Protein AF-A0A6L7JI28-F1 (afdb_monomer_lite)

Sequence (665 aa):
MNGVAGSVRATDLPKRSWIYSNVERWSRLAYHKYPNAPDALNKNIVIIPWEGYAFDWAALGFDTINVRWFSDHLYFAFNTGFITVPNAEAHHTGNLPLITGYPGEFGTGIATWNDTSQFAADEWIEHHMRVPRGVLANRTWANAPGTDSLDDFKQDLTEIGDPPGVVKPSREVDFRPVHYYNFDEISRHDPRVSSKHDPRMLFGHVMYDAIGGQHGLALEIVYDRKDVSSWASLADGVLGGSFKFEGTNQGVQLWQAELSAPWTLSVWVKRTGNYADATLLGSLKHSLRLQQGNSTNMGFSLHPGAEFAYCFRTCGDPSDYSQDTDYSFGYRLPLNEWVHITIVSDTDSTDLYANGVKQQGSIPGNLPLPLRGIGKHPGYWSADARAPFVGLHAELDEMVVWDEVLSEQDIVAQARFYRVPYAGDRVHDWGFGQVSGGVAVDVGLLKQPAVVRGASLTTVNAGDRGRYLAFDGVNDYLSTDADAVSYAGGWTAALWVRRTQSRDLSVLFGSDQVNKGFIALQQRFTSNEVGVTTYDGSSVVRSSFDYSVPLNTWVHLVFVGDVDGTKLYVNGVLQGSVDVVLDLPLDRIGAYNTPAAGFAAVGLDDISIFSRALVDSEIAFLYGVLTDSSDYTHHWSFDDGAGFIATNTATPTKPGILTGGASWT

pLDDT: mean 71.96, std 18.76, range [26.42, 98.69]

Secondary structure (DSSP, 8-state):
---------GGGPPTT-EEEE--HHIIIIIHHH-TTGGGSS-TTPEEEESSS-HHHHHTTT-EEEE--STTT--EEESSSS------HHHHHHS--S--TT-TTEEEE-PEEE-SS-----STHHHHHHHHHHHHHHHHHHH-S--SS-HHHHHHHHHHH-SPTT--PPPPP--S--SEEE-----EE--TT-B-SS-TTEEEEEEE-BSSS---EEEEEE-SSTT-TT---EEEE-SSSEEEEE-STTEEEE--PPPBPSSEEEEEEEEE-S--TTEEEEE-SSEEEEEEBTTBSS-EEEE-TTTT----SSSTT-GGGGTT-EEEE-S--PPBS-EEEEEEEE-SSEEEEEETTEEEEEEEETTPPBP-SEES--TT---SSTTS------EEEEEEEEESSPPPHHHHHHHHHHHT-TTTTTEEEEE-GGG-BTTEEPB-SSS---EEEES-EEEE--TTS-SEEEEEESSS-EEE--PPPBPGGG-EEEEEEEEE-S--S-EEEEE-SSTT--EEEEE-TTSSS--EEEEEETTEEEEEE-S--PPBT-EEEEEEEE-SS-EE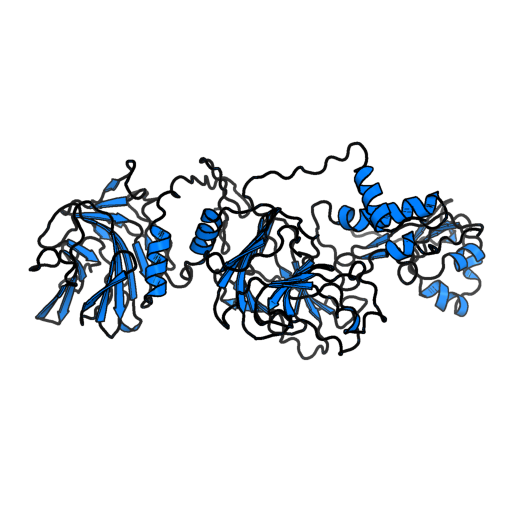EEETTEEEEEES----B--SEES-BTTTTBS--EEEEEEEEEESSPPPHHHHHHHHHHHT-TTGGG--B-----SSSEEPB-SSS---EE--TT----

Radius of gyration: 33.15 Å; chains: 1; bounding box: 82×55×94 Å

Structure (mmCIF, N/CA/C/O backbone):
data_AF-A0A6L7JI28-F1
#
_entry.id   AF-A0A6L7JI28-F1
#
loop_
_atom_site.group_PDB
_atom_site.id
_atom_site.type_symbol
_atom_site.label_atom_id
_atom_site.label_alt_id
_atom_site.label_comp_id
_atom_site.label_asym_id
_atom_site.label_entity_id
_atom_site.label_seq_id
_atom_site.pdbx_PDB_ins_code
_atom_site.Cartn_x
_atom_site.Cartn_y
_atom_site.Cartn_z
_atom_site.occupancy
_atom_site.B_iso_or_equiv
_atom_site.auth_seq_id
_atom_site.auth_comp_id
_atom_site.auth_asym_id
_atom_site.auth_atom_id
_atom_site.pdbx_PDB_model_num
ATOM 1 N N . MET A 1 1 ? 36.424 16.954 -8.479 1.00 27.81 1 MET A N 1
ATOM 2 C CA . MET A 1 1 ? 37.875 17.024 -8.764 1.00 27.81 1 MET A CA 1
ATOM 3 C C . MET A 1 1 ? 38.182 18.369 -9.404 1.00 27.81 1 MET A C 1
ATOM 5 O O . MET A 1 1 ? 37.719 18.622 -10.507 1.00 27.81 1 MET A O 1
ATOM 9 N N . ASN A 1 2 ? 38.917 19.240 -8.710 1.00 31.95 2 ASN A N 1
ATOM 10 C CA . ASN A 1 2 ? 39.490 20.448 -9.308 1.00 31.95 2 ASN A CA 1
ATOM 11 C C . ASN A 1 2 ? 40.683 20.028 -10.176 1.00 31.95 2 ASN A C 1
ATOM 13 O O . ASN A 1 2 ? 41.769 19.785 -9.657 1.00 31.95 2 ASN A O 1
ATOM 17 N N . GLY A 1 3 ? 40.457 19.873 -11.480 1.00 26.42 3 GLY A N 1
ATOM 18 C CA . GLY A 1 3 ? 41.495 19.566 -12.460 1.00 26.42 3 GLY A CA 1
ATOM 19 C C . GLY A 1 3 ? 41.912 20.827 -13.205 1.00 26.42 3 GLY A C 1
ATOM 20 O O . GLY A 1 3 ? 41.109 21.437 -13.905 1.00 26.42 3 GLY A O 1
ATOM 21 N N . VAL A 1 4 ? 43.175 21.211 -13.053 1.00 31.25 4 VAL A N 1
ATOM 22 C CA . VAL A 1 4 ? 43.850 22.226 -13.865 1.00 31.25 4 VAL A CA 1
ATOM 23 C C . VAL A 1 4 ? 43.797 21.779 -15.330 1.00 31.25 4 VAL A C 1
ATOM 25 O O . VAL A 1 4 ? 44.562 20.914 -15.747 1.00 31.25 4 VAL A O 1
ATOM 28 N N . ALA A 1 5 ? 42.880 22.340 -16.120 1.00 31.20 5 ALA A N 1
ATOM 29 C CA . ALA A 1 5 ? 42.850 22.129 -17.562 1.00 31.20 5 ALA A CA 1
ATOM 30 C C . ALA A 1 5 ? 43.933 23.001 -18.211 1.00 31.20 5 ALA A C 1
ATOM 32 O O . ALA A 1 5 ? 43.691 24.139 -18.611 1.00 31.20 5 ALA A O 1
ATOM 33 N N . GLY A 1 6 ? 45.156 22.478 -18.296 1.00 31.31 6 GLY A N 1
ATOM 34 C CA . GLY A 1 6 ? 46.127 22.987 -19.256 1.00 31.31 6 GLY A CA 1
ATOM 35 C C . GLY A 1 6 ? 45.598 22.730 -20.667 1.00 31.31 6 GLY A C 1
ATOM 36 O O . GLY A 1 6 ? 45.315 21.589 -21.025 1.00 31.31 6 GLY A O 1
ATOM 37 N N . SER A 1 7 ? 45.429 23.778 -21.471 1.00 40.59 7 SER A N 1
ATOM 38 C CA . SER A 1 7 ? 45.078 23.633 -22.883 1.00 40.59 7 SER A CA 1
ATOM 39 C C . SER A 1 7 ? 46.271 23.042 -23.638 1.00 40.59 7 SER A C 1
ATOM 41 O O . SER A 1 7 ? 47.254 23.742 -23.885 1.00 40.59 7 SER A O 1
ATOM 43 N N . VAL A 1 8 ? 46.198 21.766 -24.008 1.00 43.88 8 VAL A N 1
ATOM 44 C CA . VAL A 1 8 ? 47.137 21.158 -24.960 1.00 43.88 8 VAL A CA 1
ATOM 45 C C . VAL A 1 8 ? 46.708 21.580 -26.366 1.00 43.88 8 VAL A C 1
ATOM 47 O O . VAL A 1 8 ? 45.532 21.458 -26.714 1.00 43.88 8 VAL A O 1
ATOM 50 N N . ARG A 1 9 ? 47.625 22.107 -27.190 1.00 53.56 9 ARG A N 1
ATOM 51 C CA . ARG A 1 9 ? 47.315 22.333 -28.610 1.00 53.56 9 ARG A CA 1
ATOM 52 C C . ARG A 1 9 ? 47.223 20.970 -29.285 1.00 53.56 9 ARG A C 1
ATOM 54 O O . ARG A 1 9 ? 48.104 20.139 -29.109 1.00 53.56 9 ARG A O 1
ATOM 61 N N . ALA A 1 10 ? 46.188 20.744 -30.088 1.00 54.75 10 ALA A N 1
ATOM 62 C CA . ALA A 1 10 ? 45.995 19.465 -30.776 1.00 54.75 10 ALA A CA 1
ATOM 63 C C . ALA A 1 10 ? 47.164 19.083 -31.721 1.00 54.75 10 ALA A C 1
ATOM 65 O O . ALA A 1 10 ? 47.319 17.916 -32.068 1.00 54.75 10 ALA A O 1
ATOM 66 N N . THR A 1 11 ? 48.024 20.045 -32.082 1.00 57.16 11 THR A N 1
ATOM 67 C CA . THR A 1 11 ? 49.289 19.844 -32.814 1.00 57.16 11 THR A CA 1
ATOM 68 C C . THR A 1 11 ? 50.365 19.111 -32.013 1.00 57.16 11 THR A C 1
ATOM 70 O O . THR A 1 11 ? 51.268 18.527 -32.606 1.00 57.16 11 THR A O 1
ATOM 73 N N . ASP A 1 12 ? 50.261 19.121 -30.684 1.00 57.84 12 ASP A N 1
ATOM 74 C CA . ASP A 1 12 ? 51.294 18.644 -29.759 1.00 57.84 12 ASP A CA 1
ATOM 75 C C . ASP A 1 12 ? 50.938 17.262 -29.175 1.00 57.84 12 ASP A C 1
ATOM 77 O O . ASP A 1 12 ? 51.610 16.757 -28.275 1.00 57.84 12 ASP A O 1
ATOM 81 N N . LEU A 1 13 ? 49.862 16.643 -29.677 1.00 59.31 13 LEU A N 1
ATOM 82 C CA . LEU A 1 1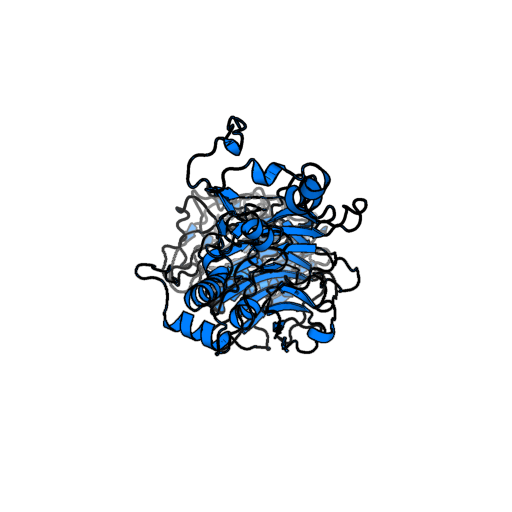3 ? 49.395 15.342 -29.216 1.00 59.31 13 LEU A CA 1
ATOM 83 C C . LEU A 1 13 ? 50.343 14.212 -29.670 1.00 59.31 13 LEU A C 1
ATOM 85 O O . LEU A 1 13 ? 50.720 14.148 -30.848 1.00 59.31 13 LEU A O 1
ATOM 89 N N . PRO A 1 14 ? 50.718 13.288 -28.765 1.00 57.44 14 PRO A N 1
ATOM 90 C CA . PRO A 1 14 ? 51.562 12.146 -29.097 1.00 57.44 14 PRO A CA 1
ATOM 91 C C . PRO A 1 14 ? 50.851 11.173 -30.052 1.00 57.44 14 PRO A C 1
ATOM 93 O O . PRO A 1 14 ? 49.624 11.177 -30.184 1.00 57.44 14 PRO A O 1
ATOM 96 N N . LYS A 1 15 ? 51.631 10.310 -30.720 1.00 53.16 15 LYS A N 1
ATOM 97 C CA . LYS A 1 15 ? 51.120 9.285 -31.653 1.00 53.16 15 LYS A CA 1
ATOM 98 C C . LYS A 1 15 ? 49.997 8.455 -31.005 1.00 53.16 15 LYS A C 1
ATOM 100 O O . LYS A 1 15 ? 50.190 7.962 -29.897 1.00 53.16 15 LYS A O 1
ATOM 105 N N . ARG A 1 16 ? 48.887 8.244 -31.735 1.00 58.03 16 ARG A N 1
ATOM 106 C CA . ARG A 1 16 ? 47.680 7.499 -31.302 1.00 58.03 16 ARG A CA 1
ATOM 107 C C . ARG A 1 16 ? 46.885 8.156 -30.168 1.00 58.03 16 ARG A C 1
ATOM 109 O O . ARG A 1 16 ? 46.326 7.468 -29.317 1.00 58.03 16 ARG A O 1
ATOM 116 N N . SER A 1 17 ? 46.839 9.484 -30.154 1.00 64.00 17 SER A N 1
ATOM 117 C CA . SER A 1 17 ? 45.903 10.223 -29.303 1.00 64.00 17 SER A CA 1
ATOM 118 C C . SER A 1 17 ? 44.475 10.133 -29.858 1.00 64.00 17 SER A C 1
ATOM 120 O O . SER A 1 17 ? 44.280 10.077 -31.073 1.00 64.00 17 SER A O 1
ATOM 122 N N . TRP A 1 18 ? 43.490 10.128 -28.959 1.00 64.38 18 TRP A N 1
ATOM 123 C CA . TRP A 1 18 ? 42.065 9.975 -29.264 1.00 64.38 18 TRP A CA 1
ATOM 124 C C . TRP A 1 18 ? 41.367 11.306 -28.994 1.00 64.38 18 TRP A C 1
ATOM 126 O O . TRP A 1 18 ? 41.528 11.870 -27.909 1.00 64.38 18 TRP A O 1
ATOM 136 N N . ILE A 1 19 ? 40.602 11.821 -29.956 1.00 66.94 19 ILE A N 1
ATOM 137 C CA . ILE A 1 19 ? 39.799 13.033 -29.764 1.00 66.94 19 ILE A CA 1
ATOM 138 C C . ILE A 1 19 ? 38.320 12.655 -29.799 1.00 66.94 19 ILE A C 1
ATOM 140 O O . ILE A 1 19 ? 37.778 12.318 -30.852 1.00 66.94 19 ILE A O 1
ATOM 144 N N . TYR A 1 20 ? 37.668 12.767 -28.638 1.00 56.47 20 TYR A N 1
ATOM 145 C CA . TYR A 1 20 ? 36.213 12.722 -28.531 1.00 56.47 20 TYR A CA 1
ATOM 146 C C . TYR A 1 20 ? 35.644 14.105 -28.858 1.00 56.47 20 TYR A C 1
ATOM 148 O O . TYR A 1 20 ? 35.871 15.077 -28.135 1.00 56.47 20 TYR A O 1
ATOM 156 N N . SER A 1 21 ? 34.970 14.221 -29.996 1.00 54.88 21 SER A N 1
ATOM 157 C CA . SER A 1 21 ? 34.726 15.507 -30.648 1.00 54.88 21 SER A CA 1
ATOM 158 C C . SER A 1 21 ? 33.239 15.879 -30.606 1.00 54.88 21 SER A C 1
ATOM 160 O O . SER A 1 21 ? 32.472 15.406 -31.439 1.00 54.88 21 SER A O 1
ATOM 162 N N . ASN A 1 22 ? 32.832 16.762 -29.676 1.00 48.44 22 ASN A N 1
ATOM 163 C CA . ASN A 1 22 ? 31.529 17.454 -29.730 1.00 48.44 22 ASN A CA 1
ATOM 164 C C . ASN A 1 22 ? 31.586 18.640 -30.667 1.00 48.44 22 ASN A C 1
ATOM 166 O O . ASN A 1 22 ? 31.709 19.781 -30.212 1.00 48.44 22 ASN A O 1
ATOM 170 N N . VAL A 1 23 ? 31.584 18.398 -31.972 1.00 47.28 23 VAL A N 1
ATOM 171 C CA . VAL A 1 23 ? 31.791 19.537 -32.843 1.00 47.28 23 VAL A CA 1
ATOM 172 C C . VAL A 1 23 ? 30.820 19.642 -33.996 1.00 47.28 23 VAL A C 1
ATOM 174 O O . VAL A 1 23 ? 31.208 19.798 -35.152 1.00 47.28 23 VAL A O 1
ATOM 177 N N . GLU A 1 24 ? 29.561 19.840 -33.604 1.00 37.00 24 GLU A N 1
ATOM 178 C CA . GLU A 1 24 ? 28.617 20.743 -34.272 1.00 37.00 24 GLU A CA 1
ATOM 179 C C . GLU A 1 24 ? 29.307 22.020 -34.824 1.00 37.00 24 GLU A C 1
ATOM 181 O O . GLU A 1 24 ? 28.992 22.516 -35.905 1.00 37.00 24 GLU A O 1
ATOM 186 N N . ARG A 1 25 ? 30.327 22.542 -34.121 1.00 37.97 25 ARG A N 1
ATOM 187 C CA . ARG A 1 25 ? 31.149 23.700 -34.536 1.00 37.97 25 ARG A CA 1
ATOM 188 C C . ARG A 1 25 ? 32.325 23.440 -35.507 1.00 37.97 25 ARG A C 1
ATOM 190 O O . ARG A 1 25 ? 32.799 24.422 -36.072 1.00 37.97 25 ARG A O 1
ATOM 197 N N . TRP A 1 26 ? 32.816 22.220 -35.753 1.00 42.88 26 TRP A N 1
ATOM 198 C CA . TRP A 1 26 ? 33.909 21.993 -36.727 1.00 42.88 26 TRP A CA 1
ATOM 199 C C . TRP A 1 26 ? 33.322 21.611 -38.088 1.00 42.88 26 TRP A C 1
ATOM 201 O O . TRP A 1 26 ? 33.782 22.131 -39.101 1.00 42.88 26 TRP A O 1
ATOM 211 N N . SER A 1 27 ? 32.236 20.833 -38.120 1.00 40.91 27 SER A N 1
ATOM 212 C CA . SER A 1 27 ? 31.559 20.469 -39.371 1.00 40.91 27 SER A CA 1
ATOM 213 C C . SER A 1 27 ? 30.762 21.628 -39.992 1.00 40.91 27 SER A C 1
ATOM 215 O O . SER A 1 27 ? 30.838 21.827 -41.201 1.00 40.91 27 SER A O 1
ATOM 217 N N . ARG A 1 28 ? 30.053 22.456 -39.199 1.00 38.94 28 ARG A N 1
ATOM 218 C CA . ARG A 1 28 ? 29.266 23.599 -39.726 1.00 38.94 28 ARG A CA 1
ATOM 219 C C . ARG A 1 28 ? 29.921 24.979 -39.601 1.00 38.94 28 ARG A C 1
ATOM 221 O O . ARG A 1 28 ? 29.693 25.828 -40.457 1.00 38.94 28 ARG A O 1
ATOM 228 N N . LEU A 1 29 ? 30.718 25.242 -38.559 1.00 36.38 29 LEU A N 1
ATOM 229 C CA . LEU A 1 29 ? 31.308 26.574 -38.306 1.00 36.38 29 LEU A CA 1
ATOM 230 C C . LEU A 1 29 ? 32.784 26.691 -38.724 1.00 36.38 29 LEU A C 1
ATOM 232 O O . LEU A 1 29 ? 33.187 27.775 -39.142 1.00 36.38 29 LEU A O 1
ATOM 236 N N . ALA A 1 30 ? 33.599 25.631 -38.671 1.00 42.28 30 ALA A N 1
ATOM 237 C CA . ALA A 1 30 ? 35.009 25.725 -39.072 1.00 42.28 30 ALA A CA 1
ATOM 238 C C . ALA A 1 30 ? 35.211 25.736 -40.594 1.00 42.28 30 ALA A C 1
ATOM 240 O O . ALA A 1 30 ? 36.093 26.457 -41.053 1.00 42.28 30 ALA A O 1
ATOM 241 N N . TYR A 1 31 ? 34.344 25.094 -41.387 1.00 43.91 31 TYR A N 1
ATOM 242 C CA . TYR A 1 31 ? 34.376 25.249 -42.852 1.00 43.91 31 TYR A CA 1
ATOM 243 C C . TYR A 1 31 ? 34.151 26.708 -43.295 1.00 43.91 31 TYR A C 1
ATOM 245 O O . TYR A 1 31 ? 34.685 27.145 -44.311 1.00 43.91 31 TYR A O 1
ATOM 253 N N . HIS A 1 32 ? 33.414 27.490 -42.497 1.00 42.69 32 HIS A N 1
ATOM 254 C CA . HIS A 1 32 ? 33.180 28.914 -42.748 1.00 42.69 32 HIS A CA 1
ATOM 255 C C . HIS A 1 32 ? 34.138 29.863 -42.009 1.00 42.69 32 HIS A C 1
ATOM 257 O O . HIS A 1 32 ? 34.331 30.986 -42.471 1.00 42.69 32 HIS A O 1
ATOM 263 N N . LYS A 1 33 ? 34.747 29.455 -40.884 1.00 40.22 33 LYS A N 1
ATOM 264 C CA . LYS A 1 33 ? 35.564 30.340 -40.028 1.00 40.22 33 LYS A CA 1
ATOM 265 C C . LYS A 1 33 ? 37.068 30.022 -40.022 1.00 40.22 33 LYS A C 1
ATOM 267 O O . LYS A 1 33 ? 37.855 30.939 -39.811 1.00 40.22 33 LYS A O 1
ATOM 272 N N . TYR A 1 34 ? 37.474 28.771 -40.271 1.00 51.12 34 TYR A N 1
ATOM 273 C CA . TYR A 1 34 ? 38.872 28.300 -40.272 1.00 51.12 34 TYR A CA 1
ATOM 274 C C . TYR A 1 34 ? 39.098 27.136 -41.267 1.00 51.12 34 TYR A C 1
ATOM 276 O O . TYR A 1 34 ? 39.390 26.015 -40.846 1.00 51.12 34 TYR A O 1
ATOM 284 N N . PRO A 1 35 ? 39.007 27.381 -42.587 1.00 53.66 35 PRO A N 1
ATOM 285 C CA . PRO A 1 35 ? 39.018 26.328 -43.611 1.00 53.66 35 PRO A CA 1
ATOM 286 C C . PRO A 1 35 ? 40.306 25.482 -43.670 1.00 53.66 35 PRO A C 1
ATOM 288 O O . PRO A 1 35 ? 40.262 24.359 -44.152 1.00 53.66 35 PRO A O 1
ATOM 291 N N . ASN A 1 36 ? 41.434 25.974 -43.137 1.00 56.44 36 ASN A N 1
ATOM 292 C CA . ASN A 1 36 ? 42.750 25.314 -43.245 1.00 56.44 36 ASN A CA 1
ATOM 293 C C . ASN A 1 36 ? 43.200 24.589 -41.964 1.00 56.44 36 ASN A C 1
ATOM 295 O O . ASN A 1 36 ? 44.301 24.047 -41.898 1.00 56.44 36 ASN A O 1
ATOM 299 N N . ALA A 1 37 ? 42.411 24.638 -40.892 1.00 56.91 37 ALA A N 1
ATOM 300 C CA . ALA A 1 37 ? 42.841 24.101 -39.605 1.00 56.91 37 ALA A CA 1
ATOM 301 C C . ALA A 1 37 ? 42.892 22.553 -39.507 1.00 56.91 37 ALA A C 1
ATOM 303 O O . ALA A 1 37 ? 43.745 22.069 -38.762 1.00 56.91 37 ALA A O 1
ATOM 304 N N . PRO A 1 38 ? 42.103 21.757 -40.265 1.00 58.09 38 PRO A N 1
ATOM 305 C CA . PRO A 1 38 ? 42.260 20.297 -40.297 1.00 58.09 38 PRO A CA 1
ATOM 306 C C . PRO A 1 38 ? 43.602 19.809 -40.868 1.00 58.09 38 PRO A C 1
ATOM 308 O O . PRO A 1 38 ? 44.051 18.715 -40.523 1.00 58.09 38 PRO A O 1
ATOM 311 N N . ASP A 1 39 ? 44.262 20.608 -41.711 1.00 63.56 39 ASP A N 1
ATOM 312 C CA . ASP A 1 39 ? 45.569 20.278 -42.302 1.00 63.56 39 ASP A CA 1
ATOM 313 C C . ASP A 1 39 ? 46.736 20.531 -41.343 1.00 63.56 39 ASP A C 1
ATOM 315 O O . ASP A 1 39 ? 47.796 19.926 -41.476 1.00 63.56 39 ASP A O 1
ATOM 319 N N . ALA A 1 40 ? 46.533 21.395 -40.344 1.00 60.31 40 ALA A N 1
ATOM 320 C CA . ALA A 1 40 ? 47.521 21.685 -39.308 1.00 60.31 40 ALA A CA 1
ATOM 321 C C . ALA A 1 40 ? 47.562 20.619 -38.196 1.00 60.31 40 ALA A C 1
ATOM 323 O O . ALA A 1 40 ? 48.478 20.622 -37.376 1.00 60.31 40 ALA A O 1
ATOM 324 N N . LEU A 1 41 ? 46.569 19.727 -38.141 1.00 65.31 41 LEU A N 1
ATOM 325 C CA . LEU A 1 41 ? 46.464 18.667 -37.142 1.00 65.31 41 LEU A CA 1
ATOM 326 C C . LEU A 1 41 ? 47.279 17.432 -37.543 1.00 65.31 41 LEU A C 1
ATOM 328 O O . LEU A 1 41 ? 47.365 17.063 -38.714 1.00 65.31 41 LEU A O 1
ATOM 332 N N . ASN A 1 42 ? 47.842 16.752 -36.544 1.00 67.81 42 ASN A N 1
ATOM 333 C CA . ASN A 1 42 ? 48.556 15.496 -36.750 1.00 67.81 42 ASN A CA 1
ATOM 334 C C . ASN A 1 42 ? 47.585 14.414 -37.254 1.00 67.81 42 ASN A C 1
ATOM 336 O O . ASN A 1 42 ? 46.618 14.086 -36.573 1.00 67.81 42 ASN A O 1
ATOM 340 N N . LYS A 1 43 ? 47.859 13.831 -38.427 1.00 73.19 43 LYS A N 1
ATOM 341 C CA . LYS A 1 43 ? 47.007 12.795 -39.038 1.00 73.19 43 LYS A CA 1
ATOM 342 C C . LYS A 1 43 ? 47.070 11.434 -38.329 1.00 73.19 43 LYS A C 1
ATOM 344 O O . LYS A 1 43 ? 46.248 10.577 -38.595 1.00 73.19 43 LYS A O 1
ATOM 349 N N . ASN A 1 44 ? 47.985 11.246 -37.373 1.00 72.19 44 ASN A N 1
ATOM 350 C CA . ASN A 1 44 ? 48.042 10.047 -36.519 1.00 72.19 44 ASN A CA 1
ATOM 351 C C . ASN A 1 44 ? 47.083 10.112 -35.307 1.00 72.19 44 ASN A C 1
ATOM 353 O O . ASN A 1 44 ? 47.377 9.529 -34.254 1.00 72.19 44 ASN A O 1
ATOM 357 N N . ILE A 1 45 ? 46.005 10.892 -35.417 1.00 74.62 45 ILE A N 1
ATOM 358 C CA . ILE A 1 45 ? 44.961 11.063 -34.403 1.00 74.62 45 ILE A CA 1
ATOM 359 C C . ILE A 1 45 ? 43.737 10.258 -34.835 1.00 74.62 45 ILE A C 1
ATOM 361 O O . ILE A 1 45 ? 43.342 10.327 -35.998 1.00 74.62 45 ILE A O 1
ATOM 365 N N . VAL A 1 46 ? 43.118 9.565 -33.876 1.00 78.25 46 VAL A N 1
ATOM 366 C CA . VAL A 1 46 ? 41.818 8.913 -34.070 1.00 78.25 46 VAL A CA 1
ATOM 367 C C . VAL A 1 46 ? 40.705 9.874 -33.650 1.00 78.25 46 VAL A C 1
ATOM 369 O O . VAL A 1 46 ? 40.693 10.363 -32.514 1.00 78.25 46 VAL A O 1
ATOM 372 N N . ILE A 1 47 ? 39.772 10.148 -34.558 1.00 77.44 47 ILE A N 1
ATOM 373 C CA . ILE A 1 47 ? 38.599 10.994 -34.330 1.00 77.44 47 ILE A CA 1
ATOM 374 C C . ILE A 1 47 ? 37.391 10.115 -34.015 1.00 77.44 47 ILE A C 1
ATOM 376 O O . ILE A 1 47 ? 37.040 9.215 -34.774 1.00 77.44 47 ILE A O 1
ATOM 380 N N . ILE A 1 48 ? 36.719 10.412 -32.907 1.00 79.94 48 ILE A N 1
ATOM 381 C CA . ILE A 1 48 ? 35.460 9.770 -32.529 1.00 79.94 48 ILE A CA 1
ATOM 382 C C . ILE A 1 48 ? 34.339 10.803 -32.713 1.00 79.94 48 ILE A C 1
ATOM 384 O O . ILE A 1 48 ? 34.097 11.610 -31.802 1.00 79.94 48 ILE A O 1
ATOM 388 N N . PRO A 1 49 ? 33.706 10.876 -33.902 1.00 73.31 49 PRO A N 1
ATOM 389 C CA . PRO A 1 49 ? 32.582 11.770 -34.126 1.00 73.31 49 PRO A CA 1
ATOM 390 C C . PRO A 1 49 ? 31.328 11.197 -33.464 1.00 73.31 49 PRO A C 1
ATOM 392 O O . PRO A 1 49 ? 30.852 10.124 -33.829 1.00 73.31 49 PRO A O 1
ATOM 395 N N . TRP A 1 50 ? 30.771 11.941 -32.510 1.00 67.81 50 TRP A N 1
ATOM 396 C CA . TRP A 1 50 ? 29.436 11.651 -31.985 1.00 67.81 50 TRP A CA 1
ATOM 397 C C . TRP A 1 50 ? 28.350 12.522 -32.640 1.00 67.81 50 TRP A C 1
ATOM 399 O O . TRP A 1 50 ? 27.190 12.122 -32.675 1.00 67.81 50 TRP A O 1
ATOM 409 N N . GLU A 1 51 ? 28.735 13.638 -33.276 1.00 64.31 51 GLU A N 1
ATOM 410 C CA . GLU A 1 51 ? 27.914 14.448 -34.191 1.00 64.31 51 GLU A CA 1
ATOM 411 C C . GLU A 1 51 ? 28.641 14.681 -35.531 1.00 64.31 51 GLU A C 1
ATOM 413 O O . GLU A 1 51 ? 29.853 14.907 -35.549 1.00 64.31 51 GLU A O 1
ATOM 418 N N . GLY A 1 52 ? 27.904 14.681 -36.654 1.00 65.19 52 GLY A N 1
ATOM 419 C CA . GLY A 1 52 ? 28.472 14.765 -38.014 1.00 65.19 52 GLY A CA 1
ATOM 420 C C . GLY A 1 52 ? 28.915 13.408 -38.583 1.00 65.19 52 GLY A C 1
ATOM 421 O O . GLY A 1 52 ? 28.877 12.404 -37.880 1.00 65.19 52 GLY A O 1
ATOM 422 N N . TYR A 1 53 ? 29.295 13.349 -39.864 1.00 70.00 53 TYR A N 1
ATOM 423 C CA . TYR A 1 53 ? 29.625 12.080 -40.524 1.00 70.00 53 TYR A CA 1
ATOM 424 C C . TYR A 1 53 ? 31.097 11.702 -40.306 1.00 70.00 53 TYR A C 1
ATOM 426 O O . TYR A 1 53 ? 31.990 12.519 -40.524 1.00 70.00 53 TYR A O 1
ATOM 434 N N . ALA A 1 54 ? 31.368 10.441 -39.945 1.00 71.56 54 ALA A N 1
ATOM 435 C CA . ALA A 1 54 ? 32.736 9.903 -39.902 1.00 71.56 54 ALA A CA 1
ATOM 436 C C . ALA A 1 54 ? 33.442 10.013 -41.264 1.00 71.56 54 ALA A C 1
ATOM 438 O O . ALA A 1 54 ? 34.634 10.316 -41.325 1.00 71.56 54 ALA A O 1
ATOM 439 N N . PHE A 1 55 ? 32.665 9.896 -42.344 1.00 70.50 55 PHE A N 1
ATOM 440 C CA . PHE A 1 55 ? 33.095 10.142 -43.717 1.00 70.50 55 PHE A CA 1
ATOM 441 C C . PHE A 1 55 ? 33.861 11.463 -43.894 1.00 70.50 55 PHE A C 1
ATOM 443 O O . PHE A 1 55 ? 34.924 11.479 -44.514 1.00 70.50 55 PHE A O 1
ATOM 450 N N . ASP A 1 56 ? 33.352 12.560 -43.325 1.00 74.62 56 ASP A N 1
ATOM 451 C CA . ASP A 1 56 ? 33.923 13.896 -43.521 1.00 74.62 56 ASP A CA 1
ATOM 452 C C . ASP A 1 56 ? 35.342 13.988 -42.937 1.00 74.62 56 ASP A C 1
ATOM 454 O O . ASP A 1 56 ? 36.209 14.674 -43.477 1.00 74.62 56 ASP A O 1
ATOM 458 N N . TRP A 1 57 ? 35.605 13.257 -41.852 1.00 75.12 57 TRP A N 1
ATOM 459 C CA . TRP A 1 57 ? 36.914 13.198 -41.201 1.00 75.12 57 TRP A CA 1
ATOM 460 C C . TRP A 1 57 ? 37.864 12.216 -41.886 1.00 75.12 57 TRP A C 1
ATOM 462 O O . TRP A 1 57 ? 39.042 12.535 -42.065 1.00 75.12 57 TRP A O 1
ATOM 472 N N . ALA A 1 58 ? 37.356 11.065 -42.332 1.00 74.88 58 ALA A N 1
ATOM 473 C CA . ALA A 1 58 ? 38.133 10.105 -43.113 1.00 74.88 58 ALA A CA 1
ATOM 474 C C . ALA A 1 58 ? 38.614 10.726 -44.439 1.00 74.88 58 ALA A C 1
ATOM 476 O O . ALA A 1 58 ? 39.779 10.584 -44.810 1.00 74.88 58 ALA A O 1
ATOM 477 N N . ALA A 1 59 ? 37.768 11.522 -45.105 1.00 76.00 59 ALA A N 1
ATOM 478 C CA . ALA A 1 59 ? 38.129 12.268 -46.314 1.00 76.00 59 ALA A CA 1
ATOM 479 C C . ALA A 1 59 ? 39.269 13.288 -46.094 1.00 76.00 59 ALA A C 1
ATOM 481 O O . ALA A 1 59 ? 39.970 13.643 -47.041 1.00 76.00 59 ALA A O 1
ATOM 482 N N . LEU A 1 60 ? 39.489 13.728 -44.850 1.00 75.38 60 LEU A N 1
ATOM 483 C CA . LEU A 1 60 ? 40.586 14.615 -44.446 1.00 75.38 60 LEU A CA 1
ATOM 484 C C . LEU A 1 60 ? 41.846 13.851 -43.989 1.00 75.38 60 LEU A C 1
ATOM 486 O O . LEU A 1 60 ? 42.805 14.477 -43.520 1.00 75.38 60 LEU A O 1
ATOM 490 N N . GLY A 1 61 ? 41.864 12.522 -44.124 1.00 77.69 61 GLY A N 1
ATOM 491 C CA . GLY A 1 61 ? 43.007 11.658 -43.824 1.00 77.69 61 GLY A CA 1
ATOM 492 C C . GLY A 1 61 ? 43.190 11.324 -42.344 1.00 77.69 61 GLY A C 1
ATOM 493 O O . GLY A 1 61 ? 44.323 11.082 -41.932 1.00 77.69 61 GLY A O 1
ATOM 494 N N . PHE A 1 62 ? 42.121 11.365 -41.545 1.00 78.06 62 PHE A N 1
ATOM 495 C CA . PHE A 1 62 ? 42.137 10.909 -40.152 1.00 78.06 62 PHE A CA 1
ATOM 496 C C . PHE A 1 62 ? 41.619 9.480 -40.023 1.00 78.06 62 PHE A C 1
ATOM 498 O O . PHE A 1 62 ? 40.731 9.071 -40.771 1.00 78.06 62 PHE A O 1
ATOM 505 N N . ASP A 1 63 ? 42.115 8.774 -39.009 1.00 81.56 63 ASP A N 1
ATOM 506 C CA . ASP A 1 63 ? 41.500 7.535 -38.545 1.00 81.56 63 ASP A CA 1
ATOM 507 C C . ASP A 1 63 ? 40.230 7.870 -37.742 1.00 81.56 63 ASP A C 1
ATOM 509 O O . ASP A 1 63 ? 40.210 8.837 -36.977 1.00 81.56 63 ASP A O 1
ATOM 513 N N . THR A 1 64 ? 39.157 7.097 -37.897 1.00 78.44 64 THR A N 1
ATOM 514 C CA . THR A 1 64 ? 37.834 7.407 -37.334 1.00 78.44 64 THR A CA 1
ATOM 515 C C . THR A 1 64 ? 37.159 6.194 -36.697 1.00 78.44 64 THR A C 1
ATOM 517 O O . THR A 1 64 ? 37.341 5.064 -37.148 1.00 78.44 64 THR A O 1
ATOM 520 N N . ILE A 1 65 ? 36.370 6.428 -35.642 1.00 81.75 65 ILE A N 1
ATOM 521 C CA . ILE A 1 65 ? 35.492 5.424 -35.016 1.00 81.75 65 ILE A CA 1
ATOM 522 C C . ILE A 1 65 ? 34.087 6.017 -34.891 1.00 81.75 65 ILE A C 1
ATOM 524 O O . ILE A 1 65 ? 33.889 6.959 -34.125 1.00 81.75 65 ILE A O 1
ATOM 528 N N . ASN A 1 66 ? 33.111 5.482 -35.628 1.00 78.19 66 ASN A N 1
ATOM 529 C CA . ASN A 1 66 ? 31.754 6.034 -35.666 1.00 78.19 66 ASN A CA 1
ATOM 530 C C . ASN A 1 66 ? 30.956 5.702 -34.390 1.00 78.19 66 ASN A C 1
ATOM 532 O O . ASN A 1 66 ? 30.756 4.526 -34.080 1.00 78.19 66 ASN A O 1
ATOM 536 N N . VAL A 1 67 ? 30.458 6.729 -33.690 1.00 77.69 67 VAL A N 1
ATOM 537 C CA . VAL A 1 67 ? 29.564 6.610 -32.515 1.00 77.69 67 VAL A CA 1
ATOM 538 C C . VAL A 1 67 ? 28.386 7.598 -32.588 1.00 77.69 67 VAL A C 1
ATOM 540 O O . VAL A 1 67 ? 27.883 8.093 -31.578 1.00 77.69 67 VAL A O 1
ATOM 543 N N . ARG A 1 68 ? 27.973 7.970 -33.803 1.00 75.12 68 ARG A N 1
ATOM 544 C CA . ARG A 1 68 ? 27.035 9.072 -34.032 1.00 75.12 68 ARG A CA 1
ATOM 545 C C . ARG A 1 68 ? 25.639 8.830 -33.445 1.00 75.12 68 ARG A C 1
ATOM 547 O O . ARG A 1 68 ? 25.011 7.796 -33.669 1.00 75.12 68 ARG A O 1
ATOM 554 N N . TRP A 1 69 ? 25.091 9.855 -32.786 1.00 61.94 69 TRP A N 1
ATOM 555 C CA . TRP A 1 69 ? 23.794 9.755 -32.106 1.00 61.94 69 TRP A CA 1
ATOM 556 C C . TRP A 1 69 ? 22.569 9.932 -33.017 1.00 61.94 69 TRP A C 1
ATOM 558 O O . TRP A 1 69 ? 21.647 9.123 -32.965 1.00 61.94 69 TRP A O 1
ATOM 568 N N . PHE A 1 70 ? 22.541 10.971 -33.866 1.00 57.84 70 PHE A N 1
ATOM 569 C CA . PHE A 1 70 ? 21.277 11.457 -34.450 1.00 57.84 70 PHE A CA 1
ATOM 570 C C . PHE A 1 70 ? 20.698 10.609 -35.589 1.00 57.84 70 PHE A C 1
ATOM 572 O O . PHE A 1 70 ? 19.485 10.574 -35.751 1.00 57.84 70 PHE A O 1
ATOM 579 N N . SER A 1 71 ? 21.533 9.982 -36.421 1.00 60.22 71 SER A N 1
ATOM 580 C CA . SER A 1 71 ? 21.044 9.205 -37.582 1.00 60.22 71 SER A CA 1
ATOM 581 C C . SER A 1 71 ? 21.549 7.773 -37.624 1.00 60.22 71 SER A C 1
ATOM 583 O O . SER A 1 71 ? 21.028 6.983 -38.400 1.00 60.22 71 SER A O 1
ATOM 585 N N . ASP A 1 72 ? 22.537 7.454 -36.791 1.00 60.66 72 ASP A N 1
ATOM 586 C CA . ASP A 1 72 ? 23.165 6.136 -36.772 1.00 60.66 72 ASP A CA 1
ATOM 587 C C . ASP A 1 72 ? 22.737 5.359 -35.513 1.00 60.66 72 ASP A C 1
ATOM 589 O O . ASP A 1 72 ? 22.951 4.156 -35.429 1.00 60.66 72 ASP A O 1
ATOM 593 N N . HIS A 1 73 ? 22.062 6.022 -34.561 1.00 66.81 73 HIS A N 1
ATOM 594 C CA . HIS A 1 73 ? 21.525 5.442 -33.326 1.00 66.81 73 HIS A CA 1
ATOM 595 C C . HIS A 1 73 ? 22.587 4.735 -32.467 1.00 66.81 73 HIS A C 1
ATOM 597 O O . HIS A 1 73 ? 22.319 3.709 -31.860 1.00 66.81 73 HIS A O 1
ATOM 603 N N . LEU A 1 74 ? 23.807 5.266 -32.394 1.00 72.19 74 LEU A N 1
ATOM 604 C CA . LEU A 1 74 ? 24.916 4.665 -31.637 1.00 72.19 74 LEU A CA 1
ATOM 605 C C . LEU A 1 74 ? 25.141 5.335 -30.273 1.00 72.19 74 LEU A C 1
ATOM 607 O O . LEU A 1 74 ? 26.242 5.326 -29.728 1.00 72.19 74 LEU A O 1
ATOM 611 N N . TYR A 1 75 ? 24.093 5.935 -29.716 1.00 71.38 75 TYR A N 1
ATOM 612 C CA . TYR A 1 75 ? 24.148 6.712 -28.483 1.00 71.38 75 TYR A CA 1
ATOM 613 C C . TYR A 1 75 ? 23.068 6.235 -27.532 1.00 71.38 75 TYR A C 1
ATOM 615 O O . TYR A 1 75 ? 21.905 6.143 -27.923 1.00 71.38 75 TYR A O 1
ATOM 623 N N . PHE A 1 76 ? 23.454 5.972 -26.293 1.00 69.56 76 PHE A N 1
ATOM 624 C CA . PHE A 1 76 ? 22.573 5.524 -25.232 1.00 69.56 76 PHE A CA 1
ATOM 625 C C . PHE A 1 76 ? 22.630 6.507 -24.070 1.00 69.56 76 PHE A C 1
ATOM 627 O O . PHE A 1 76 ? 23.665 6.607 -23.425 1.00 69.56 76 PHE A O 1
ATOM 634 N N . ALA A 1 77 ? 21.553 7.253 -23.817 1.00 63.94 77 ALA A N 1
ATOM 635 C CA . ALA A 1 77 ? 21.496 8.215 -22.717 1.00 63.94 77 ALA A CA 1
ATOM 636 C C . ALA A 1 77 ? 20.595 7.709 -21.584 1.00 63.94 77 ALA A C 1
ATOM 638 O O . ALA A 1 77 ? 19.437 7.362 -21.818 1.00 63.94 77 ALA A O 1
ATOM 639 N N . PHE A 1 78 ? 21.108 7.700 -20.352 1.00 59.78 78 PHE A N 1
ATOM 640 C CA . PHE A 1 78 ? 20.316 7.360 -19.168 1.00 59.78 78 PHE A CA 1
ATOM 641 C C . PHE A 1 78 ? 19.408 8.513 -18.770 1.00 59.78 78 PHE A C 1
ATOM 643 O O . PHE A 1 78 ? 19.868 9.652 -18.745 1.00 59.78 78 PHE A O 1
ATOM 650 N N . ASN A 1 79 ? 18.167 8.187 -18.392 1.00 52.72 79 ASN A N 1
ATOM 651 C CA . ASN A 1 79 ? 17.290 8.990 -17.529 1.00 52.72 79 ASN A CA 1
ATOM 652 C C . ASN A 1 79 ? 17.087 10.467 -17.943 1.00 52.72 79 ASN A C 1
ATOM 654 O O . ASN A 1 79 ? 16.625 11.320 -17.189 1.00 52.72 79 ASN A O 1
ATOM 658 N N . THR A 1 80 ? 17.351 10.769 -19.209 1.00 49.28 80 THR A N 1
ATOM 659 C CA . THR A 1 80 ? 16.927 12.015 -19.821 1.00 49.28 80 THR A CA 1
ATOM 660 C C . THR A 1 80 ? 15.644 11.746 -20.590 1.00 49.28 80 THR A C 1
ATOM 662 O O . THR A 1 80 ? 15.431 10.659 -21.128 1.00 49.28 80 THR A O 1
ATOM 665 N N . GLY A 1 81 ? 14.771 12.745 -20.716 1.00 46.34 81 GLY A N 1
ATOM 666 C CA . GLY A 1 81 ? 13.633 12.680 -21.642 1.00 46.34 81 GLY A CA 1
ATOM 667 C C . GLY A 1 81 ? 14.025 12.422 -23.111 1.00 46.34 81 GLY A C 1
ATOM 668 O O . GLY A 1 81 ? 13.145 12.354 -23.964 1.00 46.34 81 GLY A O 1
ATOM 669 N N . PHE A 1 82 ? 15.322 12.271 -23.407 1.00 41.97 82 PHE A N 1
ATOM 670 C CA . PHE A 1 82 ? 15.894 11.841 -24.673 1.00 41.97 82 PHE A CA 1
ATOM 671 C C . PHE A 1 82 ? 16.166 10.337 -24.619 1.00 41.97 82 PHE A C 1
ATOM 673 O O . PHE A 1 82 ? 17.216 9.885 -24.175 1.00 41.97 82 PHE A O 1
ATOM 680 N N . ILE A 1 83 ? 15.218 9.539 -25.102 1.00 50.56 83 ILE A N 1
ATOM 681 C CA . ILE A 1 83 ? 15.502 8.129 -25.350 1.00 50.56 83 ILE A CA 1
ATOM 682 C C . ILE A 1 83 ? 16.194 8.039 -26.701 1.00 50.56 83 ILE A C 1
ATOM 684 O O . ILE A 1 83 ? 15.553 8.112 -27.746 1.00 50.56 83 ILE A O 1
ATOM 688 N N . THR A 1 84 ? 17.506 7.859 -26.686 1.00 51.34 84 THR A N 1
ATOM 689 C CA . THR A 1 84 ? 18.167 7.144 -27.772 1.00 51.34 84 THR A CA 1
ATOM 690 C C . THR A 1 84 ? 18.568 5.792 -27.213 1.00 51.34 84 THR A C 1
ATOM 692 O O . THR A 1 84 ? 19.484 5.696 -26.411 1.00 51.34 84 THR A O 1
ATOM 695 N N . VAL A 1 85 ? 17.824 4.745 -27.567 1.00 54.97 85 VAL A N 1
ATOM 696 C CA . VAL A 1 85 ? 18.332 3.370 -27.490 1.00 54.97 85 VAL A CA 1
ATOM 697 C C . VAL A 1 85 ? 18.836 3.032 -28.885 1.00 54.97 85 VAL A C 1
ATOM 699 O O . VAL A 1 85 ? 18.186 3.438 -29.857 1.00 54.97 85 VAL A O 1
ATOM 702 N N . PRO A 1 86 ? 19.969 2.328 -29.029 1.00 61.34 86 PRO A N 1
ATOM 703 C CA . PRO A 1 86 ? 20.363 1.857 -30.339 1.00 61.34 86 PRO A CA 1
ATOM 704 C C . PRO A 1 86 ? 19.257 1.014 -30.966 1.00 61.34 86 PRO A C 1
ATOM 706 O O . PRO A 1 86 ? 18.720 0.101 -30.336 1.00 61.34 86 PRO A O 1
ATOM 709 N N . ASN A 1 87 ? 18.890 1.361 -32.198 1.00 66.56 87 ASN A N 1
ATOM 710 C CA . ASN A 1 87 ? 17.821 0.688 -32.918 1.00 66.56 87 ASN A CA 1
ATOM 711 C C . ASN A 1 87 ? 18.344 -0.652 -33.447 1.00 66.56 87 ASN A C 1
ATOM 713 O O . ASN A 1 87 ? 18.834 -0.736 -34.572 1.00 66.56 87 ASN A O 1
ATOM 717 N N . ALA A 1 88 ? 18.260 -1.686 -32.609 1.00 69.00 88 ALA A N 1
ATOM 718 C CA . ALA A 1 88 ? 18.779 -3.009 -32.924 1.00 69.00 88 ALA A CA 1
ATOM 719 C C . ALA A 1 88 ? 18.121 -3.611 -34.174 1.00 69.00 88 ALA A C 1
ATOM 721 O O . ALA A 1 88 ? 18.802 -4.287 -34.934 1.00 69.00 88 ALA A O 1
ATOM 722 N N . GLU A 1 89 ? 16.845 -3.324 -34.439 1.00 70.00 89 GLU A N 1
ATOM 723 C CA . GLU A 1 89 ? 16.153 -3.790 -35.644 1.00 70.00 89 GLU A CA 1
ATOM 724 C C . GLU A 1 89 ? 16.717 -3.147 -36.914 1.00 70.00 89 GLU A C 1
ATOM 726 O O . GLU A 1 89 ? 17.102 -3.849 -37.856 1.00 70.00 89 GLU A O 1
ATOM 731 N N . ALA A 1 90 ? 16.842 -1.817 -36.922 1.00 68.56 90 ALA A N 1
ATOM 732 C CA . ALA A 1 90 ? 17.445 -1.086 -38.034 1.00 68.56 90 ALA A CA 1
ATOM 733 C C . ALA A 1 90 ? 18.919 -1.467 -38.228 1.00 68.56 90 ALA A C 1
ATOM 735 O O . ALA A 1 90 ? 19.411 -1.512 -39.354 1.00 68.56 90 ALA A O 1
ATOM 736 N N . HIS A 1 91 ? 19.633 -1.761 -37.142 1.00 73.19 91 HIS A N 1
ATOM 737 C CA . HIS A 1 91 ? 21.022 -2.212 -37.181 1.00 73.19 91 HIS A CA 1
ATOM 738 C C . HIS A 1 91 ? 21.157 -3.659 -37.660 1.00 73.19 91 HIS A C 1
ATOM 740 O O . HIS A 1 91 ? 22.126 -3.979 -38.343 1.00 73.19 91 HIS A O 1
ATOM 746 N N . HIS A 1 92 ? 20.205 -4.533 -37.336 1.00 74.62 92 HIS A N 1
ATOM 747 C CA . HIS A 1 92 ? 20.217 -5.941 -37.736 1.00 74.62 92 HIS A CA 1
ATOM 748 C C . HIS A 1 92 ? 19.887 -6.092 -39.219 1.00 74.62 92 HIS A C 1
ATOM 750 O O . HIS A 1 92 ? 20.675 -6.667 -39.971 1.00 74.62 92 HIS A O 1
ATOM 756 N N . THR A 1 93 ? 18.784 -5.479 -39.654 1.00 71.12 93 THR A N 1
ATOM 757 C CA . THR A 1 93 ? 18.214 -5.641 -41.003 1.00 71.12 93 THR A CA 1
ATOM 758 C C . THR A 1 93 ? 18.699 -4.597 -42.016 1.00 71.12 93 THR A C 1
ATOM 760 O O . THR A 1 93 ? 18.726 -4.858 -43.218 1.00 71.12 93 THR A O 1
ATOM 763 N N . GLY A 1 94 ? 19.096 -3.406 -41.558 1.00 69.62 94 GLY A N 1
ATOM 764 C CA . GLY A 1 94 ? 19.502 -2.290 -42.414 1.00 69.62 94 GLY A CA 1
ATOM 765 C C . GLY A 1 94 ? 20.999 -2.260 -42.714 1.00 69.62 94 GLY A C 1
ATOM 766 O O . GLY A 1 94 ? 21.776 -3.085 -42.248 1.00 69.62 94 GLY A O 1
ATOM 767 N N . ASN A 1 95 ? 21.463 -1.277 -43.480 1.00 61.34 95 ASN A N 1
ATOM 768 C CA . ASN A 1 95 ? 22.896 -0.995 -43.526 1.00 61.34 95 ASN A CA 1
ATOM 769 C C . ASN A 1 95 ? 23.252 -0.183 -42.284 1.00 61.34 95 ASN A C 1
ATOM 771 O O . ASN A 1 95 ? 22.856 0.979 -42.186 1.00 61.34 95 ASN A O 1
ATOM 775 N N . LEU A 1 96 ? 24.015 -0.769 -41.354 1.00 61.31 96 LEU A N 1
ATOM 776 C CA . LEU A 1 96 ? 24.762 0.070 -40.426 1.00 61.31 96 LEU A CA 1
ATOM 777 C C . LEU A 1 96 ? 25.598 1.041 -41.265 1.00 61.31 96 LEU A C 1
ATOM 779 O O . LEU A 1 96 ? 26.214 0.604 -42.240 1.00 61.31 96 LEU A O 1
ATOM 783 N N . PRO A 1 97 ? 25.675 2.324 -40.896 1.00 55.44 97 PRO A N 1
ATOM 784 C CA . PRO A 1 97 ? 26.606 3.265 -41.499 1.00 55.44 97 PRO A CA 1
ATOM 785 C C . PRO A 1 97 ? 28.038 2.985 -41.006 1.00 55.44 97 PRO A C 1
ATOM 787 O O . PRO A 1 97 ? 28.744 3.882 -40.559 1.00 55.44 97 PRO A O 1
ATOM 790 N N . LEU A 1 98 ? 28.458 1.720 -41.067 1.00 55.69 98 LEU A N 1
ATOM 791 C CA . LEU A 1 98 ? 29.841 1.377 -41.332 1.00 55.69 98 LEU A CA 1
ATOM 792 C C . LEU A 1 98 ? 30.035 1.708 -42.803 1.00 55.69 98 LEU A C 1
ATOM 794 O O . LEU A 1 98 ? 29.367 1.129 -43.666 1.00 55.69 98 LEU A O 1
ATOM 798 N N . ILE A 1 99 ? 30.886 2.679 -43.110 1.00 54.28 99 ILE A N 1
ATOM 799 C CA . ILE A 1 99 ? 31.144 3.056 -44.494 1.00 54.28 99 ILE A CA 1
ATOM 800 C C . ILE A 1 99 ? 32.123 2.020 -45.035 1.00 54.28 99 ILE A C 1
ATOM 802 O O . ILE A 1 99 ? 33.330 2.229 -45.151 1.00 54.28 99 ILE A O 1
ATOM 806 N N . THR A 1 100 ? 31.587 0.844 -45.343 1.00 51.91 100 THR A N 1
ATOM 807 C CA . THR A 1 100 ? 32.343 -0.276 -45.884 1.00 51.91 100 THR A CA 1
ATOM 808 C C . THR A 1 100 ? 33.109 0.189 -47.121 1.00 51.91 100 THR A C 1
ATOM 810 O O . THR A 1 100 ? 32.505 0.465 -48.158 1.00 51.91 100 THR A O 1
ATOM 813 N N . GLY A 1 101 ? 34.436 0.303 -47.002 1.00 56.06 101 GLY A N 1
ATOM 814 C CA . GLY A 1 101 ? 35.330 0.662 -48.106 1.00 56.06 101 GLY A CA 1
ATOM 815 C C . GLY A 1 101 ? 36.063 2.006 -48.005 1.00 56.06 101 GLY A C 1
ATOM 816 O O . GLY A 1 101 ? 36.800 2.318 -48.940 1.00 56.06 101 GLY A O 1
ATOM 817 N N . TYR A 1 102 ? 35.928 2.785 -46.923 1.00 60.69 102 TYR A N 1
ATOM 818 C CA . TYR A 1 102 ? 36.702 4.026 -46.760 1.00 60.69 102 TYR A CA 1
ATOM 819 C C . TYR A 1 102 ? 38.058 3.824 -46.052 1.00 60.69 102 TYR A C 1
ATOM 821 O O . TYR A 1 102 ? 38.098 3.312 -44.932 1.00 60.69 102 TYR A O 1
ATOM 829 N N . PRO A 1 103 ? 39.192 4.251 -46.652 1.00 63.62 103 PRO A N 1
ATOM 830 C CA . PRO A 1 103 ? 40.477 4.294 -45.956 1.00 63.62 103 PRO A CA 1
ATOM 831 C C . PRO A 1 103 ? 40.405 5.264 -44.767 1.00 63.62 103 PRO A C 1
ATOM 833 O O . PRO A 1 103 ? 40.109 6.440 -44.965 1.00 63.62 103 PRO A O 1
ATOM 836 N N . GLY A 1 104 ? 40.675 4.779 -43.552 1.00 68.38 104 GLY A N 1
ATOM 837 C CA . GLY A 1 104 ? 40.650 5.588 -42.324 1.00 68.38 104 GLY A CA 1
ATOM 838 C C . GLY A 1 104 ? 39.434 5.368 -41.416 1.00 68.38 104 GLY A C 1
ATOM 839 O O . GLY A 1 104 ? 39.328 6.027 -40.390 1.00 68.38 104 GLY A O 1
ATOM 840 N N . GLU A 1 105 ? 38.514 4.447 -41.714 1.00 73.69 105 GLU A N 1
ATOM 841 C CA . GLU A 1 105 ? 37.506 4.009 -40.732 1.00 73.69 105 GLU A CA 1
ATOM 842 C C . GLU A 1 105 ? 37.988 2.746 -40.008 1.00 73.69 105 GLU A C 1
ATOM 844 O O . GLU A 1 105 ? 38.260 1.721 -40.631 1.00 73.69 105 GLU A O 1
ATOM 849 N N . PHE A 1 106 ? 38.146 2.827 -38.686 1.00 75.44 106 PHE A N 1
ATOM 850 C CA . PHE A 1 106 ? 38.665 1.737 -37.849 1.00 75.44 106 PHE A CA 1
ATOM 851 C C . PHE A 1 106 ? 37.563 0.920 -37.174 1.00 75.44 106 PHE A C 1
ATOM 853 O O . PHE A 1 106 ? 37.839 -0.175 -36.684 1.00 75.44 106 PHE A O 1
ATOM 860 N N . GLY A 1 107 ? 36.329 1.428 -37.145 1.00 76.56 107 GLY A N 1
ATOM 861 C CA . GLY A 1 107 ? 35.178 0.693 -36.638 1.00 76.56 107 GLY A CA 1
ATOM 862 C C . GLY A 1 107 ? 34.077 1.592 -36.094 1.00 76.56 107 GLY A C 1
ATOM 863 O O . GLY A 1 107 ? 34.000 2.785 -36.385 1.00 76.56 107 GLY A O 1
ATOM 864 N N . THR A 1 108 ? 33.229 0.996 -35.264 1.00 78.94 108 THR A N 1
ATOM 865 C CA . THR A 1 108 ? 32.071 1.643 -34.652 1.00 78.94 108 THR A CA 1
ATOM 866 C C . THR A 1 108 ? 31.931 1.231 -33.186 1.00 78.94 108 THR A C 1
ATOM 868 O O . THR A 1 108 ? 32.556 0.266 -32.742 1.00 78.94 108 THR A O 1
ATOM 871 N N . GLY A 1 109 ? 31.131 1.966 -32.420 1.00 78.25 109 GLY A N 1
ATOM 872 C CA . GLY A 1 109 ? 30.808 1.651 -31.033 1.00 78.25 109 GLY A CA 1
ATOM 873 C C . GLY A 1 109 ? 29.495 2.299 -30.609 1.00 78.25 109 GLY A C 1
ATOM 874 O O . GLY A 1 109 ? 29.052 3.258 -31.233 1.00 78.25 109 GLY A O 1
ATOM 875 N N . ILE A 1 110 ? 28.894 1.800 -29.528 1.00 78.25 110 ILE A N 1
ATOM 876 C CA . ILE A 1 110 ? 27.809 2.510 -28.842 1.00 78.25 110 ILE A CA 1
ATOM 877 C C . ILE A 1 110 ? 28.413 3.321 -27.698 1.00 78.25 110 ILE A C 1
ATOM 879 O O . ILE A 1 110 ? 29.167 2.786 -26.883 1.00 78.25 110 ILE A O 1
ATOM 883 N N . ALA A 1 111 ? 28.082 4.607 -27.640 1.00 76.94 111 ALA A N 1
ATOM 884 C CA . ALA A 1 111 ? 28.472 5.488 -26.551 1.00 76.94 111 ALA A CA 1
ATOM 885 C C . ALA A 1 111 ? 27.345 5.589 -25.520 1.00 76.94 111 ALA A C 1
ATOM 887 O O . ALA A 1 111 ? 26.224 5.967 -25.850 1.00 76.94 111 ALA A O 1
ATOM 888 N N . THR A 1 112 ? 27.669 5.293 -24.266 1.00 74.88 112 THR A N 1
ATOM 889 C CA . THR A 1 112 ? 26.735 5.359 -23.141 1.00 74.88 112 THR A CA 1
ATOM 890 C C . THR A 1 112 ? 26.970 6.642 -22.334 1.00 74.88 112 THR A C 1
ATOM 892 O O . THR A 1 112 ? 28.084 6.891 -21.875 1.00 74.88 112 THR A O 1
ATOM 895 N N . TRP A 1 113 ? 25.927 7.455 -22.165 1.00 70.19 113 TRP A N 1
ATOM 896 C CA . TRP A 1 113 ? 25.956 8.810 -21.616 1.00 70.19 113 TRP A CA 1
ATOM 897 C C . TRP A 1 113 ? 25.064 8.947 -20.394 1.00 70.19 113 TRP A C 1
ATOM 899 O O . TRP A 1 113 ? 23.848 8.780 -20.462 1.00 70.19 113 TRP A O 1
ATOM 909 N N . ASN A 1 114 ? 25.681 9.273 -19.260 1.00 65.56 114 ASN A N 1
ATOM 910 C CA . ASN A 1 114 ? 24.988 9.444 -17.987 1.00 65.56 114 ASN A CA 1
ATOM 911 C C . ASN A 1 114 ? 24.724 10.922 -17.702 1.00 65.56 114 ASN A C 1
ATOM 913 O O . ASN A 1 114 ? 25.316 11.525 -16.810 1.00 65.56 114 ASN A O 1
ATOM 917 N N . ASP A 1 115 ? 23.869 11.512 -18.536 1.00 59.88 115 ASP A N 1
ATOM 918 C CA . ASP A 1 115 ? 23.531 12.938 -18.499 1.00 59.88 115 ASP A CA 1
ATOM 919 C C . ASP A 1 115 ? 22.751 13.312 -17.228 1.00 59.88 115 ASP A C 1
ATOM 921 O O . ASP A 1 115 ? 22.894 14.414 -16.696 1.00 59.88 115 ASP A O 1
ATOM 925 N N . THR A 1 116 ? 21.979 12.365 -16.702 1.00 55.88 116 THR A N 1
ATOM 926 C CA . THR A 1 116 ? 21.342 12.415 -15.385 1.00 55.88 116 THR A CA 1
ATOM 927 C C . THR A 1 116 ? 21.879 11.250 -14.562 1.00 55.88 116 THR A C 1
ATOM 929 O O . THR A 1 116 ? 21.274 10.182 -14.523 1.00 55.88 116 THR A O 1
ATOM 932 N N . SER A 1 117 ? 23.046 11.451 -13.941 1.00 48.88 117 SER A N 1
ATOM 933 C CA . SER A 1 117 ? 23.706 10.464 -13.080 1.00 48.88 117 SER A CA 1
ATOM 934 C C . SER A 1 117 ? 22.798 10.006 -11.943 1.00 48.88 117 SER A C 1
ATOM 936 O O . SER A 1 117 ? 22.745 10.657 -10.900 1.00 48.88 117 SER A O 1
ATOM 938 N N . GLN A 1 118 ? 22.106 8.885 -12.126 1.00 54.66 118 GLN A N 1
ATOM 939 C CA . GLN A 1 118 ? 21.376 8.195 -11.065 1.00 54.66 118 GLN A CA 1
ATOM 940 C C . GLN A 1 118 ? 21.582 6.683 -11.178 1.00 54.66 118 GLN A C 1
ATOM 942 O O . GLN A 1 118 ? 21.858 6.150 -12.254 1.00 54.66 118 GLN A O 1
ATOM 947 N N . PHE A 1 119 ? 21.576 6.036 -10.017 1.00 52.78 119 PHE A N 1
ATOM 948 C CA . PHE A 1 119 ? 22.081 4.691 -9.789 1.00 52.78 119 PHE A CA 1
ATOM 949 C C . PHE A 1 119 ? 21.040 3.650 -10.212 1.00 52.78 119 PHE A C 1
ATOM 951 O O . PHE A 1 119 ? 19.976 3.573 -9.611 1.00 52.78 119 PHE A O 1
ATOM 958 N N . ALA A 1 120 ? 21.362 2.835 -11.215 1.00 47.59 120 ALA A N 1
ATOM 959 C CA . ALA A 1 120 ? 20.781 1.505 -11.345 1.00 47.59 120 ALA A CA 1
ATOM 960 C C . ALA A 1 120 ? 21.825 0.531 -10.781 1.00 47.59 120 ALA A C 1
ATOM 962 O O . ALA A 1 120 ? 22.898 0.365 -11.370 1.00 47.59 120 ALA A O 1
ATOM 963 N N . ALA A 1 121 ? 21.581 -0.011 -9.586 1.00 47.12 121 ALA A N 1
ATOM 964 C CA . ALA A 1 121 ? 22.195 -1.283 -9.211 1.00 47.12 121 ALA A CA 1
ATOM 965 C C . ALA A 1 121 ? 21.559 -2.377 -10.074 1.00 47.12 121 ALA A C 1
ATOM 967 O O . ALA A 1 121 ? 20.456 -2.145 -10.539 1.00 47.12 121 ALA A O 1
ATOM 968 N N . ASP A 1 122 ? 22.245 -3.512 -10.243 1.00 51.97 122 ASP A N 1
ATOM 969 C CA . ASP A 1 122 ? 21.866 -4.648 -11.099 1.00 51.97 122 ASP A CA 1
ATOM 970 C C . ASP A 1 122 ? 21.951 -4.406 -12.619 1.00 51.97 122 ASP A C 1
ATOM 972 O O . ASP A 1 122 ? 22.240 -3.314 -13.099 1.00 51.97 122 ASP A O 1
ATOM 976 N N . GLU A 1 123 ? 21.850 -5.494 -13.382 1.00 55.88 123 GLU A N 1
ATOM 977 C CA . GLU A 1 123 ? 22.175 -5.672 -14.802 1.00 55.88 123 GLU A CA 1
ATOM 978 C C . GLU A 1 123 ? 21.404 -4.762 -15.780 1.00 55.88 123 GLU A C 1
ATOM 980 O O . GLU A 1 123 ? 21.360 -5.048 -16.968 1.00 55.88 123 GLU A O 1
ATOM 985 N N . TRP A 1 124 ? 20.817 -3.648 -15.352 1.00 62.62 124 TRP A N 1
ATOM 986 C CA . TRP A 1 124 ? 20.010 -2.741 -16.163 1.00 62.62 124 TRP A CA 1
ATOM 987 C C . TRP A 1 124 ? 20.667 -2.303 -17.476 1.00 62.62 124 TRP A C 1
ATOM 989 O O . TRP A 1 124 ? 20.053 -2.377 -18.548 1.00 62.62 124 TRP A O 1
ATOM 999 N N . ILE A 1 125 ? 21.930 -1.859 -17.402 1.00 68.75 125 ILE A N 1
ATOM 1000 C CA . ILE A 1 125 ? 22.721 -1.513 -18.592 1.00 68.75 125 ILE A CA 1
ATOM 1001 C C . ILE A 1 125 ? 22.847 -2.743 -19.472 1.00 68.75 125 ILE A C 1
ATOM 1003 O O . ILE A 1 125 ? 22.610 -2.665 -20.672 1.00 68.75 125 ILE A O 1
ATOM 1007 N N . GLU A 1 126 ? 23.209 -3.875 -18.875 1.00 70.50 126 GLU A N 1
ATOM 1008 C CA . GLU A 1 126 ? 23.400 -5.129 -19.588 1.00 70.50 126 GLU A CA 1
ATOM 1009 C C . GLU A 1 126 ? 22.101 -5.585 -20.265 1.00 70.50 126 GLU A C 1
ATOM 1011 O O . GLU A 1 126 ? 22.146 -5.918 -21.444 1.00 70.50 126 GLU A O 1
ATOM 1016 N N . HIS A 1 127 ? 20.947 -5.483 -19.606 1.00 69.38 127 HIS A N 1
ATOM 1017 C CA . HIS A 1 127 ? 19.624 -5.816 -20.130 1.00 69.38 127 HIS A CA 1
ATOM 1018 C C . HIS A 1 127 ? 19.294 -5.002 -21.386 1.00 69.38 127 HIS A C 1
ATOM 1020 O O . HIS A 1 127 ? 18.978 -5.566 -22.434 1.00 69.38 127 HIS A O 1
ATOM 1026 N N . HIS A 1 128 ? 19.447 -3.678 -21.317 1.00 69.44 128 HIS A N 1
ATOM 1027 C CA . HIS A 1 128 ? 19.142 -2.788 -22.439 1.00 69.44 128 HIS A CA 1
ATOM 1028 C C . HIS A 1 128 ? 20.199 -2.841 -23.547 1.00 69.44 128 HIS A C 1
ATOM 1030 O O . HIS A 1 128 ? 19.885 -2.617 -24.715 1.00 69.44 128 HIS A O 1
ATOM 1036 N N . MET A 1 129 ? 21.450 -3.154 -23.206 1.00 74.75 129 MET A N 1
ATOM 1037 C CA . MET A 1 129 ? 22.570 -3.167 -24.144 1.00 74.75 129 MET A CA 1
ATOM 1038 C C . MET A 1 129 ? 22.870 -4.545 -24.725 1.00 74.75 129 MET A C 1
ATOM 1040 O O . MET A 1 129 ? 23.646 -4.616 -25.675 1.00 74.75 129 MET A O 1
ATOM 1044 N N . ARG A 1 130 ? 22.320 -5.646 -24.196 1.00 79.06 130 ARG A N 1
ATOM 1045 C CA . ARG A 1 130 ? 22.614 -7.020 -24.651 1.00 79.06 130 ARG A CA 1
ATOM 1046 C C . ARG A 1 130 ? 22.335 -7.186 -26.138 1.00 79.06 130 ARG A C 1
ATOM 1048 O O . ARG A 1 130 ? 23.244 -7.527 -26.890 1.00 79.06 130 ARG A O 1
ATOM 1055 N N . VAL A 1 131 ? 21.110 -6.877 -26.561 1.00 79.25 131 VAL A N 1
ATOM 1056 C CA . VAL A 1 131 ? 20.693 -7.011 -27.964 1.00 79.25 131 VAL A CA 1
ATOM 1057 C C . VAL A 1 131 ? 21.412 -5.989 -28.858 1.00 79.25 131 VAL A C 1
ATOM 1059 O O . VAL A 1 131 ? 22.078 -6.429 -29.795 1.00 79.25 131 VAL A O 1
ATOM 1062 N N . PRO A 1 132 ? 21.414 -4.669 -28.562 1.00 78.31 132 PRO A N 1
ATOM 1063 C CA . PRO A 1 132 ? 22.205 -3.692 -29.316 1.00 78.31 132 PRO A CA 1
ATOM 1064 C C . PRO A 1 132 ? 23.676 -4.054 -29.517 1.00 78.31 132 PRO A C 1
ATOM 1066 O O . PRO A 1 132 ? 24.212 -3.919 -30.614 1.00 78.31 132 PRO A O 1
ATOM 1069 N N . ARG A 1 133 ? 24.345 -4.531 -28.464 1.00 82.00 133 ARG A N 1
ATOM 1070 C CA . ARG A 1 133 ? 25.760 -4.915 -28.504 1.00 82.00 133 ARG A CA 1
ATOM 1071 C C . ARG A 1 133 ? 25.976 -6.193 -29.296 1.00 82.00 133 ARG A C 1
ATOM 1073 O O . ARG A 1 133 ? 26.946 -6.256 -30.042 1.00 82.00 133 ARG A O 1
ATOM 1080 N N . GLY A 1 134 ? 25.090 -7.180 -29.157 1.00 84.81 134 GLY A N 1
ATOM 1081 C CA . GLY A 1 134 ? 25.124 -8.402 -29.957 1.00 84.81 134 GLY A CA 1
ATOM 1082 C C . GLY A 1 134 ? 24.976 -8.095 -31.445 1.00 84.81 134 GLY A C 1
ATOM 1083 O O . GLY A 1 134 ? 25.816 -8.516 -32.240 1.00 84.81 134 GLY A O 1
ATOM 1084 N N . VAL A 1 135 ? 23.976 -7.285 -31.808 1.00 81.62 135 VAL A N 1
ATOM 1085 C CA . VAL A 1 135 ? 23.777 -6.828 -33.190 1.00 81.62 135 VAL A CA 1
ATOM 1086 C C . VAL A 1 135 ? 25.014 -6.075 -33.673 1.00 81.62 135 VAL A C 1
ATOM 1088 O O . VAL A 1 135 ? 25.578 -6.435 -34.701 1.00 81.62 135 VAL A O 1
ATOM 1091 N N . LEU A 1 136 ? 25.509 -5.086 -32.923 1.00 81.62 136 LEU A N 1
ATOM 1092 C CA . LEU A 1 136 ? 26.689 -4.319 -33.324 1.00 81.62 136 LEU A CA 1
ATOM 1093 C C . LEU A 1 136 ? 27.928 -5.205 -33.512 1.00 81.62 136 LEU A C 1
ATOM 1095 O O . LEU A 1 136 ? 28.668 -5.016 -34.477 1.00 81.62 136 LEU A O 1
ATOM 1099 N N . ALA A 1 137 ? 28.150 -6.177 -32.625 1.00 83.56 137 ALA A N 1
ATOM 1100 C CA . ALA A 1 137 ? 29.265 -7.115 -32.715 1.00 83.56 137 ALA A CA 1
ATOM 1101 C C . ALA A 1 137 ? 29.160 -7.991 -33.968 1.00 83.56 137 ALA A C 1
ATOM 1103 O O . ALA A 1 137 ? 30.118 -8.061 -34.741 1.00 83.56 137 ALA A O 1
ATOM 1104 N N . ASN A 1 138 ? 27.986 -8.586 -34.212 1.00 82.19 138 ASN A N 1
ATOM 1105 C CA . ASN A 1 138 ? 27.725 -9.380 -35.411 1.00 82.19 138 ASN A CA 1
ATOM 1106 C C . ASN A 1 138 ? 27.960 -8.543 -36.674 1.00 82.19 138 ASN A C 1
ATOM 1108 O O . ASN A 1 138 ? 28.699 -8.937 -37.573 1.00 82.19 138 ASN A O 1
ATOM 1112 N N . ARG A 1 139 ? 27.409 -7.330 -36.709 1.00 79.12 139 ARG A N 1
ATOM 1113 C CA . ARG A 1 139 ? 27.500 -6.436 -37.863 1.00 79.12 139 ARG A CA 1
ATOM 1114 C C . ARG A 1 139 ? 28.907 -5.923 -38.133 1.00 79.12 139 ARG A C 1
ATOM 1116 O O . ARG A 1 139 ? 29.297 -5.845 -39.295 1.00 79.12 139 ARG A O 1
ATOM 1123 N N . THR A 1 140 ? 29.664 -5.604 -37.088 1.00 76.00 140 THR A N 1
ATOM 1124 C CA . THR A 1 140 ? 31.057 -5.152 -37.211 1.00 76.00 140 THR A CA 1
ATOM 1125 C C . THR A 1 140 ? 31.959 -6.281 -37.703 1.00 76.00 140 THR A C 1
ATOM 1127 O O . THR A 1 140 ? 32.878 -6.036 -38.479 1.00 76.00 140 THR A O 1
ATOM 1130 N N . TRP A 1 141 ? 31.691 -7.523 -37.287 1.00 79.38 141 TRP A N 1
ATOM 1131 C CA . TRP A 1 141 ? 32.489 -8.682 -37.684 1.00 79.38 141 TRP A CA 1
ATOM 1132 C C . TRP A 1 141 ? 32.124 -9.218 -39.074 1.00 79.38 141 TRP A C 1
ATOM 1134 O O . TRP A 1 141 ? 33.002 -9.422 -39.910 1.00 79.38 141 TRP A O 1
ATOM 1144 N N . ALA A 1 142 ? 30.834 -9.447 -39.330 1.00 76.94 142 ALA A N 1
ATOM 1145 C CA . ALA A 1 142 ? 30.337 -10.022 -40.580 1.00 76.94 142 ALA A CA 1
ATOM 1146 C C . ALA A 1 142 ? 30.328 -9.014 -41.737 1.00 76.94 142 ALA A C 1
ATOM 1148 O O . ALA A 1 142 ? 30.375 -9.411 -42.901 1.00 76.94 142 ALA A O 1
ATOM 1149 N N . ASN A 1 143 ? 30.273 -7.715 -41.423 1.00 73.31 143 ASN A N 1
ATOM 1150 C CA . ASN A 1 143 ? 30.246 -6.623 -42.393 1.00 73.31 143 ASN A CA 1
ATOM 1151 C C . ASN A 1 143 ? 29.086 -6.712 -43.413 1.00 73.31 143 ASN A C 1
ATOM 1153 O O . ASN A 1 143 ? 29.206 -6.269 -44.555 1.00 73.31 143 ASN A O 1
ATOM 1157 N N . ALA A 1 144 ? 27.961 -7.306 -43.009 1.00 73.38 144 ALA A N 1
ATOM 1158 C CA . ALA A 1 144 ? 26.762 -7.489 -43.824 1.00 73.38 144 ALA A CA 1
ATOM 1159 C C . ALA A 1 144 ? 25.504 -7.537 -42.937 1.00 73.38 144 ALA A C 1
ATOM 1161 O O . ALA A 1 144 ? 25.636 -7.817 -41.742 1.00 73.38 144 ALA A O 1
ATOM 1162 N N . PRO A 1 145 ? 24.304 -7.250 -43.481 1.00 76.50 145 PRO A N 1
ATOM 1163 C CA . PRO A 1 145 ? 23.050 -7.436 -42.759 1.00 76.50 145 PRO A CA 1
ATOM 1164 C C . PRO A 1 145 ? 22.746 -8.861 -42.335 1.00 76.50 145 PRO A C 1
ATOM 1166 O O . PRO A 1 145 ? 23.142 -9.809 -43.012 1.00 76.50 145 PRO A O 1
ATOM 1169 N N . GLY A 1 146 ? 22.036 -8.976 -41.208 1.00 75.44 146 GLY A N 1
ATOM 1170 C CA . GLY A 1 146 ? 21.438 -10.230 -40.774 1.00 75.44 146 GLY A CA 1
ATOM 1171 C C . GLY A 1 146 ? 20.451 -10.722 -41.828 1.00 75.44 146 GLY A C 1
ATOM 1172 O O . GLY A 1 146 ? 19.754 -9.930 -42.467 1.00 75.44 146 GLY A O 1
ATOM 1173 N N . THR A 1 147 ? 20.445 -12.030 -42.061 1.00 80.94 147 THR A N 1
ATOM 1174 C CA . THR A 1 147 ? 19.535 -12.684 -43.016 1.00 80.94 147 THR A CA 1
ATOM 1175 C C . THR A 1 147 ? 18.311 -13.298 -42.334 1.00 80.94 147 THR A C 1
ATOM 1177 O O . THR A 1 147 ? 17.377 -13.721 -43.008 1.00 80.94 147 THR A O 1
ATOM 1180 N N . ASP A 1 148 ? 18.357 -13.370 -41.011 1.00 84.50 148 ASP A N 1
ATOM 1181 C CA . ASP A 1 148 ? 17.369 -13.851 -40.053 1.00 84.50 148 ASP A CA 1
ATOM 1182 C C . ASP A 1 148 ? 16.551 -12.691 -39.460 1.00 84.50 148 ASP A C 1
ATOM 1184 O O . ASP A 1 148 ? 16.903 -11.515 -39.611 1.00 84.50 148 ASP A O 1
ATOM 1188 N N . SER A 1 149 ? 15.440 -13.003 -38.789 1.00 82.75 149 SER A N 1
ATOM 1189 C CA . SER A 1 149 ? 14.671 -11.977 -38.079 1.00 82.75 149 SER A CA 1
ATOM 1190 C C . SER A 1 149 ? 15.401 -11.517 -36.811 1.00 82.75 149 SER A C 1
ATOM 1192 O O . SER A 1 149 ? 16.270 -12.212 -36.287 1.00 82.75 149 SER A O 1
ATOM 1194 N N . LEU A 1 150 ? 15.055 -10.335 -36.287 1.00 77.19 150 LEU A N 1
ATOM 1195 C CA . LEU A 1 150 ? 15.623 -9.876 -35.015 1.00 77.19 150 LEU A CA 1
ATOM 1196 C C . LEU A 1 150 ? 15.230 -10.806 -33.851 1.00 77.19 150 LEU A C 1
ATOM 1198 O O . LEU A 1 150 ? 15.996 -10.946 -32.902 1.00 77.19 150 LEU A O 1
ATOM 1202 N N . ASP A 1 151 ? 14.056 -11.434 -33.912 1.00 78.06 151 ASP A N 1
ATOM 1203 C CA . ASP A 1 151 ? 13.596 -12.351 -32.868 1.00 78.06 151 ASP A CA 1
ATOM 1204 C C . ASP A 1 151 ? 14.364 -13.674 -32.889 1.00 78.06 151 ASP A C 1
ATOM 1206 O O . ASP A 1 151 ? 14.782 -14.132 -31.825 1.00 78.06 151 ASP A O 1
ATOM 1210 N N . ASP A 1 152 ? 14.661 -14.211 -34.077 1.00 85.44 152 ASP A N 1
ATOM 1211 C CA . ASP A 1 152 ? 15.563 -15.363 -34.223 1.00 85.44 152 ASP A CA 1
ATOM 1212 C C . ASP A 1 152 ? 16.951 -15.023 -33.652 1.00 85.44 152 ASP A C 1
ATOM 1214 O O . ASP A 1 152 ? 17.494 -15.761 -32.833 1.00 85.44 152 ASP A O 1
ATOM 1218 N N . PHE A 1 153 ? 17.481 -13.836 -33.965 1.00 86.50 153 PHE A N 1
ATOM 1219 C CA . PHE A 1 153 ? 18.758 -13.377 -33.416 1.00 86.50 153 PHE A CA 1
ATOM 1220 C C . PHE A 1 153 ? 18.739 -13.230 -31.881 1.00 86.50 153 PHE A C 1
ATOM 1222 O O . PHE A 1 153 ? 19.709 -13.571 -31.197 1.00 86.50 153 PHE A O 1
ATOM 1229 N N . LYS A 1 154 ? 17.642 -12.720 -31.299 1.00 83.50 154 LYS A N 1
ATOM 1230 C CA . LYS A 1 154 ? 17.455 -12.642 -29.834 1.00 83.50 154 LYS A CA 1
ATOM 1231 C C . LYS A 1 154 ? 17.417 -14.042 -29.210 1.00 83.50 154 LYS A C 1
ATOM 1233 O O . LYS A 1 154 ? 17.944 -14.224 -28.104 1.00 83.50 154 LYS A O 1
ATOM 1238 N N . GLN A 1 155 ? 16.804 -15.010 -29.891 1.00 86.75 155 GLN A N 1
ATOM 1239 C CA . GLN A 1 155 ? 16.780 -16.403 -29.462 1.00 86.75 155 GLN A CA 1
ATOM 1240 C C . GLN A 1 155 ? 18.191 -16.999 -29.485 1.00 86.75 155 GLN A C 1
ATOM 1242 O O . GLN A 1 155 ? 18.644 -17.484 -28.449 1.00 86.75 155 GLN A O 1
ATOM 1247 N N . ASP A 1 156 ? 18.929 -16.845 -30.584 1.00 89.44 156 ASP A N 1
ATOM 1248 C CA . ASP A 1 156 ? 20.318 -17.304 -30.708 1.00 89.44 156 ASP A CA 1
ATOM 1249 C C . ASP A 1 156 ? 21.215 -16.705 -29.616 1.00 89.44 156 ASP A C 1
ATOM 1251 O O . ASP A 1 156 ? 21.963 -17.418 -28.944 1.00 89.44 156 ASP A O 1
ATOM 1255 N N . LEU A 1 157 ? 21.105 -15.395 -29.357 1.00 87.50 157 LEU A N 1
ATOM 1256 C CA . LEU A 1 157 ? 21.819 -14.749 -28.250 1.00 87.50 157 LEU A CA 1
ATOM 1257 C C . LEU A 1 157 ? 21.476 -15.378 -26.897 1.00 87.50 157 LEU A C 1
ATOM 1259 O O . LEU A 1 157 ? 22.329 -15.461 -26.014 1.00 87.50 157 LEU A O 1
ATOM 1263 N N . THR A 1 158 ? 20.227 -15.779 -26.689 1.00 85.19 158 THR A N 1
ATOM 1264 C CA . THR A 1 158 ? 19.782 -16.427 -25.449 1.00 85.19 158 THR A CA 1
ATOM 1265 C C . THR A 1 158 ? 20.347 -17.838 -25.325 1.00 85.19 158 THR A C 1
ATOM 1267 O O . THR A 1 158 ? 20.829 -18.186 -24.250 1.00 85.19 158 THR A O 1
ATOM 1270 N N . GLU A 1 159 ? 20.391 -18.599 -26.417 1.00 90.25 159 GLU A N 1
ATOM 1271 C CA . GLU A 1 159 ? 20.980 -19.943 -26.469 1.00 90.25 159 GLU A CA 1
ATOM 1272 C C . GLU A 1 159 ? 22.505 -19.935 -26.268 1.00 90.25 159 GLU A C 1
ATOM 1274 O O . GLU A 1 159 ? 23.041 -20.815 -25.595 1.00 90.25 159 GLU A O 1
ATOM 1279 N N . ILE A 1 160 ? 23.207 -18.917 -26.783 1.00 90.25 160 ILE A N 1
ATOM 1280 C CA . ILE A 1 160 ? 24.648 -18.703 -26.544 1.00 90.25 160 ILE A CA 1
ATOM 1281 C C . ILE A 1 160 ? 24.940 -18.451 -25.055 1.00 90.25 160 ILE A C 1
ATOM 1283 O O . ILE A 1 160 ? 25.986 -18.864 -24.550 1.00 90.25 160 ILE A O 1
ATOM 1287 N N . GLY A 1 161 ? 24.017 -17.789 -24.352 1.00 84.50 161 GLY A N 1
ATOM 1288 C CA . GLY A 1 161 ? 24.132 -17.479 -22.929 1.00 84.50 161 GLY A CA 1
ATOM 1289 C C . GLY A 1 161 ? 25.003 -16.256 -22.616 1.00 84.50 161 GLY A C 1
ATOM 1290 O O . GLY A 1 161 ? 25.256 -15.397 -23.464 1.00 84.50 161 GLY A O 1
ATOM 1291 N N . ASP A 1 162 ? 25.402 -16.136 -21.350 1.00 81.38 162 ASP A N 1
ATOM 1292 C CA . ASP A 1 162 ? 26.264 -15.055 -20.862 1.00 81.38 162 ASP A CA 1
ATOM 1293 C C . ASP A 1 162 ? 27.756 -15.384 -21.057 1.00 81.38 162 ASP A C 1
ATOM 1295 O O . ASP A 1 162 ? 28.123 -16.553 -21.216 1.00 81.38 162 ASP A O 1
ATOM 1299 N N . PRO A 1 163 ? 28.655 -14.379 -21.034 1.00 83.56 163 PRO A N 1
ATOM 1300 C CA . PRO A 1 163 ? 30.089 -14.622 -21.141 1.00 83.56 163 PRO A CA 1
ATOM 1301 C C . PRO A 1 163 ? 30.599 -15.613 -20.076 1.00 83.56 163 PRO A C 1
ATOM 1303 O O . PRO A 1 163 ? 30.164 -15.551 -18.922 1.00 83.56 163 PRO A O 1
ATOM 1306 N N . PRO A 1 164 ? 31.567 -16.490 -20.406 1.00 85.75 164 PRO A N 1
ATOM 1307 C CA . PRO A 1 164 ? 32.116 -17.439 -19.443 1.00 85.75 164 PRO A CA 1
ATOM 1308 C C . PRO A 1 164 ? 32.614 -16.754 -18.164 1.00 85.75 164 PRO A C 1
ATOM 1310 O O . PRO A 1 164 ? 33.402 -15.811 -18.221 1.00 85.75 164 PRO A O 1
ATOM 1313 N N . GLY A 1 165 ? 32.180 -17.259 -17.007 1.00 80.94 165 GLY A N 1
ATOM 1314 C CA . GLY A 1 165 ? 32.552 -16.721 -15.695 1.00 80.94 165 GLY A CA 1
ATOM 1315 C C . GLY A 1 165 ? 31.664 -15.581 -15.185 1.00 80.94 165 GLY A C 1
ATOM 1316 O O . GLY A 1 165 ? 31.859 -15.151 -14.050 1.00 80.94 165 GLY A O 1
ATOM 1317 N N . VAL A 1 166 ? 30.680 -15.121 -15.967 1.00 73.81 166 VAL A N 1
ATOM 1318 C CA . VAL A 1 166 ? 29.600 -14.269 -15.455 1.00 73.81 166 VAL A CA 1
ATOM 1319 C C . VAL A 1 166 ? 28.637 -15.147 -14.664 1.00 73.81 166 VAL A C 1
ATOM 1321 O O . VAL A 1 166 ? 28.056 -16.090 -15.195 1.00 73.81 166 VAL A O 1
ATOM 1324 N N . VAL A 1 167 ? 28.496 -14.845 -13.376 1.00 67.31 167 VAL A N 1
ATOM 1325 C CA . VAL A 1 167 ? 27.484 -15.445 -12.509 1.00 67.31 167 VAL A CA 1
ATOM 1326 C C . VAL A 1 167 ? 26.431 -14.377 -12.283 1.00 67.31 167 VAL A C 1
ATOM 1328 O O . VAL A 1 167 ? 26.703 -13.387 -11.605 1.00 67.31 167 VAL A O 1
ATOM 1331 N N . LYS A 1 168 ? 25.252 -14.567 -12.876 1.00 63.25 168 LYS A N 1
ATOM 1332 C CA . LYS A 1 168 ? 24.095 -13.743 -12.536 1.00 63.25 168 LYS A CA 1
ATOM 1333 C C . LYS A 1 168 ? 23.696 -14.042 -11.093 1.00 63.25 168 LYS A C 1
ATOM 1335 O O . LYS A 1 168 ? 23.731 -15.219 -10.713 1.00 63.25 168 LYS A O 1
ATOM 1340 N N . PRO A 1 169 ? 23.327 -13.034 -10.288 1.00 59.88 169 PRO A N 1
ATOM 1341 C CA . PRO A 1 169 ? 22.703 -13.288 -9.000 1.00 59.88 169 PRO A CA 1
ATOM 1342 C C . PRO A 1 169 ? 21.519 -14.233 -9.217 1.00 59.88 169 PRO A C 1
ATOM 1344 O O . PRO A 1 169 ? 20.641 -13.961 -10.037 1.00 59.88 169 PRO A O 1
ATOM 1347 N N . SER A 1 170 ? 21.525 -15.384 -8.549 1.00 58.47 170 SER A N 1
ATOM 1348 C CA . SER A 1 170 ? 20.350 -16.243 -8.544 1.00 58.47 170 SER A CA 1
ATOM 1349 C C . SER A 1 170 ? 19.287 -15.576 -7.694 1.00 58.47 170 SER A C 1
ATOM 1351 O O . SER A 1 170 ? 19.576 -15.151 -6.578 1.00 58.47 170 SER A O 1
ATOM 1353 N N . ARG A 1 171 ? 18.064 -15.532 -8.209 1.00 62.38 171 ARG A N 1
ATOM 1354 C CA . ARG A 1 171 ? 16.902 -15.136 -7.429 1.00 62.38 171 ARG A CA 1
ATOM 1355 C C . ARG A 1 171 ? 16.753 -16.051 -6.210 1.00 62.38 171 ARG A C 1
ATOM 1357 O O . ARG A 1 171 ? 16.672 -17.271 -6.368 1.00 62.38 171 ARG A O 1
ATOM 1364 N N . GLU A 1 172 ? 16.726 -15.464 -5.020 1.00 62.31 172 GLU A N 1
ATOM 1365 C CA . GLU A 1 172 ? 16.428 -16.161 -3.769 1.00 62.31 172 GLU A CA 1
ATOM 1366 C C . GLU A 1 172 ? 14.959 -15.913 -3.413 1.00 62.31 172 GLU A C 1
ATOM 1368 O O . GLU A 1 172 ? 14.479 -14.794 -3.516 1.00 62.31 172 GLU A O 1
ATOM 1373 N N . VAL A 1 173 ? 14.222 -16.967 -3.049 1.00 65.12 173 VAL A N 1
ATOM 1374 C CA . VAL A 1 173 ? 12.847 -16.829 -2.543 1.00 65.12 173 VAL A CA 1
ATOM 1375 C C . VAL A 1 173 ? 12.950 -16.575 -1.045 1.00 65.12 173 VAL A C 1
ATOM 1377 O O . VAL A 1 173 ? 13.135 -17.519 -0.271 1.00 65.12 173 VAL A O 1
ATOM 1380 N N . ASP A 1 174 ? 12.911 -15.308 -0.651 1.00 63.16 174 ASP A N 1
ATOM 1381 C CA . ASP A 1 174 ? 13.147 -14.865 0.725 1.00 63.16 174 ASP A CA 1
ATOM 1382 C C . ASP A 1 174 ? 12.020 -13.986 1.297 1.00 63.16 174 ASP A C 1
ATOM 1384 O O . ASP A 1 174 ? 12.122 -13.534 2.445 1.00 63.16 174 ASP A O 1
ATOM 1388 N N . PHE A 1 175 ? 10.919 -13.805 0.554 1.00 65.12 175 PHE A N 1
ATOM 1389 C CA . PHE A 1 175 ? 9.765 -12.997 0.956 1.00 65.12 175 PHE A CA 1
ATOM 1390 C C . PHE A 1 175 ? 10.095 -11.509 1.170 1.00 65.12 175 PHE A C 1
ATOM 1392 O O . PHE A 1 175 ? 9.316 -10.788 1.808 1.00 65.12 175 PHE A O 1
ATOM 1399 N N . ARG A 1 176 ? 11.247 -11.028 0.675 1.00 68.12 176 ARG A N 1
ATOM 1400 C CA . ARG A 1 176 ? 11.668 -9.628 0.799 1.00 68.12 176 ARG A CA 1
ATOM 1401 C C . ARG A 1 176 ? 11.219 -8.818 -0.416 1.00 68.12 176 ARG A C 1
ATOM 1403 O O . ARG A 1 176 ? 11.370 -9.259 -1.551 1.00 68.12 176 ARG A O 1
ATOM 1410 N N . PRO A 1 177 ? 10.711 -7.591 -0.208 1.00 75.00 177 PRO A N 1
ATOM 1411 C CA . PRO A 1 177 ? 10.511 -6.680 -1.320 1.00 75.00 177 PRO A CA 1
ATOM 1412 C C . PRO A 1 177 ? 11.827 -6.391 -2.037 1.00 75.00 177 PRO A C 1
ATOM 1414 O O . PRO A 1 177 ? 12.876 -6.275 -1.404 1.00 75.00 177 PRO A O 1
ATOM 1417 N N . VAL A 1 178 ? 11.737 -6.172 -3.342 1.00 77.31 178 VAL A N 1
ATOM 1418 C CA . VAL A 1 178 ? 12.835 -5.662 -4.169 1.00 77.31 178 VAL A CA 1
ATOM 1419 C C . VAL A 1 178 ? 12.766 -4.143 -4.335 1.00 77.31 178 VAL A C 1
ATOM 1421 O O . VAL A 1 178 ? 13.805 -3.508 -4.487 1.00 77.31 178 VAL A O 1
ATOM 1424 N N . HIS A 1 179 ? 11.574 -3.542 -4.220 1.00 81.75 179 HIS A N 1
ATOM 1425 C CA . HIS A 1 179 ? 11.391 -2.086 -4.207 1.00 81.75 179 HIS A CA 1
ATOM 1426 C C . HIS A 1 179 ? 10.341 -1.659 -3.185 1.00 81.75 179 HIS A C 1
ATOM 1428 O O . HIS A 1 179 ? 9.327 -2.339 -3.009 1.00 81.75 179 HIS A O 1
ATOM 1434 N N . TYR A 1 180 ? 10.553 -0.499 -2.562 1.00 80.62 180 TYR A N 1
ATOM 1435 C CA . TYR A 1 180 ? 9.559 0.141 -1.701 1.00 80.62 180 TYR A CA 1
ATOM 1436 C C . TYR A 1 180 ? 9.607 1.661 -1.843 1.00 80.62 180 TYR A C 1
ATOM 1438 O O . TYR A 1 180 ? 10.631 2.288 -1.595 1.00 80.62 180 TYR A O 1
ATOM 1446 N N . TYR A 1 181 ? 8.476 2.248 -2.215 1.00 81.25 181 TYR A N 1
ATOM 1447 C CA . TYR A 1 181 ? 8.269 3.680 -2.348 1.00 81.25 181 TYR A CA 1
ATOM 1448 C C . TYR A 1 181 ? 7.163 4.115 -1.389 1.00 81.25 181 TYR A C 1
ATOM 1450 O O . TYR A 1 181 ? 5.993 3.804 -1.603 1.00 81.25 181 TYR A O 1
ATOM 1458 N N . ASN A 1 182 ? 7.540 4.833 -0.335 1.00 73.19 182 ASN A N 1
ATOM 1459 C CA . ASN A 1 182 ? 6.615 5.307 0.698 1.00 73.19 182 ASN A CA 1
ATOM 1460 C C . ASN A 1 182 ? 5.910 6.621 0.343 1.00 73.19 182 ASN A C 1
ATOM 1462 O O . ASN A 1 182 ? 4.933 6.962 0.970 1.00 73.19 182 ASN A O 1
ATOM 1466 N N . PHE A 1 183 ? 6.413 7.379 -0.636 1.00 76.00 183 PHE A N 1
ATOM 1467 C CA . PHE A 1 183 ? 5.852 8.671 -1.057 1.00 76.00 183 PHE A CA 1
ATOM 1468 C C . PHE A 1 183 ? 5.831 9.797 0.005 1.00 76.00 183 PHE A C 1
ATOM 1470 O O . PHE A 1 183 ? 5.324 10.880 -0.282 1.00 76.00 183 PHE A O 1
ATOM 1477 N N . ASP A 1 184 ? 6.481 9.608 1.158 1.00 66.06 184 ASP A N 1
ATOM 1478 C CA . ASP A 1 184 ? 6.530 10.584 2.259 1.00 66.06 184 ASP A CA 1
ATOM 1479 C C . ASP A 1 184 ? 7.438 11.793 1.992 1.00 66.06 184 ASP A C 1
ATOM 1481 O O . ASP A 1 184 ? 7.153 12.921 2.406 1.00 66.06 184 ASP A O 1
ATOM 1485 N N . GLU A 1 185 ? 8.578 11.566 1.334 1.00 62.28 185 GLU A N 1
ATOM 1486 C CA . GLU A 1 185 ? 9.621 12.576 1.185 1.00 62.28 185 GLU A CA 1
ATOM 1487 C C . GLU A 1 185 ? 9.843 12.973 -0.268 1.00 62.28 185 GLU A C 1
ATOM 1489 O O . GLU A 1 185 ? 10.200 12.176 -1.136 1.00 62.28 185 GLU A O 1
ATOM 1494 N N . ILE A 1 186 ? 9.728 14.278 -0.499 1.00 55.12 186 ILE A N 1
ATOM 1495 C CA . ILE A 1 186 ? 10.117 14.929 -1.736 1.00 55.12 186 ILE A CA 1
ATOM 1496 C C . ILE A 1 186 ? 11.346 15.797 -1.449 1.00 55.12 186 ILE A C 1
ATOM 1498 O O . ILE A 1 186 ? 11.244 16.878 -0.858 1.00 55.12 186 ILE A O 1
ATOM 1502 N N . SER A 1 187 ? 12.525 15.380 -1.920 1.00 52.56 187 SER A N 1
ATOM 1503 C CA . SER A 1 187 ? 13.644 16.320 -1.994 1.00 52.56 187 SER A CA 1
ATOM 1504 C C . SER A 1 187 ? 13.364 17.316 -3.122 1.00 52.56 187 SER A C 1
ATOM 1506 O O . SER A 1 187 ? 13.228 16.963 -4.295 1.00 52.56 187 SER A O 1
ATOM 1508 N N . ARG A 1 188 ? 13.210 18.600 -2.772 1.00 48.00 188 ARG A N 1
ATOM 1509 C CA . ARG A 1 188 ? 13.122 19.674 -3.769 1.00 48.00 188 ARG A CA 1
ATOM 1510 C C . ARG A 1 188 ? 14.478 19.792 -4.454 1.00 48.00 188 ARG A C 1
ATOM 1512 O O . ARG A 1 188 ? 15.412 20.344 -3.871 1.00 48.00 188 ARG A O 1
ATOM 1519 N N . HIS A 1 189 ? 14.596 19.292 -5.680 1.00 45.91 189 HIS A N 1
ATOM 1520 C CA . HIS A 1 189 ? 15.728 19.652 -6.516 1.00 45.91 189 HIS A CA 1
ATOM 1521 C C . HIS A 1 189 ? 15.576 21.121 -6.938 1.00 45.91 189 HIS A C 1
ATOM 1523 O O . HIS A 1 189 ? 14.463 21.616 -7.125 1.00 45.91 189 HIS A O 1
ATOM 1529 N N . ASP A 1 190 ? 16.688 21.858 -7.015 1.00 43.25 190 ASP A N 1
ATOM 1530 C CA . ASP A 1 190 ? 16.669 23.274 -7.394 1.00 43.25 190 ASP A CA 1
ATOM 1531 C C . ASP A 1 190 ? 16.027 23.411 -8.794 1.00 43.25 190 ASP A C 1
ATOM 1533 O O . ASP A 1 190 ? 16.563 22.842 -9.752 1.00 43.25 190 ASP A O 1
ATOM 1537 N N . PRO A 1 191 ? 14.928 24.179 -8.958 1.00 43.06 191 PRO A N 1
ATOM 1538 C CA . PRO A 1 191 ? 14.187 24.312 -10.222 1.00 43.06 191 PRO A CA 1
ATOM 1539 C C . PRO A 1 191 ? 15.005 24.926 -11.375 1.00 43.06 191 PRO A C 1
ATOM 1541 O O . PRO A 1 191 ? 14.490 25.161 -12.468 1.00 43.06 191 PRO A O 1
ATOM 1544 N N . ARG A 1 192 ? 16.291 25.220 -11.154 1.00 42.22 192 ARG A N 1
ATOM 1545 C CA . ARG A 1 192 ? 17.234 25.740 -12.149 1.00 42.22 192 ARG A CA 1
ATOM 1546 C C . ARG A 1 192 ? 17.946 24.667 -12.971 1.00 42.22 192 ARG A C 1
ATOM 1548 O O . ARG A 1 192 ? 18.666 25.032 -13.902 1.00 42.22 192 ARG A O 1
ATOM 1555 N N . VAL A 1 193 ? 17.755 23.377 -12.692 1.00 43.50 193 VAL A N 1
ATOM 1556 C CA . VAL A 1 193 ? 18.266 22.311 -13.567 1.00 43.50 193 VAL A CA 1
ATOM 1557 C C . VAL A 1 193 ? 17.268 22.092 -14.707 1.00 43.50 193 VAL A C 1
ATOM 1559 O O . VAL A 1 193 ? 16.489 21.152 -14.707 1.00 43.50 193 VAL A O 1
ATOM 1562 N N . SER A 1 194 ? 17.254 22.990 -15.694 1.00 47.88 194 SER A N 1
ATOM 1563 C CA . SER A 1 194 ? 16.663 22.666 -16.997 1.00 47.88 194 SER A CA 1
ATOM 1564 C C . SER A 1 194 ? 17.619 21.735 -17.732 1.00 47.88 194 SER A C 1
ATOM 1566 O O . SER A 1 194 ? 18.832 21.987 -17.716 1.00 47.88 194 SER A O 1
ATOM 1568 N N . SER A 1 195 ? 17.112 20.728 -18.445 1.00 47.88 195 SER A N 1
ATOM 1569 C CA . SER A 1 195 ? 17.967 20.020 -19.402 1.00 47.88 195 SER A CA 1
ATOM 1570 C C . SER A 1 195 ? 18.610 21.057 -20.342 1.00 47.88 195 SER A C 1
ATOM 1572 O O . SER A 1 195 ? 17.934 21.970 -20.822 1.00 47.88 195 SER A O 1
ATOM 1574 N N . LYS A 1 196 ? 19.924 20.970 -20.601 1.00 42.75 196 LYS A N 1
ATOM 1575 C CA . LYS A 1 196 ? 20.598 21.893 -21.542 1.00 42.75 196 LYS A CA 1
ATOM 1576 C C . LYS A 1 196 ? 20.015 21.819 -22.962 1.00 42.75 196 LYS A C 1
ATOM 1578 O O . LYS A 1 196 ? 20.287 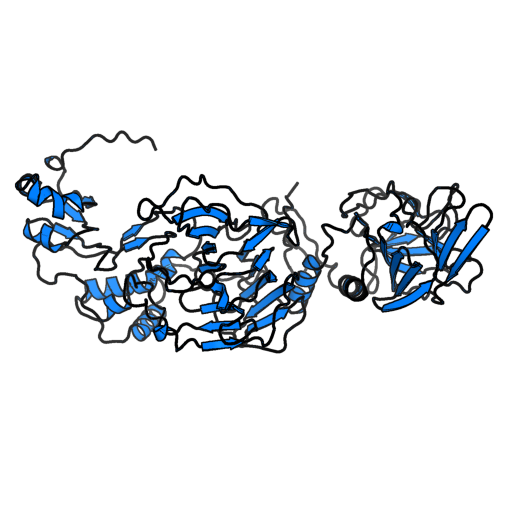22.702 -23.771 1.00 42.75 196 LYS A O 1
ATOM 1583 N N . HIS A 1 197 ? 19.234 20.776 -23.240 1.00 44.12 197 HIS A N 1
ATOM 1584 C CA . HIS A 1 197 ? 18.690 20.431 -24.544 1.00 44.12 197 HIS A CA 1
ATOM 1585 C C . HIS A 1 197 ? 17.206 20.819 -24.718 1.00 44.12 197 HIS A C 1
ATOM 1587 O O . HIS A 1 197 ? 16.799 21.081 -25.847 1.00 44.12 197 HIS A O 1
ATOM 1593 N N . ASP A 1 198 ? 16.412 20.936 -23.642 1.00 48.12 198 ASP A N 1
ATOM 1594 C CA . ASP A 1 198 ? 15.045 21.484 -23.675 1.00 48.12 198 ASP A CA 1
ATOM 1595 C C . ASP A 1 198 ? 14.717 22.334 -22.421 1.00 48.12 198 ASP A C 1
ATOM 1597 O O . ASP A 1 198 ? 14.662 21.801 -21.306 1.00 48.12 198 ASP A O 1
ATOM 1601 N N . PRO A 1 199 ? 14.435 23.642 -22.589 1.00 46.72 199 PRO A N 1
ATOM 1602 C CA . PRO A 1 199 ? 14.056 24.555 -21.510 1.00 46.72 199 PRO A CA 1
ATOM 1603 C C . PRO A 1 199 ? 12.647 24.347 -20.914 1.00 46.72 199 PRO A C 1
ATOM 1605 O O . PRO A 1 199 ? 12.291 25.123 -20.020 1.00 46.72 199 PRO A O 1
ATOM 1608 N N . ARG A 1 200 ? 11.857 23.382 -21.413 1.00 49.25 200 ARG A N 1
ATOM 1609 C CA . ARG A 1 200 ? 10.507 22.995 -20.937 1.00 49.25 200 ARG A CA 1
ATOM 1610 C C . ARG A 1 200 ? 10.503 21.792 -19.986 1.00 49.25 200 ARG A C 1
ATOM 1612 O O . ARG A 1 200 ? 9.509 21.550 -19.313 1.00 49.25 200 ARG A O 1
ATOM 1619 N N . MET A 1 201 ? 11.594 21.024 -19.932 1.00 51.50 201 MET A N 1
ATOM 1620 C CA . MET A 1 201 ? 11.733 19.925 -18.972 1.00 51.50 201 MET A CA 1
ATOM 1621 C C . MET A 1 201 ? 12.263 20.469 -17.649 1.00 51.50 201 MET A C 1
ATOM 1623 O O . MET A 1 201 ? 13.401 20.950 -17.593 1.00 51.50 201 MET A O 1
ATOM 1627 N N . LEU A 1 202 ? 11.438 20.388 -16.605 1.00 52.84 202 LEU A N 1
ATOM 1628 C CA . LEU A 1 202 ? 11.846 20.681 -15.240 1.00 52.84 202 LEU A CA 1
ATOM 1629 C C . LEU A 1 202 ? 11.986 19.363 -14.476 1.00 52.84 202 LEU A C 1
ATOM 1631 O O . LEU A 1 202 ? 11.057 18.560 -14.400 1.00 52.84 202 LEU A O 1
ATOM 1635 N N . PHE A 1 203 ? 13.173 19.142 -13.920 1.00 57.16 203 PHE A N 1
ATOM 1636 C CA . PHE A 1 203 ? 13.403 18.064 -12.967 1.00 57.16 203 PHE A CA 1
ATOM 1637 C C . PHE A 1 203 ? 13.009 18.578 -11.582 1.00 57.16 203 PHE A C 1
ATOM 1639 O O . PHE A 1 203 ? 13.546 19.591 -11.131 1.00 57.16 203 PHE A O 1
ATOM 1646 N N . GLY A 1 204 ? 12.035 17.925 -10.948 1.00 53.78 204 GLY A N 1
ATOM 1647 C CA . GLY A 1 204 ? 11.446 18.407 -9.698 1.00 53.78 204 GLY A CA 1
ATOM 1648 C C . GLY A 1 204 ? 11.939 17.662 -8.472 1.00 53.78 204 GLY A C 1
ATOM 1649 O O . GLY A 1 204 ? 12.632 18.222 -7.620 1.00 53.78 204 GLY A O 1
ATOM 1650 N N . HIS A 1 205 ? 11.526 16.400 -8.366 1.00 62.28 205 HIS A N 1
ATOM 1651 C CA . HIS A 1 205 ? 11.530 15.653 -7.111 1.00 62.28 205 HIS A CA 1
ATOM 1652 C C . HIS A 1 205 ? 12.153 14.273 -7.283 1.00 62.28 205 HIS A C 1
ATOM 1654 O O . HIS A 1 205 ? 12.012 13.652 -8.332 1.00 62.28 205 HIS A O 1
ATOM 1660 N N . VAL A 1 206 ? 12.857 13.795 -6.261 1.00 65.62 206 VAL A N 1
ATOM 1661 C CA . VAL A 1 206 ? 13.334 12.409 -6.208 1.00 65.62 206 VAL A CA 1
ATOM 1662 C C . VAL A 1 206 ? 12.379 11.625 -5.322 1.00 65.62 206 VAL A C 1
ATOM 1664 O O . VAL A 1 206 ? 12.110 12.044 -4.201 1.00 65.62 206 VAL A O 1
ATOM 1667 N N . MET A 1 207 ? 11.868 10.517 -5.847 1.00 73.62 207 MET A N 1
ATOM 1668 C CA . MET A 1 207 ? 11.083 9.525 -5.126 1.00 73.62 207 MET A CA 1
ATOM 1669 C C . MET A 1 207 ? 12.034 8.442 -4.631 1.00 73.62 207 MET A C 1
ATOM 1671 O O . MET A 1 207 ? 12.669 7.756 -5.434 1.00 73.62 207 MET A O 1
ATOM 1675 N N . TYR A 1 208 ? 12.168 8.298 -3.320 1.00 71.31 208 TYR A N 1
ATOM 1676 C CA . TYR A 1 208 ? 13.142 7.375 -2.755 1.00 71.31 208 TYR A CA 1
ATOM 1677 C C . TYR A 1 208 ? 12.613 5.939 -2.749 1.00 71.31 208 TYR A C 1
ATOM 1679 O O . TYR A 1 208 ? 11.609 5.643 -2.117 1.00 71.31 208 TYR A O 1
ATOM 1687 N N . ASP A 1 209 ? 13.316 5.048 -3.450 1.00 75.44 209 ASP A N 1
ATOM 1688 C CA . ASP A 1 209 ? 13.280 3.610 -3.167 1.00 75.44 209 ASP A CA 1
ATOM 1689 C C . ASP A 1 209 ? 14.031 3.299 -1.865 1.00 75.44 209 ASP A C 1
ATOM 1691 O O . ASP A 1 209 ? 15.250 3.480 -1.775 1.00 75.44 209 ASP A O 1
ATOM 1695 N N . ALA A 1 210 ? 13.280 2.857 -0.868 1.00 66.88 210 ALA A N 1
ATOM 1696 C CA . ALA A 1 210 ? 13.713 2.535 0.480 1.00 66.88 210 ALA A CA 1
ATOM 1697 C C . ALA A 1 210 ? 14.470 1.196 0.580 1.00 66.88 210 ALA A C 1
ATOM 1699 O O . ALA A 1 210 ? 15.221 0.998 1.537 1.00 66.88 210 ALA A O 1
ATOM 1700 N N . ILE A 1 211 ? 14.296 0.284 -0.385 1.00 66.38 211 ILE A N 1
ATOM 1701 C CA . ILE A 1 211 ? 14.836 -1.085 -0.319 1.00 66.38 211 ILE A CA 1
ATOM 1702 C C . ILE A 1 211 ? 15.789 -1.384 -1.480 1.00 66.38 211 ILE A C 1
ATOM 1704 O O . ILE A 1 211 ? 16.922 -1.800 -1.242 1.00 66.38 211 ILE A O 1
ATOM 1708 N N . GLY A 1 212 ? 15.378 -1.137 -2.724 1.00 59.91 212 GLY A N 1
ATOM 1709 C CA . GLY A 1 212 ? 16.157 -1.498 -3.915 1.00 59.91 212 GLY A CA 1
ATOM 1710 C C . GLY A 1 212 ? 17.228 -0.477 -4.299 1.00 59.91 212 GLY A C 1
ATOM 1711 O O . GLY A 1 212 ? 18.028 -0.716 -5.204 1.00 59.91 212 GLY A O 1
ATOM 1712 N N . GLY A 1 213 ? 17.257 0.686 -3.636 1.00 61.09 213 GLY A N 1
ATOM 1713 C CA . GLY A 1 213 ? 18.166 1.789 -3.962 1.00 61.09 213 GLY A CA 1
ATOM 1714 C C . GLY A 1 213 ? 17.935 2.409 -5.350 1.00 61.09 213 GLY A C 1
ATOM 1715 O O . GLY A 1 213 ? 18.716 3.267 -5.769 1.00 61.09 213 GLY A O 1
ATOM 1716 N N . GLN A 1 214 ? 16.872 2.009 -6.063 1.00 65.69 214 GLN A N 1
ATOM 1717 C CA . GLN A 1 214 ? 16.513 2.481 -7.402 1.00 65.69 214 GLN A CA 1
ATOM 1718 C C . GLN A 1 214 ? 15.456 3.592 -7.316 1.00 65.69 214 GLN A C 1
ATOM 1720 O O . GLN A 1 214 ? 14.263 3.403 -7.571 1.00 65.69 214 GLN A O 1
ATOM 1725 N N . HIS A 1 215 ? 15.910 4.779 -6.912 1.00 68.12 215 HIS A N 1
ATOM 1726 C CA . HIS A 1 215 ? 15.057 5.953 -6.731 1.00 68.12 215 HIS A CA 1
ATOM 1727 C C . HIS A 1 215 ? 14.430 6.434 -8.056 1.00 68.12 215 HIS A C 1
ATOM 1729 O O . HIS A 1 215 ? 15.090 6.479 -9.094 1.00 68.12 215 HIS A O 1
ATOM 1735 N N . GLY A 1 216 ? 13.164 6.847 -8.008 1.00 66.88 216 GLY A N 1
ATOM 1736 C CA . GLY A 1 216 ? 12.458 7.451 -9.133 1.00 66.88 216 GLY A CA 1
ATOM 1737 C C . GLY A 1 216 ? 12.737 8.950 -9.264 1.00 66.88 216 GLY A C 1
ATOM 1738 O O . GLY A 1 216 ? 12.924 9.658 -8.276 1.00 66.88 216 GLY A O 1
ATOM 1739 N N . LEU A 1 217 ? 12.714 9.464 -10.490 1.00 64.62 217 LEU A N 1
ATOM 1740 C CA . LEU A 1 217 ? 12.810 10.890 -10.790 1.00 64.62 217 LEU A CA 1
ATOM 1741 C C . LEU A 1 217 ? 11.440 11.421 -11.211 1.00 64.62 217 LEU A C 1
ATOM 1743 O O . LEU A 1 217 ? 10.945 11.118 -12.298 1.00 64.62 217 LEU A O 1
ATOM 1747 N N . ALA A 1 218 ? 10.817 12.222 -10.353 1.00 61.41 218 ALA A N 1
ATOM 1748 C CA . ALA A 1 218 ? 9.592 12.926 -10.691 1.00 61.41 218 ALA A CA 1
ATOM 1749 C C . ALA A 1 218 ? 9.883 13.991 -11.749 1.00 61.41 218 ALA A C 1
ATOM 1751 O O . ALA A 1 218 ? 10.783 14.832 -11.613 1.00 61.41 218 ALA A O 1
ATOM 1752 N N . LEU A 1 219 ? 9.086 13.950 -12.806 1.00 58.84 219 LEU A N 1
ATOM 1753 C CA . LEU A 1 219 ? 9.208 14.817 -13.959 1.00 58.84 219 LEU A CA 1
ATOM 1754 C C . LEU A 1 219 ? 7.903 15.545 -14.188 1.00 58.84 219 LEU A C 1
ATOM 1756 O O . LEU A 1 219 ? 6.832 14.941 -14.242 1.00 58.84 219 LEU A O 1
ATOM 1760 N N . GLU A 1 220 ? 8.037 16.842 -14.417 1.00 53.78 220 GLU A N 1
ATOM 1761 C CA . GLU A 1 220 ? 6.956 17.671 -14.912 1.00 53.78 220 GLU A CA 1
ATOM 1762 C C . GLU A 1 220 ? 7.408 18.306 -16.229 1.00 53.78 220 GLU A C 1
ATOM 1764 O O . GLU A 1 220 ? 8.444 18.980 -16.309 1.00 53.78 220 GLU A O 1
ATOM 1769 N N . ILE A 1 221 ? 6.651 18.062 -17.301 1.00 50.44 221 ILE A N 1
ATOM 1770 C CA . ILE A 1 221 ? 6.858 18.776 -18.563 1.00 50.44 221 ILE A CA 1
ATOM 1771 C C . ILE A 1 221 ? 6.062 20.078 -18.475 1.00 50.44 221 ILE A C 1
ATOM 1773 O O . ILE A 1 221 ? 4.844 20.092 -18.652 1.00 50.44 221 ILE A O 1
ATOM 1777 N N . VAL A 1 222 ? 6.761 21.182 -18.205 1.00 48.06 222 VAL A N 1
ATOM 1778 C CA . VAL A 1 222 ? 6.157 22.509 -18.052 1.00 48.06 222 VAL A CA 1
ATOM 1779 C C . VAL A 1 222 ? 6.213 23.249 -19.388 1.00 48.06 222 VAL A C 1
ATOM 1781 O O . VAL A 1 222 ? 7.265 23.705 -19.842 1.00 48.06 222 VAL A O 1
ATOM 1784 N N . TYR A 1 223 ? 5.054 23.371 -20.036 1.00 45.56 223 TYR A N 1
ATOM 1785 C CA . TYR A 1 223 ? 4.916 24.029 -21.340 1.00 45.56 223 TYR A CA 1
ATOM 1786 C C . TYR A 1 223 ? 4.970 25.565 -21.261 1.00 45.56 223 TYR A C 1
ATOM 1788 O O . TYR A 1 223 ? 5.434 26.197 -22.212 1.00 45.56 223 TYR A O 1
ATOM 1796 N N . ASP A 1 224 ? 4.573 26.159 -20.129 1.00 42.66 224 ASP A N 1
ATOM 1797 C CA . ASP A 1 224 ? 4.729 27.586 -19.819 1.00 42.66 224 ASP A CA 1
ATOM 1798 C C . ASP A 1 224 ? 5.327 27.749 -18.414 1.00 42.66 224 ASP A C 1
ATOM 1800 O O . ASP A 1 224 ? 4.737 27.333 -17.420 1.00 42.66 224 ASP A O 1
ATOM 1804 N N . ARG A 1 225 ? 6.496 28.398 -18.309 1.00 42.75 225 ARG A N 1
ATOM 1805 C CA . ARG A 1 225 ? 7.195 28.648 -17.031 1.00 42.75 225 ARG A CA 1
ATOM 1806 C C . ARG A 1 225 ? 6.390 29.494 -16.031 1.00 42.75 225 ARG A C 1
ATOM 1808 O O . ARG A 1 225 ? 6.887 29.746 -14.936 1.00 42.75 225 ARG A O 1
ATOM 1815 N N . LYS A 1 226 ? 5.213 30.001 -16.407 1.00 39.03 226 LYS A N 1
ATOM 1816 C CA . LYS A 1 226 ? 4.321 30.772 -15.533 1.00 39.03 226 LYS A CA 1
ATOM 1817 C C . LYS A 1 226 ? 3.316 29.920 -14.746 1.00 39.03 226 LYS A C 1
ATOM 1819 O O . LYS A 1 226 ? 2.830 30.425 -13.740 1.00 39.03 226 LYS A O 1
ATOM 1824 N N . ASP A 1 227 ? 3.092 28.659 -15.122 1.00 44.03 227 ASP A N 1
ATOM 1825 C CA . ASP A 1 227 ? 2.144 27.735 -14.467 1.00 44.03 227 ASP A CA 1
ATOM 1826 C C . ASP A 1 227 ? 2.859 26.664 -13.624 1.00 44.03 227 ASP A C 1
ATOM 1828 O O . ASP A 1 227 ? 2.550 25.481 -13.666 1.00 44.03 227 ASP A O 1
ATOM 1832 N N . VAL A 1 228 ? 3.833 27.073 -12.808 1.00 45.44 228 VAL A N 1
ATOM 1833 C CA . VAL A 1 228 ? 4.595 26.172 -11.914 1.00 45.44 228 VAL A CA 1
ATOM 1834 C C . VAL A 1 228 ? 3.778 25.695 -10.689 1.00 45.44 228 VAL A C 1
ATOM 1836 O O . VAL A 1 228 ? 4.344 25.379 -9.642 1.00 45.44 228 VAL A O 1
ATOM 1839 N N . SER A 1 229 ? 2.445 25.711 -10.778 1.00 43.44 229 SER A N 1
ATOM 1840 C CA . SER A 1 229 ? 1.500 25.364 -9.707 1.00 43.44 229 SER A CA 1
ATOM 1841 C C . SER A 1 229 ? 1.014 23.910 -9.752 1.00 43.44 229 SER A C 1
ATOM 1843 O O . SER A 1 229 ? 0.289 23.506 -8.847 1.00 43.44 229 SER A O 1
ATOM 1845 N N . SER A 1 230 ? 1.413 23.126 -10.759 1.00 49.00 230 SER A N 1
ATOM 1846 C CA . SER A 1 230 ? 0.954 21.752 -11.000 1.00 49.00 230 SER A CA 1
ATOM 1847 C C . SER A 1 230 ? 2.026 20.692 -10.761 1.00 49.00 230 SER A C 1
ATOM 1849 O O . SER A 1 230 ? 2.083 19.709 -11.494 1.00 49.00 230 SER A O 1
ATOM 1851 N N . TRP A 1 231 ? 2.860 20.834 -9.734 1.00 51.12 231 TRP A N 1
ATOM 1852 C CA . TRP A 1 231 ? 3.699 19.706 -9.328 1.00 51.12 231 TRP A CA 1
ATOM 1853 C C . TRP A 1 231 ? 2.807 18.566 -8.852 1.00 51.12 231 TRP A C 1
ATOM 1855 O O . TRP A 1 231 ? 1.768 18.807 -8.228 1.00 51.12 231 TRP A O 1
ATOM 1865 N N . ALA A 1 232 ? 3.237 17.327 -9.091 1.00 51.28 232 ALA A N 1
ATOM 1866 C CA . ALA A 1 232 ? 2.767 16.262 -8.229 1.00 51.28 232 ALA A CA 1
ATOM 1867 C C . ALA A 1 232 ? 3.129 16.675 -6.789 1.00 51.28 232 ALA A C 1
ATOM 1869 O O . ALA A 1 232 ? 4.261 17.089 -6.517 1.00 51.28 232 ALA A O 1
ATOM 1870 N N . SER A 1 233 ? 2.142 16.718 -5.903 1.00 54.59 233 SER A N 1
ATOM 1871 C CA . SER A 1 233 ? 2.281 17.334 -4.581 1.00 54.59 233 SER A CA 1
ATOM 1872 C C . SER A 1 233 ? 2.136 16.288 -3.493 1.00 54.59 233 SER A C 1
ATOM 1874 O O . SER A 1 233 ? 1.378 15.336 -3.667 1.00 54.59 233 SER A O 1
ATOM 1876 N N . LEU A 1 234 ? 2.800 16.506 -2.358 1.00 58.31 234 LEU A N 1
ATOM 1877 C CA . LEU A 1 234 ? 2.477 15.764 -1.145 1.00 58.31 234 LEU A CA 1
ATOM 1878 C C . LEU A 1 234 ? 1.042 16.108 -0.719 1.00 58.31 234 LEU A C 1
ATOM 1880 O O . LEU A 1 234 ? 0.684 17.289 -0.651 1.00 58.31 234 LEU A O 1
ATOM 1884 N N . ALA A 1 235 ? 0.234 15.086 -0.471 1.00 57.41 235 ALA A N 1
ATOM 1885 C CA . ALA A 1 235 ? -1.072 15.172 0.177 1.00 57.41 235 ALA A CA 1
ATOM 1886 C C . ALA A 1 235 ? -1.099 14.224 1.384 1.00 57.41 235 ALA A C 1
ATOM 1888 O O . ALA A 1 235 ? -0.207 13.390 1.516 1.00 57.41 235 ALA A O 1
ATOM 1889 N N . ASP A 1 236 ? -2.108 14.325 2.248 1.00 62.28 236 ASP A N 1
ATOM 1890 C CA . ASP A 1 236 ? -2.265 13.374 3.353 1.00 62.28 236 ASP A CA 1
ATOM 1891 C C . ASP A 1 236 ? -2.505 11.964 2.778 1.00 62.28 236 ASP A C 1
ATOM 1893 O O . ASP A 1 236 ? -3.476 11.735 2.044 1.00 62.28 236 ASP A O 1
ATOM 1897 N N . GLY A 1 237 ? -1.565 11.054 3.036 1.00 59.53 237 GLY A N 1
ATOM 1898 C CA . GLY A 1 237 ? -1.593 9.664 2.587 1.00 59.53 237 GLY A CA 1
ATOM 1899 C C . GLY A 1 237 ? -2.366 8.748 3.532 1.00 59.53 237 GLY A C 1
ATOM 1900 O O . GLY A 1 237 ? -2.984 9.186 4.503 1.00 59.53 237 GLY A O 1
ATOM 1901 N N . VAL A 1 238 ? -2.343 7.453 3.233 1.00 63.09 238 VAL A N 1
ATOM 1902 C CA . VAL A 1 238 ? -2.807 6.403 4.148 1.00 63.09 238 VAL A CA 1
ATOM 1903 C C . VAL A 1 238 ? -1.810 6.238 5.297 1.00 63.09 238 VAL A C 1
ATOM 1905 O O . VAL A 1 238 ? -2.230 6.075 6.445 1.00 63.09 238 VAL A O 1
ATOM 1908 N N . LEU A 1 239 ? -0.509 6.341 5.009 1.00 60.72 239 LEU A N 1
ATOM 1909 C CA . LEU A 1 239 ? 0.569 6.411 5.990 1.00 60.72 239 LEU A CA 1
ATOM 1910 C C . LEU A 1 239 ? 1.474 7.598 5.646 1.00 60.72 239 LEU A C 1
ATOM 1912 O O . LEU A 1 239 ? 2.223 7.549 4.690 1.00 60.72 239 LEU A O 1
ATOM 1916 N N . GLY A 1 240 ? 1.405 8.673 6.435 1.00 65.81 240 GLY A N 1
ATOM 1917 C CA . GLY A 1 240 ? 2.232 9.854 6.186 1.00 65.81 240 GLY A CA 1
ATOM 1918 C C . GLY A 1 240 ? 1.778 10.648 4.956 1.00 65.81 240 GLY A C 1
ATOM 1919 O O . GLY A 1 240 ? 0.659 11.170 4.931 1.00 65.81 240 GLY A O 1
ATOM 1920 N N . GLY A 1 241 ? 2.669 10.823 3.983 1.00 68.50 241 GLY A N 1
ATOM 1921 C CA . GLY A 1 241 ? 2.445 11.595 2.764 1.00 68.50 241 GLY A CA 1
ATOM 1922 C C . GLY A 1 241 ? 2.133 10.714 1.555 1.00 68.50 241 GLY A C 1
ATOM 1923 O O . GLY A 1 241 ? 2.649 9.623 1.413 1.00 68.50 241 GLY A O 1
ATOM 1924 N N . SER A 1 242 ? 1.322 11.220 0.632 1.00 74.94 242 SER A N 1
ATOM 1925 C CA . SER A 1 242 ? 1.042 10.573 -0.655 1.00 74.94 242 SER A CA 1
ATOM 1926 C C . SER A 1 242 ? 1.495 11.430 -1.826 1.00 74.94 242 SER A C 1
ATOM 1928 O O . SER A 1 242 ? 1.563 12.659 -1.728 1.00 74.94 242 SER A O 1
ATOM 1930 N N . PHE A 1 243 ? 1.740 10.800 -2.976 1.00 79.25 243 PHE A N 1
ATOM 1931 C CA . PHE A 1 243 ? 2.052 11.512 -4.210 1.00 79.25 243 PHE A CA 1
ATOM 1932 C C . PHE A 1 243 ? 0.790 11.714 -5.041 1.00 79.25 243 PHE A C 1
ATOM 1934 O O . PHE A 1 243 ? 0.179 10.765 -5.534 1.00 79.25 243 PHE A O 1
ATOM 1941 N N . LYS A 1 244 ? 0.399 12.975 -5.209 1.00 81.00 244 LYS A N 1
ATOM 1942 C CA . LYS A 1 244 ? -0.801 13.364 -5.941 1.00 81.00 244 LYS A CA 1
ATOM 1943 C C . LYS A 1 244 ? -0.516 13.641 -7.415 1.00 81.00 244 LYS A C 1
ATOM 1945 O O . LYS A 1 244 ? 0.266 14.536 -7.717 1.00 81.00 244 LYS A O 1
ATOM 1950 N N . PHE A 1 245 ? -1.213 12.951 -8.314 1.00 79.50 245 PHE A N 1
ATOM 1951 C CA . PHE A 1 245 ? -1.196 13.173 -9.760 1.00 79.50 245 PHE A CA 1
ATOM 1952 C C . PHE A 1 245 ? -2.556 13.740 -10.211 1.00 79.50 245 PHE A C 1
ATOM 1954 O O . PHE A 1 245 ? -3.590 13.099 -10.047 1.00 79.50 245 PHE A O 1
ATOM 1961 N N . GLU A 1 246 ? -2.569 14.962 -10.745 1.00 70.56 246 GLU A N 1
ATOM 1962 C CA . GLU A 1 246 ? -3.764 15.726 -11.159 1.00 70.56 246 GLU A CA 1
ATOM 1963 C C . GLU A 1 246 ? -3.642 16.355 -12.555 1.00 70.56 246 GLU A C 1
ATOM 1965 O O . GLU A 1 246 ? -4.584 16.973 -13.055 1.00 70.56 246 GLU A O 1
ATOM 1970 N N . GLY A 1 247 ? -2.472 16.243 -13.184 1.00 62.75 247 GLY A N 1
ATOM 1971 C CA . GLY A 1 247 ? -2.166 16.852 -14.470 1.00 62.75 247 GLY A CA 1
ATOM 1972 C C . GLY A 1 247 ? -1.851 15.811 -15.533 1.00 62.75 247 GLY A C 1
ATOM 1973 O O . GLY A 1 247 ? -1.225 14.789 -15.269 1.00 62.75 247 GLY A O 1
ATOM 1974 N N . THR A 1 248 ? -2.198 16.117 -16.782 1.00 61.84 248 THR A N 1
ATOM 1975 C CA . THR A 1 248 ? -1.898 15.235 -17.915 1.00 61.84 248 THR A CA 1
ATOM 1976 C C . THR A 1 248 ? -0.402 15.101 -18.192 1.00 61.84 248 THR A C 1
ATOM 1978 O O . THR A 1 248 ? 0.005 14.131 -18.807 1.00 61.84 248 THR A O 1
ATOM 1981 N N . ASN A 1 249 ? 0.436 16.011 -17.686 1.00 61.50 249 ASN A N 1
ATOM 1982 C CA . ASN A 1 249 ? 1.878 16.062 -17.961 1.00 61.50 249 ASN A CA 1
ATOM 1983 C C . ASN A 1 249 ? 2.763 15.651 -16.768 1.00 61.50 249 ASN A C 1
ATOM 1985 O O . ASN A 1 249 ? 3.953 15.982 -16.748 1.00 61.50 249 ASN A O 1
ATOM 1989 N N . GLN A 1 250 ? 2.185 14.984 -15.768 1.00 68.06 250 GLN A N 1
ATOM 1990 C CA . GLN A 1 250 ? 2.879 14.566 -14.551 1.00 68.06 250 GLN A CA 1
ATOM 1991 C C . GLN A 1 250 ? 3.230 13.080 -14.610 1.00 68.06 250 GLN A C 1
ATOM 1993 O O . GLN A 1 250 ? 2.420 12.260 -15.031 1.00 68.06 250 GLN A O 1
ATOM 1998 N N . GLY A 1 251 ? 4.422 12.721 -14.140 1.00 72.88 251 GLY A N 1
ATOM 1999 C CA . GLY A 1 251 ? 4.799 11.322 -13.977 1.00 72.88 251 GLY A CA 1
ATOM 2000 C C . GLY A 1 251 ? 6.106 11.156 -13.215 1.00 72.88 251 GLY A C 1
ATOM 2001 O O . GLY A 1 251 ? 6.866 12.107 -13.025 1.00 72.88 251 GLY A O 1
ATOM 2002 N N . VAL A 1 252 ? 6.390 9.925 -12.805 1.00 74.00 252 VAL A N 1
ATOM 2003 C CA . VAL A 1 252 ? 7.677 9.550 -12.209 1.00 74.00 252 VAL A CA 1
ATOM 2004 C C . VAL A 1 252 ? 8.385 8.607 -13.159 1.00 74.00 252 VAL A C 1
ATOM 2006 O O . VAL A 1 252 ? 7.814 7.630 -13.630 1.00 74.00 252 VAL A O 1
ATOM 2009 N N . GLN A 1 253 ? 9.641 8.893 -13.462 1.00 72.75 253 GLN A N 1
ATOM 2010 C CA . GLN A 1 253 ? 10.490 7.974 -14.193 1.00 72.75 253 GLN A CA 1
ATOM 2011 C C . GLN A 1 253 ? 11.249 7.083 -13.219 1.00 72.75 253 GLN A C 1
ATOM 2013 O O . GLN A 1 253 ? 12.067 7.565 -12.446 1.00 72.75 253 GLN A O 1
ATOM 2018 N N . LEU A 1 254 ? 10.976 5.784 -13.287 1.00 72.50 254 LEU A N 1
ATOM 2019 C CA . LEU A 1 254 ? 11.688 4.757 -12.524 1.00 72.50 254 LEU A CA 1
ATOM 2020 C C . LEU A 1 254 ? 12.808 4.128 -13.361 1.00 72.50 254 LEU A C 1
ATOM 2022 O O . LEU A 1 254 ? 13.825 3.698 -12.836 1.00 72.50 254 LEU A O 1
ATOM 2026 N N . TRP A 1 255 ? 12.622 4.118 -14.683 1.00 69.50 255 TRP A N 1
ATOM 2027 C CA . TRP A 1 255 ? 13.517 3.555 -15.690 1.00 69.50 255 TRP A CA 1
ATOM 2028 C C . TRP A 1 255 ? 13.835 2.078 -15.572 1.00 69.50 255 TRP A C 1
ATOM 2030 O O . TRP A 1 255 ? 14.571 1.603 -16.420 1.00 69.50 255 TRP A O 1
ATOM 2040 N N . GLN A 1 256 ? 13.260 1.335 -14.640 1.00 71.75 256 GLN A N 1
ATOM 2041 C CA . GLN A 1 256 ? 13.618 -0.058 -14.416 1.00 71.75 256 GLN A CA 1
ATOM 2042 C C . GLN A 1 256 ? 13.202 -0.956 -15.588 1.00 71.75 256 GLN A C 1
ATOM 2044 O O . GLN A 1 256 ? 12.330 -0.613 -16.401 1.00 71.75 256 GLN A O 1
ATOM 2049 N N . ALA A 1 257 ? 13.876 -2.102 -15.691 1.00 73.00 257 ALA A N 1
ATOM 2050 C CA . ALA A 1 257 ? 13.479 -3.151 -16.617 1.00 73.00 257 ALA A CA 1
ATOM 2051 C C . ALA A 1 257 ? 12.125 -3.736 -16.193 1.00 73.00 257 ALA A C 1
ATOM 2053 O O . ALA A 1 257 ? 11.734 -3.671 -15.031 1.00 73.00 257 ALA A O 1
ATOM 2054 N N . GLU A 1 258 ? 11.402 -4.301 -17.153 1.00 79.50 258 GLU A N 1
ATOM 2055 C CA . GLU A 1 258 ? 10.192 -5.053 -16.844 1.00 79.50 258 GLU A CA 1
ATOM 2056 C C . GLU A 1 258 ? 10.530 -6.282 -15.993 1.00 79.50 258 GLU A C 1
ATOM 2058 O O . GLU A 1 258 ? 11.437 -7.048 -16.333 1.00 79.50 258 GLU A O 1
ATOM 2063 N N . LEU A 1 259 ? 9.784 -6.491 -14.910 1.00 84.06 259 LEU A N 1
ATOM 2064 C CA . LEU A 1 259 ? 9.970 -7.649 -14.044 1.00 84.06 259 LEU A CA 1
ATOM 2065 C C . LEU A 1 259 ? 9.121 -8.807 -14.573 1.00 84.06 259 LEU A C 1
ATOM 2067 O O . LEU A 1 259 ? 7.893 -8.733 -14.611 1.00 84.06 259 LEU A O 1
ATOM 2071 N N . SER A 1 260 ? 9.780 -9.865 -15.043 1.00 86.75 260 SER A N 1
ATOM 2072 C CA . SER A 1 260 ? 9.091 -11.067 -15.528 1.00 86.75 260 SER A CA 1
ATOM 2073 C C . SER A 1 260 ? 8.438 -11.815 -14.372 1.00 86.75 260 SER A C 1
ATOM 2075 O O . SER A 1 260 ? 8.969 -11.816 -13.265 1.00 86.75 260 SER A O 1
ATOM 2077 N N . ALA A 1 261 ? 7.301 -12.463 -14.631 1.00 87.75 261 ALA A N 1
ATOM 2078 C CA . ALA A 1 261 ? 6.651 -13.299 -13.630 1.00 87.75 261 ALA A CA 1
ATOM 2079 C C . ALA A 1 261 ? 7.597 -14.413 -13.125 1.00 87.75 261 ALA A C 1
ATOM 2081 O O . ALA A 1 261 ? 8.402 -14.940 -13.904 1.00 87.75 261 ALA A O 1
ATOM 2082 N N . PRO A 1 262 ? 7.492 -14.814 -11.847 1.00 91.12 262 PRO A N 1
ATOM 2083 C CA . PRO A 1 262 ? 6.506 -14.347 -10.873 1.00 91.12 262 PRO A CA 1
ATOM 2084 C C . PRO A 1 262 ? 6.854 -12.992 -10.237 1.00 91.12 262 PRO A C 1
ATOM 2086 O O . PRO A 1 262 ? 8.024 -12.669 -10.075 1.00 91.12 262 PRO A O 1
ATOM 2089 N N . TRP A 1 263 ? 5.838 -12.223 -9.851 1.00 92.44 263 TRP A N 1
ATOM 2090 C CA . TRP A 1 263 ? 5.989 -10.952 -9.134 1.00 92.44 263 TRP A CA 1
ATOM 2091 C C . TRP A 1 263 ? 4.716 -10.595 -8.359 1.00 92.44 263 TRP A C 1
ATOM 2093 O O . TRP A 1 263 ? 3.620 -11.061 -8.686 1.00 92.44 263 TRP A O 1
ATOM 2103 N N . THR A 1 264 ? 4.856 -9.721 -7.363 1.00 93.31 264 THR A N 1
ATOM 2104 C CA . THR A 1 264 ? 3.739 -9.085 -6.657 1.00 93.31 264 THR A CA 1
ATOM 2105 C C . THR A 1 264 ? 3.957 -7.578 -6.616 1.00 93.31 264 THR A C 1
ATOM 2107 O O . THR A 1 264 ? 5.023 -7.110 -6.232 1.00 93.31 264 THR A O 1
ATOM 2110 N N . LEU A 1 265 ? 2.938 -6.810 -6.992 1.00 95.31 265 LEU A N 1
ATOM 2111 C CA . LEU A 1 265 ? 2.855 -5.367 -6.778 1.00 95.31 265 LEU A CA 1
ATOM 2112 C C . LEU A 1 265 ? 1.801 -5.109 -5.708 1.00 95.31 265 LEU A C 1
ATOM 2114 O O . LEU A 1 265 ? 0.684 -5.603 -5.838 1.00 95.31 265 LEU A O 1
ATOM 2118 N N . SER A 1 266 ? 2.103 -4.269 -4.727 1.00 92.44 266 SER A N 1
ATOM 2119 C CA . SER A 1 266 ? 1.093 -3.703 -3.838 1.00 92.44 266 SER A CA 1
ATOM 2120 C C . SER A 1 266 ? 1.212 -2.192 -3.751 1.00 92.44 266 SER A C 1
ATOM 2122 O O . SER A 1 266 ? 2.322 -1.675 -3.772 1.00 92.44 266 SER A O 1
ATOM 2124 N N . VAL A 1 267 ? 0.089 -1.477 -3.707 1.00 92.56 267 VAL A N 1
ATOM 2125 C CA . VAL A 1 267 ? 0.069 -0.007 -3.641 1.00 92.56 267 VAL A CA 1
ATOM 2126 C C . VAL A 1 267 ? -1.290 0.512 -3.177 1.00 92.56 267 VAL A C 1
ATOM 2128 O O . VAL A 1 267 ? -2.339 -0.050 -3.511 1.00 92.56 267 VAL A O 1
ATOM 2131 N N . TRP A 1 268 ? -1.297 1.619 -2.440 1.00 89.56 268 TRP A N 1
ATOM 2132 C CA . TRP A 1 268 ? -2.506 2.395 -2.197 1.00 89.56 268 TRP A CA 1
ATOM 2133 C C . TRP A 1 268 ? -2.780 3.352 -3.335 1.00 89.56 268 TRP A C 1
ATOM 2135 O O . TRP A 1 268 ? -1.917 4.111 -3.769 1.00 89.56 268 TRP A O 1
ATOM 2145 N N . VAL A 1 269 ? -4.025 3.339 -3.797 1.00 92.88 269 VAL A N 1
ATOM 2146 C CA . VAL A 1 269 ? -4.481 4.190 -4.887 1.00 92.88 269 VAL A CA 1
ATOM 2147 C C . VAL A 1 269 ? -5.780 4.861 -4.490 1.00 92.88 269 VAL A C 1
ATOM 2149 O O . VAL A 1 269 ? -6.757 4.194 -4.144 1.00 92.88 269 VAL A O 1
ATOM 2152 N N . LYS A 1 270 ? -5.827 6.182 -4.621 1.00 90.12 270 LYS A N 1
ATOM 2153 C CA . LYS A 1 270 ? -7.058 6.964 -4.560 1.00 90.12 270 LYS A CA 1
ATOM 2154 C C . LYS A 1 270 ? -7.258 7.676 -5.877 1.00 90.12 270 LYS A C 1
ATOM 2156 O O . LYS A 1 270 ? -6.633 8.688 -6.169 1.00 90.12 270 LYS A O 1
ATOM 2161 N N . ARG A 1 271 ? -8.149 7.134 -6.699 1.00 90.62 271 ARG A N 1
ATOM 2162 C CA . ARG A 1 271 ? -8.465 7.686 -8.019 1.00 90.62 271 ARG A CA 1
ATOM 2163 C C . ARG A 1 271 ? -9.234 9.000 -7.863 1.00 90.62 271 ARG A C 1
ATOM 2165 O O . ARG A 1 271 ? -10.335 8.980 -7.324 1.00 90.62 271 ARG A O 1
ATOM 2172 N N . THR A 1 272 ? -8.704 10.121 -8.344 1.00 87.25 272 THR A N 1
ATOM 2173 C CA . THR A 1 272 ? -9.301 11.462 -8.163 1.00 87.25 272 THR A CA 1
ATOM 2174 C C . THR A 1 272 ? -10.089 11.949 -9.380 1.00 87.25 272 THR A C 1
ATOM 2176 O O . THR A 1 272 ? -10.948 12.825 -9.265 1.00 87.25 272 THR A O 1
ATOM 2179 N N . GLY A 1 273 ? -9.890 11.326 -10.547 1.00 84.56 273 GLY A N 1
ATOM 2180 C CA . GLY A 1 273 ? -10.607 11.645 -11.783 1.00 84.56 273 GLY A CA 1
ATOM 2181 C C . GLY A 1 273 ? -10.935 10.417 -12.633 1.00 84.56 273 GLY A C 1
ATOM 2182 O O . GLY A 1 273 ? -10.350 9.347 -12.477 1.00 84.56 273 GLY A O 1
ATOM 2183 N N . ASN A 1 274 ? -11.886 10.566 -13.562 1.00 81.56 274 ASN A N 1
ATOM 2184 C CA . ASN A 1 274 ? -12.073 9.588 -14.638 1.00 81.56 274 ASN A CA 1
ATOM 2185 C C . ASN A 1 274 ? -11.269 10.064 -15.846 1.00 81.56 274 ASN A C 1
ATOM 2187 O O . ASN A 1 274 ? -11.606 11.089 -16.438 1.00 81.56 274 ASN A O 1
ATOM 2191 N N . TYR A 1 275 ? -10.244 9.308 -16.216 1.00 76.88 275 TYR A N 1
ATOM 2192 C CA . TYR A 1 275 ? -9.409 9.610 -17.367 1.00 76.88 275 TYR A CA 1
ATOM 2193 C C . TYR A 1 275 ? -9.202 8.332 -18.171 1.00 76.88 275 TYR A C 1
ATOM 2195 O O . TYR A 1 275 ? -8.948 7.272 -17.598 1.00 76.88 275 TYR A O 1
ATOM 2203 N N . ALA A 1 276 ? -9.392 8.417 -19.487 1.00 75.12 276 ALA A N 1
ATOM 2204 C CA . ALA A 1 276 ? -9.124 7.290 -20.369 1.00 75.12 276 ALA A CA 1
ATOM 2205 C C . ALA A 1 276 ? -7.630 6.961 -20.306 1.00 75.12 276 ALA A C 1
ATOM 2207 O O . ALA A 1 276 ? -6.805 7.873 -20.301 1.00 75.12 276 ALA A O 1
ATOM 2208 N N . ASP A 1 277 ? -7.307 5.671 -20.233 1.00 75.88 277 ASP A N 1
ATOM 2209 C CA . ASP A 1 277 ? -5.932 5.169 -20.249 1.00 75.88 277 ASP A CA 1
ATOM 2210 C C . ASP A 1 277 ? -5.030 5.704 -19.117 1.00 75.88 277 ASP A C 1
ATOM 2212 O O . ASP A 1 277 ? -3.816 5.848 -19.275 1.00 75.88 277 ASP A O 1
ATOM 2216 N N . ALA A 1 278 ? -5.621 5.962 -17.942 1.00 81.44 278 ALA A N 1
ATOM 2217 C CA . ALA A 1 278 ? -4.917 6.401 -16.737 1.00 81.44 278 ALA A CA 1
ATOM 2218 C C . ALA A 1 278 ? -3.860 5.364 -16.311 1.00 81.44 278 ALA A C 1
ATOM 2220 O O . ALA A 1 278 ? -4.163 4.386 -15.624 1.00 81.44 278 ALA A O 1
ATOM 2221 N N . THR A 1 279 ? -2.618 5.562 -16.748 1.00 83.06 279 THR A N 1
ATOM 2222 C CA . THR A 1 279 ? -1.529 4.593 -16.596 1.00 83.06 279 THR A CA 1
ATOM 2223 C C . THR A 1 279 ? -0.936 4.690 -15.196 1.00 83.06 279 THR A C 1
ATOM 2225 O O . THR A 1 279 ? -0.347 5.707 -14.844 1.00 83.06 279 THR A O 1
ATOM 2228 N N . LEU A 1 280 ? -1.071 3.627 -14.399 1.00 89.00 280 LEU A N 1
ATOM 2229 C CA . LEU A 1 280 ? -0.409 3.524 -13.100 1.00 89.00 280 LEU A CA 1
ATOM 2230 C C . LEU A 1 280 ? 1.077 3.245 -13.296 1.00 89.00 280 LEU A C 1
ATOM 2232 O O . LEU A 1 280 ? 1.898 4.010 -12.811 1.00 89.00 280 LEU A O 1
ATOM 2236 N N . LEU A 1 281 ? 1.406 2.194 -14.048 1.00 87.38 281 LEU A N 1
ATOM 2237 C CA . LEU A 1 281 ? 2.775 1.814 -14.378 1.00 87.38 281 LEU A CA 1
ATOM 2238 C C . LEU A 1 281 ? 2.905 1.566 -15.880 1.00 87.38 281 LEU A C 1
ATOM 2240 O O . LEU A 1 281 ? 2.058 0.910 -16.482 1.00 87.38 281 LEU A O 1
ATOM 2244 N N . GLY A 1 282 ? 3.967 2.083 -16.490 1.00 79.44 282 GLY A N 1
ATOM 2245 C CA . GLY A 1 282 ? 4.205 1.986 -17.926 1.00 79.44 282 GLY A CA 1
ATOM 2246 C C . GLY A 1 282 ? 5.616 1.521 -18.261 1.00 79.44 282 GLY A C 1
ATOM 2247 O O . GLY A 1 282 ? 6.588 1.894 -17.605 1.00 79.44 282 GLY A O 1
ATOM 2248 N N . SER A 1 283 ? 5.723 0.728 -19.319 1.00 73.75 283 SER A N 1
ATOM 2249 C CA . SER A 1 283 ? 6.941 0.352 -20.032 1.00 73.75 283 SER A CA 1
ATOM 2250 C C . SER A 1 283 ? 6.741 0.612 -21.531 1.00 73.75 283 SER A C 1
ATOM 2252 O O . SER A 1 283 ? 5.756 1.222 -21.939 1.00 73.75 283 SER A O 1
ATOM 2254 N N . LEU A 1 284 ? 7.702 0.219 -22.370 1.00 70.44 284 LEU A N 1
ATOM 2255 C CA . LEU A 1 284 ? 7.516 0.349 -23.816 1.00 70.44 284 LEU A CA 1
ATOM 2256 C C . LEU A 1 284 ? 6.423 -0.582 -24.337 1.00 70.44 284 LEU A C 1
ATOM 2258 O O . LEU A 1 284 ? 5.640 -0.171 -25.181 1.00 70.44 284 LEU A O 1
ATOM 2262 N N . LYS A 1 285 ? 6.385 -1.824 -23.848 1.00 73.50 285 LYS A N 1
ATOM 2263 C CA . LYS A 1 285 ? 5.517 -2.876 -24.381 1.00 73.50 285 LYS A CA 1
ATOM 2264 C C . LYS A 1 285 ? 4.256 -3.088 -23.560 1.00 73.50 285 LYS A C 1
ATOM 2266 O O . LYS A 1 285 ? 3.290 -3.602 -24.104 1.00 73.50 285 LYS A O 1
ATOM 2271 N N . HIS A 1 286 ? 4.253 -2.696 -22.292 1.00 80.06 286 HIS A N 1
ATOM 2272 C CA . HIS A 1 286 ? 3.173 -2.990 -21.367 1.00 80.06 286 HIS A CA 1
ATOM 2273 C C . HIS A 1 286 ? 2.788 -1.748 -20.568 1.00 80.06 286 HIS A C 1
ATOM 2275 O O . HIS A 1 286 ? 3.624 -0.927 -20.187 1.00 80.06 286 HIS A O 1
ATOM 2281 N N . SER A 1 287 ? 1.506 -1.617 -20.262 1.00 83.69 287 SER A N 1
ATOM 2282 C CA . SER A 1 287 ? 1.039 -0.666 -19.261 1.00 83.69 287 SER A CA 1
ATOM 2283 C C . SER A 1 287 ? 0.012 -1.308 -18.344 1.00 83.69 287 SER A C 1
ATOM 2285 O O . SER A 1 287 ? -0.875 -2.022 -18.797 1.00 83.69 287 SER A O 1
ATOM 2287 N N . LEU A 1 288 ? 0.136 -1.038 -17.049 1.00 90.75 288 LEU A N 1
ATOM 2288 C CA . LEU A 1 288 ? -0.883 -1.289 -16.043 1.00 90.75 288 LEU A CA 1
ATOM 2289 C C . LEU A 1 288 ? -1.685 0.002 -15.872 1.00 90.75 288 LEU A C 1
ATOM 2291 O O . LEU A 1 288 ? -1.139 1.043 -15.496 1.00 90.75 288 LEU A O 1
ATOM 2295 N N . ARG A 1 289 ? -2.985 -0.057 -16.149 1.00 88.69 289 ARG A N 1
ATOM 2296 C CA . ARG A 1 289 ? -3.880 1.103 -16.183 1.00 88.69 289 ARG A CA 1
ATOM 2297 C C . ARG A 1 289 ? -4.928 1.005 -15.075 1.00 88.69 289 ARG A C 1
ATOM 2299 O O . ARG A 1 289 ? -5.550 -0.040 -14.887 1.00 88.69 289 ARG A O 1
ATOM 2306 N N . LEU A 1 290 ? -5.160 2.113 -14.367 1.00 89.94 290 LEU A N 1
ATOM 2307 C CA . LEU A 1 290 ? -6.277 2.262 -13.423 1.00 89.94 290 LEU A CA 1
ATOM 2308 C C . LEU A 1 290 ? -7.629 2.310 -14.143 1.00 89.94 290 LEU A C 1
ATOM 2310 O O . LEU A 1 290 ? -8.663 1.968 -13.572 1.00 89.94 290 LEU A O 1
ATOM 2314 N N . GLN A 1 291 ? -7.610 2.782 -15.387 1.00 86.50 291 GLN A N 1
ATOM 2315 C CA . GLN A 1 291 ? -8.756 2.862 -16.273 1.00 86.50 291 GLN A CA 1
ATOM 2316 C C . GLN A 1 291 ? -8.266 2.685 -17.711 1.00 86.50 291 GLN A C 1
ATOM 2318 O O . GLN A 1 291 ? -7.377 3.414 -18.144 1.00 86.50 291 GLN A O 1
ATOM 2323 N N . GLN A 1 292 ? -8.845 1.741 -18.447 1.00 80.00 292 GLN A N 1
ATOM 2324 C CA . GLN A 1 292 ? -8.531 1.494 -19.858 1.00 80.00 292 GLN A CA 1
ATOM 2325 C C . GLN A 1 292 ? -9.322 2.447 -20.784 1.00 80.00 292 GLN A C 1
ATOM 2327 O O . GLN A 1 292 ? -10.311 3.068 -20.395 1.00 80.00 292 GLN A O 1
ATOM 2332 N N . GLY A 1 293 ? -8.885 2.639 -22.023 1.00 67.69 293 GLY A N 1
ATOM 2333 C CA . GLY A 1 293 ? -9.478 3.617 -22.943 1.00 67.69 293 GLY A CA 1
ATOM 2334 C C . GLY A 1 293 ? -10.873 3.214 -23.413 1.00 67.69 293 GLY A C 1
ATOM 2335 O O . GLY A 1 293 ? -11.763 4.051 -23.562 1.00 67.69 293 GLY A O 1
ATOM 2336 N N . ASN A 1 294 ? -11.095 1.910 -23.569 1.00 70.00 294 ASN A N 1
ATOM 2337 C CA . ASN A 1 294 ? -12.375 1.306 -23.946 1.00 70.00 294 ASN A CA 1
ATOM 2338 C C . ASN A 1 294 ? -13.235 0.874 -22.739 1.00 70.00 294 ASN A C 1
ATOM 2340 O O . ASN A 1 294 ? -14.344 0.374 -22.933 1.00 70.00 294 ASN A O 1
ATOM 2344 N N . SER A 1 295 ? -12.748 1.040 -21.503 1.00 78.75 295 SER A N 1
ATOM 2345 C CA . SER A 1 295 ? -13.367 0.473 -20.301 1.00 78.75 295 SER A CA 1
ATOM 2346 C C . SER A 1 295 ? -13.037 1.268 -19.040 1.00 78.75 295 SER A C 1
ATOM 2348 O O . SER A 1 295 ? -11.913 1.689 -18.823 1.00 78.75 295 SER A O 1
ATOM 2350 N N . THR A 1 296 ? -13.984 1.407 -18.113 1.00 83.19 296 THR A N 1
ATOM 2351 C CA . THR A 1 296 ? -13.704 2.041 -16.809 1.00 83.19 296 THR A CA 1
ATOM 2352 C C . THR A 1 296 ? -12.929 1.149 -15.834 1.00 83.19 296 THR A C 1
ATOM 2354 O O . THR A 1 296 ? -12.752 1.532 -14.678 1.00 83.19 296 THR A O 1
ATOM 2357 N N . ASN A 1 297 ? -12.545 -0.052 -16.259 1.00 90.44 297 ASN A N 1
ATOM 2358 C CA . ASN A 1 297 ? -11.921 -1.049 -15.404 1.00 90.44 297 ASN A CA 1
ATOM 2359 C C . ASN A 1 297 ? -10.398 -0.936 -15.422 1.00 90.44 297 ASN A C 1
ATOM 2361 O O . ASN A 1 297 ? -9.802 -0.462 -16.391 1.00 90.44 297 ASN A O 1
ATOM 2365 N N . MET A 1 298 ? -9.789 -1.441 -14.354 1.00 93.19 298 MET A N 1
ATOM 2366 C CA . MET A 1 298 ? -8.359 -1.690 -14.290 1.00 93.19 298 MET A CA 1
ATOM 2367 C C . MET A 1 298 ? -7.960 -2.834 -15.221 1.00 93.19 298 MET A C 1
ATOM 2369 O O . MET A 1 298 ? -8.724 -3.790 -15.419 1.00 93.19 298 MET A O 1
ATOM 2373 N N . GLY A 1 299 ? -6.733 -2.773 -15.730 1.00 91.38 299 GLY A N 1
ATOM 2374 C CA . GLY A 1 299 ? -6.215 -3.808 -16.610 1.00 91.38 299 GLY A CA 1
ATOM 2375 C C . GLY A 1 299 ? -4.804 -3.556 -17.122 1.00 91.38 299 GLY A C 1
ATOM 2376 O O . GLY A 1 299 ? -4.198 -2.524 -16.833 1.00 91.38 299 GLY A O 1
ATOM 2377 N N . PHE A 1 300 ? -4.304 -4.517 -17.891 1.00 89.44 300 PHE A N 1
ATOM 2378 C CA . PHE A 1 300 ? -3.050 -4.421 -18.627 1.00 89.44 300 PHE A CA 1
ATOM 2379 C C . PHE A 1 300 ? -3.314 -4.130 -20.102 1.00 89.44 300 PHE A C 1
ATOM 2381 O O . PHE A 1 300 ? -4.283 -4.631 -20.666 1.00 89.44 300 PHE A O 1
ATOM 2388 N N . SER A 1 301 ? -2.419 -3.387 -20.737 1.00 83.69 301 SER A N 1
ATOM 2389 C CA . SER A 1 301 ? -2.415 -3.172 -22.182 1.00 83.69 301 SER A CA 1
ATOM 2390 C C . SER A 1 301 ? -1.053 -3.556 -22.749 1.00 83.69 301 SER A C 1
ATOM 2392 O O . SER A 1 301 ? -0.023 -3.127 -22.227 1.00 83.69 301 SER A O 1
ATOM 2394 N N . LEU A 1 302 ? -1.055 -4.372 -23.802 1.00 81.56 302 LEU A N 1
ATOM 2395 C CA . LEU A 1 302 ? 0.121 -4.723 -24.599 1.00 81.56 302 LEU A CA 1
ATOM 2396 C C . LEU A 1 302 ? 0.185 -3.816 -25.833 1.00 81.56 302 LEU A C 1
ATOM 2398 O O . LEU A 1 302 ? -0.816 -3.671 -26.532 1.00 81.56 302 LEU A O 1
ATOM 2402 N N . HIS A 1 303 ? 1.376 -3.293 -26.125 1.00 74.19 303 HIS A N 1
ATOM 2403 C CA . HIS A 1 303 ? 1.686 -2.392 -27.239 1.00 74.19 303 HIS A CA 1
ATOM 2404 C C . HIS A 1 303 ? 2.541 -3.117 -28.297 1.00 74.19 303 HIS A C 1
ATOM 2406 O O . HIS A 1 303 ? 3.772 -2.960 -28.316 1.00 74.19 303 HIS A O 1
ATOM 2412 N N . PRO A 1 304 ? 1.938 -3.958 -29.163 1.00 56.94 304 PRO A N 1
ATOM 2413 C CA . PRO A 1 304 ? 2.671 -4.688 -30.193 1.00 56.94 304 PRO A CA 1
ATOM 2414 C C . PRO A 1 304 ? 3.231 -3.701 -31.228 1.00 56.94 304 PRO A C 1
ATOM 2416 O O . PRO A 1 304 ? 2.494 -3.128 -32.020 1.00 56.94 304 PRO A O 1
ATOM 2419 N N . GLY A 1 305 ? 4.547 -3.472 -31.192 1.00 51.72 305 GLY A N 1
ATOM 2420 C CA . GLY A 1 305 ? 5.254 -2.548 -32.094 1.00 51.72 305 GLY A CA 1
ATOM 2421 C C . GLY A 1 305 ? 6.102 -1.486 -31.389 1.00 51.72 305 GLY A C 1
ATOM 2422 O O . GLY A 1 305 ? 6.942 -0.848 -32.016 1.00 51.72 305 GLY A O 1
ATOM 2423 N N . ALA A 1 306 ? 5.969 -1.328 -30.072 1.00 53.94 306 ALA A N 1
ATOM 2424 C CA . ALA A 1 306 ? 6.699 -0.316 -29.311 1.00 53.94 306 ALA A CA 1
ATOM 2425 C C . ALA A 1 306 ? 8.144 -0.720 -28.928 1.00 53.94 306 ALA A C 1
ATOM 2427 O O . ALA A 1 306 ? 8.694 -0.196 -27.961 1.00 53.94 306 ALA A O 1
ATOM 2428 N N . GLU A 1 307 ? 8.793 -1.636 -29.665 1.00 50.47 307 GLU A N 1
ATOM 2429 C CA . GLU A 1 307 ? 10.134 -2.147 -29.314 1.00 50.47 307 GLU A CA 1
ATOM 2430 C C . GLU A 1 307 ? 11.212 -1.049 -29.267 1.00 50.47 307 GLU A C 1
ATOM 2432 O O . GLU A 1 307 ? 12.171 -1.165 -28.502 1.00 50.47 307 GLU A O 1
ATOM 2437 N N . PHE A 1 308 ? 11.045 0.045 -30.021 1.00 49.41 308 PHE A N 1
ATOM 2438 C CA . PHE A 1 308 ? 12.049 1.102 -30.115 1.00 49.41 308 PHE A CA 1
ATOM 2439 C C . PHE A 1 308 ? 11.420 2.494 -30.055 1.00 49.41 308 PHE A C 1
ATOM 2441 O O . PHE A 1 308 ? 10.757 2.961 -30.978 1.00 49.41 308 PHE A O 1
ATOM 2448 N N . ALA A 1 309 ? 11.697 3.207 -28.964 1.00 43.59 309 ALA A N 1
ATOM 2449 C CA . ALA A 1 309 ? 11.421 4.630 -28.840 1.00 43.59 309 ALA A CA 1
ATOM 2450 C C . ALA A 1 309 ? 12.391 5.433 -29.725 1.00 43.59 309 ALA A C 1
ATOM 2452 O O . ALA A 1 309 ? 13.350 6.031 -29.244 1.00 43.59 309 ALA A O 1
ATOM 2453 N N . TYR A 1 310 ? 12.147 5.447 -31.034 1.00 40.97 310 TYR A N 1
ATOM 2454 C CA . TYR A 1 310 ? 12.668 6.488 -31.907 1.00 40.97 310 TYR A CA 1
ATOM 2455 C C . TYR A 1 310 ? 11.566 6.992 -32.821 1.00 40.97 310 TYR A C 1
ATOM 2457 O O . TYR A 1 310 ? 11.427 6.559 -33.958 1.00 40.97 310 TYR A O 1
ATOM 2465 N N . CYS A 1 311 ? 10.816 7.977 -32.344 1.00 38.91 311 CYS A N 1
ATOM 2466 C CA . CYS A 1 311 ? 9.958 8.750 -33.221 1.00 38.91 311 CYS A CA 1
ATOM 2467 C C . CYS A 1 311 ? 9.985 10.219 -32.860 1.00 38.91 311 CYS A C 1
ATOM 2469 O O . CYS A 1 311 ? 9.038 10.789 -32.338 1.00 38.91 311 CYS A O 1
ATOM 2471 N N . PHE A 1 312 ? 11.067 10.874 -33.265 1.00 37.09 312 PHE A N 1
ATOM 2472 C CA . PHE A 1 312 ? 11.101 12.330 -33.342 1.00 37.09 312 PHE A CA 1
ATOM 2473 C C . PHE A 1 312 ? 10.173 12.904 -34.435 1.00 37.09 312 PHE A C 1
ATOM 2475 O O . PHE A 1 312 ? 10.126 14.127 -34.567 1.00 37.09 312 PHE A O 1
ATOM 2482 N N . ARG A 1 313 ? 9.455 12.080 -35.230 1.00 33.66 313 ARG A N 1
ATOM 2483 C CA . ARG A 1 313 ? 8.490 12.575 -36.236 1.00 33.66 313 ARG A CA 1
ATOM 2484 C C . ARG A 1 313 ? 7.466 11.585 -36.829 1.00 33.66 313 ARG A C 1
ATOM 2486 O O . ARG A 1 313 ? 6.503 12.076 -37.403 1.00 33.66 313 ARG A O 1
ATOM 2493 N N . THR A 1 314 ? 7.640 10.261 -36.746 1.00 33.19 314 THR A N 1
ATOM 2494 C CA . THR A 1 314 ? 6.799 9.299 -37.506 1.00 33.19 314 THR A CA 1
ATOM 2495 C C . THR A 1 314 ? 5.746 8.538 -36.697 1.00 33.19 314 THR A C 1
ATOM 2497 O O . THR A 1 314 ? 4.689 8.276 -37.242 1.00 33.19 314 THR A O 1
ATOM 2500 N N . CYS A 1 315 ? 5.938 8.307 -35.398 1.00 38.75 315 CYS A N 1
ATOM 2501 C CA . CYS A 1 315 ? 4.931 7.696 -34.507 1.00 38.75 315 CYS A CA 1
ATOM 2502 C C . CYS A 1 315 ? 3.925 8.734 -33.976 1.00 38.75 315 CYS A C 1
ATOM 2504 O O . CYS A 1 315 ? 3.279 8.544 -32.949 1.00 38.75 315 CYS A O 1
ATOM 2506 N N . GLY A 1 316 ? 3.856 9.894 -34.631 1.00 34.91 316 GLY A N 1
ATOM 2507 C CA . GLY A 1 316 ? 2.883 10.934 -34.324 1.00 34.91 316 GLY A CA 1
ATOM 2508 C C . GLY A 1 316 ? 1.494 10.620 -34.867 1.00 34.91 316 GLY A C 1
ATOM 2509 O O . GLY A 1 316 ? 0.638 11.494 -34.776 1.00 34.91 316 GLY A O 1
ATOM 2510 N N . ASP A 1 317 ? 1.277 9.432 -35.443 1.00 38.78 317 ASP A N 1
ATOM 2511 C CA . ASP A 1 317 ? -0.059 8.962 -35.772 1.00 38.78 317 ASP A CA 1
ATOM 2512 C C . ASP A 1 317 ? -0.571 8.047 -34.647 1.00 38.78 317 ASP A C 1
ATOM 2514 O O . ASP A 1 317 ? -0.092 6.921 -34.493 1.00 38.78 317 ASP A O 1
ATOM 2518 N N . PRO A 1 318 ? -1.550 8.501 -33.843 1.00 41.09 318 PRO A N 1
ATOM 2519 C CA . PRO A 1 318 ? -2.300 7.648 -32.925 1.00 41.09 318 PRO A CA 1
ATOM 2520 C C . PRO A 1 318 ? -2.861 6.372 -33.583 1.00 41.09 318 PRO A C 1
ATOM 2522 O O . PRO A 1 318 ? -3.249 5.451 -32.869 1.00 41.09 318 PRO A O 1
ATOM 2525 N N . SER A 1 319 ? -2.905 6.287 -34.921 1.00 38.72 319 SER A N 1
ATOM 2526 C CA . SER A 1 319 ? -3.309 5.085 -35.654 1.00 38.72 319 SER A CA 1
ATOM 2527 C C . SER A 1 319 ? -2.386 3.875 -35.477 1.00 38.72 319 SER A C 1
ATOM 2529 O O . SER A 1 319 ? -2.870 2.754 -35.639 1.00 38.72 319 SER A O 1
ATOM 2531 N N . ASP A 1 320 ? -1.103 4.051 -35.136 1.00 42.25 320 ASP A N 1
ATOM 2532 C CA . ASP A 1 320 ? -0.182 2.918 -34.905 1.00 42.25 320 ASP A CA 1
ATOM 2533 C C . ASP A 1 320 ? -0.537 2.123 -33.632 1.00 42.25 320 ASP A C 1
ATOM 2535 O O . ASP A 1 320 ? -0.214 0.943 -33.528 1.00 42.25 320 ASP A O 1
ATOM 2539 N N . TYR A 1 321 ? -1.295 2.729 -32.710 1.00 47.78 321 TYR A N 1
ATOM 2540 C CA . TYR A 1 321 ? -1.792 2.111 -31.471 1.00 47.78 321 TYR A CA 1
ATOM 2541 C C . TYR A 1 321 ? -3.205 1.523 -31.599 1.00 47.78 321 TYR A C 1
ATOM 2543 O O . TYR A 1 321 ? -3.795 1.068 -30.622 1.00 47.78 321 TYR A O 1
ATOM 2551 N N . SER A 1 322 ? -3.760 1.459 -32.813 1.00 46.75 322 SER A N 1
ATOM 2552 C CA . SER A 1 322 ? -5.044 0.785 -33.073 1.00 46.75 322 SER A CA 1
ATOM 2553 C C . SER A 1 322 ? -5.009 -0.745 -32.875 1.00 46.75 322 SER A C 1
ATOM 2555 O O . SER A 1 322 ? -6.003 -1.418 -33.143 1.00 46.75 322 SER A O 1
ATOM 2557 N N . GLN A 1 323 ? -3.882 -1.290 -32.398 1.00 56.91 323 GLN A N 1
ATOM 2558 C CA . GLN A 1 323 ? -3.625 -2.716 -32.174 1.00 56.91 323 GLN A CA 1
ATOM 2559 C C . GLN A 1 323 ? -3.313 -3.069 -30.708 1.00 56.91 323 GLN A C 1
ATOM 2561 O O . GLN A 1 323 ? -2.893 -4.197 -30.440 1.00 56.91 323 GLN A O 1
ATOM 2566 N N . ASP A 1 324 ? -3.506 -2.142 -29.760 1.00 70.31 324 ASP A N 1
ATOM 2567 C CA . ASP A 1 324 ? -3.345 -2.449 -28.336 1.00 70.31 324 ASP A CA 1
ATOM 2568 C C . ASP A 1 324 ? -4.209 -3.655 -27.949 1.00 70.31 324 ASP A C 1
ATOM 2570 O O . ASP A 1 324 ? -5.397 -3.739 -28.279 1.00 70.31 324 ASP A O 1
ATOM 2574 N N . THR A 1 325 ? -3.600 -4.611 -27.250 1.00 81.88 325 THR A N 1
ATOM 2575 C CA . THR A 1 325 ? -4.337 -5.740 -26.677 1.00 81.88 325 THR A CA 1
ATOM 2576 C C . THR A 1 325 ? -4.585 -5.462 -25.205 1.00 81.88 325 THR A C 1
ATOM 2578 O O . THR A 1 325 ? -3.659 -5.513 -24.395 1.00 81.88 325 THR A O 1
ATOM 2581 N N . ASP A 1 326 ? -5.840 -5.161 -24.877 1.00 85.19 326 ASP A N 1
ATOM 2582 C CA . ASP A 1 326 ? -6.291 -4.875 -23.518 1.00 85.19 326 ASP A CA 1
ATOM 2583 C C . ASP A 1 326 ? -6.764 -6.144 -22.800 1.00 85.19 326 ASP A C 1
ATOM 2585 O O . ASP A 1 326 ? -7.632 -6.877 -23.278 1.00 85.19 326 ASP A O 1
ATOM 2589 N N . TYR A 1 327 ? -6.247 -6.351 -21.596 1.00 90.44 327 TYR A N 1
ATOM 2590 C CA . TYR A 1 327 ? -6.681 -7.359 -20.638 1.00 90.44 327 TYR A CA 1
ATOM 2591 C C . TYR A 1 327 ? -7.301 -6.651 -19.439 1.00 90.44 327 TYR A C 1
ATOM 2593 O O . TYR A 1 327 ? -6.697 -5.727 -18.904 1.00 90.44 327 TYR A O 1
ATOM 2601 N N . SER A 1 328 ? -8.491 -7.059 -18.997 1.00 91.81 328 SER A N 1
ATOM 2602 C CA . SER A 1 328 ? -9.205 -6.384 -17.906 1.00 91.81 328 SER A CA 1
ATOM 2603 C C . SER A 1 328 ? -9.427 -7.309 -16.717 1.00 91.81 328 SER A C 1
ATOM 2605 O O . SER A 1 328 ? -9.855 -8.448 -16.886 1.00 91.81 328 SER A O 1
ATOM 2607 N N . PHE A 1 329 ? -9.249 -6.779 -15.507 1.00 93.62 329 PHE A N 1
ATOM 2608 C CA . PHE A 1 329 ? -9.617 -7.469 -14.266 1.00 93.62 329 PHE A CA 1
ATOM 2609 C C . PHE A 1 329 ? -11.125 -7.409 -13.971 1.00 93.62 329 PHE A C 1
ATOM 2611 O O . PHE A 1 329 ? -11.591 -7.963 -12.978 1.00 93.62 329 PHE A O 1
ATOM 2618 N N . GLY A 1 330 ? -11.907 -6.679 -14.776 1.00 92.12 330 GLY A N 1
ATOM 2619 C CA . GLY A 1 330 ? -13.337 -6.472 -14.521 1.00 92.12 330 GLY A CA 1
ATOM 2620 C C . GLY A 1 330 ? -13.642 -5.615 -13.283 1.00 92.12 330 GLY A C 1
ATOM 2621 O O . GLY A 1 330 ? -14.808 -5.443 -12.937 1.00 92.12 330 GLY A O 1
ATOM 2622 N N . TYR A 1 331 ? -12.617 -5.070 -12.624 1.00 94.00 331 TYR A N 1
ATOM 2623 C CA . TYR A 1 331 ? -12.741 -4.255 -11.421 1.00 94.00 331 TYR A CA 1
ATOM 2624 C C . TYR A 1 331 ? -12.599 -2.769 -11.746 1.00 94.00 331 TYR A C 1
ATOM 2626 O O . TYR A 1 331 ? -11.656 -2.358 -12.423 1.00 94.00 331 TYR A O 1
ATOM 2634 N N . ARG A 1 332 ? -13.518 -1.954 -11.226 1.00 92.81 332 ARG A N 1
ATOM 2635 C CA . ARG A 1 332 ? -13.477 -0.494 -11.326 1.00 92.81 332 ARG A CA 1
ATOM 2636 C C . ARG A 1 332 ? -13.118 0.094 -9.971 1.00 92.81 332 ARG A C 1
ATOM 2638 O O . ARG A 1 332 ? -13.876 -0.063 -9.018 1.00 92.81 332 ARG A O 1
ATOM 2645 N N . LEU A 1 333 ? -12.021 0.843 -9.916 1.00 91.12 333 LEU A N 1
ATOM 2646 C CA . LEU A 1 333 ? -11.665 1.595 -8.716 1.00 91.12 333 LEU A CA 1
ATOM 2647 C C . LEU A 1 333 ? -12.733 2.659 -8.394 1.00 91.12 333 LEU A C 1
ATOM 2649 O O . LEU A 1 333 ? -13.131 3.412 -9.294 1.00 91.12 333 LEU A O 1
ATOM 2653 N N . PRO A 1 334 ? -13.190 2.777 -7.136 1.00 89.94 334 PRO A N 1
ATOM 2654 C CA . PRO A 1 334 ? -14.036 3.886 -6.709 1.00 89.94 334 PRO A CA 1
ATOM 2655 C C . PRO A 1 334 ? -13.311 5.230 -6.867 1.00 89.94 334 PRO A C 1
ATOM 2657 O O . PRO A 1 334 ? -12.092 5.293 -7.030 1.00 89.94 334 PRO A O 1
ATOM 2660 N N . LEU A 1 335 ? -14.084 6.314 -6.931 1.00 88.19 335 LEU A N 1
ATOM 2661 C CA . LEU A 1 335 ? -13.549 7.671 -7.048 1.00 88.19 335 LEU A CA 1
ATOM 2662 C C . LEU A 1 335 ? -13.398 8.271 -5.646 1.00 88.19 335 LEU A C 1
ATOM 2664 O O . LEU A 1 335 ? -14.320 8.162 -4.847 1.00 88.19 335 LEU A O 1
ATOM 2668 N N . ASN A 1 336 ? -12.286 8.954 -5.389 1.00 84.06 336 ASN A N 1
ATOM 2669 C CA . ASN A 1 336 ? -11.957 9.653 -4.143 1.00 84.06 336 ASN A CA 1
ATOM 2670 C C . ASN A 1 336 ? -11.902 8.768 -2.889 1.00 84.06 336 ASN A C 1
ATOM 2672 O O . ASN A 1 336 ? -11.951 9.283 -1.775 1.00 84.06 336 ASN A O 1
ATOM 2676 N N . GLU A 1 337 ? -11.735 7.462 -3.068 1.00 84.12 337 GLU A N 1
ATOM 2677 C CA . GLU A 1 337 ? -11.580 6.492 -1.988 1.00 84.12 337 GLU A CA 1
ATOM 2678 C C . GLU A 1 337 ? -10.218 5.809 -2.106 1.00 84.12 337 GLU A C 1
ATOM 2680 O O . GLU A 1 337 ? -9.824 5.392 -3.198 1.00 84.12 337 GLU A O 1
ATOM 2685 N N . TRP A 1 338 ? -9.511 5.695 -0.982 1.00 84.94 338 TRP A N 1
ATOM 2686 C CA . TRP A 1 338 ? -8.285 4.910 -0.898 1.00 84.94 338 TRP A CA 1
ATOM 2687 C C . TRP A 1 338 ? -8.611 3.420 -1.011 1.00 84.94 338 TRP A C 1
ATOM 2689 O O . TRP A 1 338 ? -9.408 2.872 -0.245 1.00 84.94 338 TRP A O 1
ATOM 2699 N N . VAL A 1 339 ? -7.973 2.753 -1.967 1.00 88.12 339 VAL A N 1
ATOM 2700 C CA . VAL A 1 339 ? -8.045 1.307 -2.162 1.00 88.12 339 VAL A CA 1
ATOM 2701 C C . VAL A 1 339 ? -6.633 0.754 -2.188 1.00 88.12 339 VAL A C 1
ATOM 2703 O O . VAL A 1 339 ? -5.807 1.200 -2.981 1.00 88.12 339 VAL A O 1
ATOM 2706 N N . HIS A 1 340 ? -6.379 -0.250 -1.354 1.00 86.81 340 HIS A N 1
ATOM 2707 C CA . HIS A 1 340 ? -5.156 -1.033 -1.443 1.00 86.81 340 HIS A CA 1
ATOM 2708 C C . HIS A 1 340 ? -5.325 -2.033 -2.576 1.00 86.81 340 HIS A C 1
ATOM 2710 O O . HIS A 1 340 ? -6.203 -2.896 -2.500 1.00 86.81 340 HIS A O 1
ATOM 2716 N N . ILE A 1 341 ? -4.543 -1.910 -3.636 1.00 93.69 341 ILE A N 1
ATOM 2717 C CA . ILE A 1 341 ? -4.520 -2.907 -4.700 1.00 93.69 341 ILE A CA 1
ATOM 2718 C C . ILE A 1 341 ? -3.278 -3.770 -4.533 1.00 93.69 341 ILE A C 1
ATOM 2720 O O . ILE A 1 341 ? -2.185 -3.253 -4.325 1.00 93.69 341 ILE A O 1
ATOM 2724 N N . THR A 1 342 ? -3.454 -5.078 -4.660 1.00 94.50 342 THR A N 1
ATOM 2725 C CA . THR A 1 342 ? -2.352 -6.031 -4.752 1.00 94.50 342 THR A CA 1
ATOM 2726 C C . THR A 1 342 ? -2.552 -6.847 -6.016 1.00 94.50 342 THR A C 1
ATOM 2728 O O . THR A 1 342 ? -3.622 -7.414 -6.224 1.00 94.50 342 THR A O 1
ATOM 2731 N N . ILE A 1 343 ? -1.558 -6.867 -6.892 1.00 96.06 343 ILE A N 1
ATOM 2732 C CA . ILE A 1 343 ? -1.583 -7.612 -8.146 1.00 96.06 343 ILE A CA 1
ATOM 2733 C C . ILE A 1 343 ? -0.483 -8.651 -8.074 1.00 96.06 343 ILE A C 1
ATOM 2735 O O . ILE A 1 343 ? 0.669 -8.315 -7.811 1.00 96.06 343 ILE A O 1
ATOM 2739 N N . VAL A 1 344 ? -0.849 -9.900 -8.311 1.00 94.44 344 VAL A N 1
ATOM 2740 C CA . VAL A 1 344 ? 0.061 -11.035 -8.218 1.00 94.44 344 VAL A CA 1
ATOM 2741 C C . VAL A 1 344 ? 0.076 -11.741 -9.552 1.00 94.44 344 VAL A C 1
ATOM 2743 O O . VAL A 1 344 ? -0.989 -12.049 -10.079 1.00 94.44 344 VAL A O 1
ATOM 2746 N N . SER A 1 345 ? 1.264 -11.988 -10.088 1.00 94.69 345 SER A N 1
ATOM 2747 C CA . SER A 1 345 ? 1.446 -12.734 -11.325 1.00 94.69 345 SER A CA 1
ATOM 2748 C C . SER A 1 345 ? 2.322 -13.941 -11.068 1.00 94.69 345 SER A C 1
ATOM 2750 O O . SER A 1 345 ? 3.452 -13.795 -10.607 1.00 94.69 345 SER A O 1
ATOM 2752 N N . ASP A 1 346 ? 1.808 -15.125 -11.373 1.00 90.56 346 ASP A N 1
ATOM 2753 C CA . ASP A 1 346 ? 2.585 -16.357 -11.473 1.00 90.56 346 ASP A CA 1
ATOM 2754 C C . ASP A 1 346 ? 2.786 -16.734 -12.952 1.00 90.56 346 ASP A C 1
ATOM 2756 O O . ASP A 1 346 ? 2.631 -15.900 -13.839 1.00 90.56 346 ASP A O 1
ATOM 2760 N N . THR A 1 347 ? 3.194 -17.967 -13.255 1.00 85.31 347 THR A N 1
ATOM 2761 C CA . THR A 1 347 ? 3.417 -18.396 -14.648 1.00 85.31 347 THR A CA 1
ATOM 2762 C C . THR A 1 347 ? 2.128 -18.546 -15.456 1.00 85.31 347 THR A C 1
ATOM 2764 O O . THR A 1 347 ? 2.182 -18.540 -16.687 1.00 85.31 347 THR A O 1
ATOM 2767 N N . ASP A 1 348 ? 0.986 -18.678 -14.784 1.00 89.06 348 ASP A N 1
ATOM 2768 C CA . ASP A 1 348 ? -0.279 -19.113 -15.369 1.00 89.06 348 ASP A CA 1
ATOM 2769 C C . ASP A 1 348 ? -1.306 -17.972 -15.386 1.00 89.06 348 ASP A C 1
ATOM 2771 O O . ASP A 1 348 ? -2.037 -17.797 -16.366 1.00 89.06 348 ASP A O 1
ATOM 2775 N N . SER A 1 349 ? -1.339 -17.155 -14.333 1.00 93.62 349 SER A N 1
ATOM 2776 C CA . SER A 1 349 ? -2.330 -16.107 -14.105 1.00 93.62 349 SER A CA 1
ATOM 2777 C C . SER A 1 349 ? -1.752 -14.840 -13.473 1.00 93.62 349 SER A C 1
ATOM 2779 O O . SER A 1 349 ? -0.808 -14.883 -12.686 1.00 93.62 349 SER A O 1
ATOM 2781 N N . THR A 1 350 ? -2.352 -13.700 -13.813 1.00 95.81 350 THR A N 1
ATOM 2782 C CA . THR A 1 350 ? -2.215 -12.452 -13.063 1.00 95.81 350 THR A CA 1
ATOM 2783 C C . THR A 1 350 ? -3.568 -12.113 -12.453 1.00 95.81 350 THR A C 1
ATOM 2785 O O . THR A 1 350 ? -4.570 -11.970 -13.162 1.00 95.81 350 THR A O 1
ATOM 2788 N N . ASP A 1 351 ? -3.592 -11.948 -11.139 1.00 95.19 351 ASP A N 1
ATOM 2789 C CA . ASP A 1 351 ? -4.790 -11.728 -10.343 1.00 95.19 351 ASP A CA 1
ATOM 2790 C C . ASP A 1 351 ? -4.729 -10.388 -9.610 1.00 95.19 351 ASP A C 1
ATOM 2792 O O . ASP A 1 351 ? -3.686 -9.988 -9.093 1.00 95.19 351 ASP A O 1
ATOM 2796 N N . LEU A 1 352 ? -5.878 -9.717 -9.517 1.00 95.19 352 LEU A N 1
ATOM 2797 C CA . LEU A 1 352 ? -6.048 -8.493 -8.740 1.00 95.19 352 LEU A CA 1
ATOM 2798 C C . LEU A 1 352 ? -6.768 -8.796 -7.427 1.00 95.19 352 LEU A C 1
ATOM 2800 O O . LEU A 1 352 ? -7.844 -9.392 -7.409 1.00 95.19 352 LEU A O 1
ATOM 2804 N N . TYR A 1 353 ? -6.229 -8.273 -6.338 1.00 92.81 353 TYR A N 1
ATOM 2805 C CA . TYR A 1 353 ? -6.876 -8.161 -5.045 1.00 92.81 353 TYR A CA 1
ATOM 2806 C C . TYR A 1 353 ? -7.131 -6.683 -4.795 1.00 92.81 353 TYR A C 1
ATOM 2808 O O . TYR A 1 353 ? -6.220 -5.861 -4.843 1.00 92.81 353 TYR A O 1
ATOM 2816 N N . ALA A 1 354 ? -8.379 -6.338 -4.515 1.00 88.75 354 ALA A N 1
ATOM 2817 C CA . ALA A 1 354 ? -8.712 -5.031 -3.987 1.00 88.75 354 ALA A CA 1
ATOM 2818 C C . ALA A 1 354 ? -8.981 -5.221 -2.507 1.00 88.75 354 ALA A C 1
ATOM 2820 O O . ALA A 1 354 ? -9.846 -6.011 -2.125 1.00 88.75 354 ALA A O 1
ATOM 2821 N N . ASN A 1 355 ? -8.265 -4.479 -1.671 1.00 79.94 355 ASN A N 1
ATOM 2822 C CA . ASN A 1 355 ? -8.521 -4.423 -0.245 1.00 79.94 355 ASN A CA 1
ATOM 2823 C C . ASN A 1 355 ? -8.368 -5.786 0.456 1.00 79.94 355 ASN A C 1
ATOM 2825 O O . ASN A 1 355 ? -9.095 -6.093 1.398 1.00 79.94 355 ASN A O 1
ATOM 2829 N N . GLY A 1 356 ? -7.433 -6.604 -0.038 1.00 76.56 356 GLY A N 1
ATOM 2830 C CA . GLY A 1 356 ? -7.216 -7.983 0.406 1.00 76.56 356 GLY A CA 1
ATOM 2831 C C . GLY A 1 356 ? -8.220 -8.991 -0.163 1.00 76.56 356 GLY A C 1
ATOM 2832 O O . GLY A 1 356 ? -8.078 -10.182 0.067 1.00 76.56 356 GLY A O 1
ATOM 2833 N N . VAL A 1 357 ? -9.226 -8.554 -0.927 1.00 80.69 357 VAL A N 1
ATOM 2834 C CA . VAL A 1 357 ? -10.241 -9.434 -1.522 1.00 80.69 357 VAL A CA 1
ATOM 2835 C C . VAL A 1 357 ? -9.926 -9.670 -2.993 1.00 80.69 357 VAL A C 1
ATOM 2837 O O . VAL A 1 357 ? -9.864 -8.719 -3.781 1.00 80.69 357 VAL A O 1
ATOM 2840 N N . LYS A 1 358 ? -9.778 -10.942 -3.376 1.00 87.31 358 LYS A N 1
ATOM 2841 C CA . LYS A 1 358 ? -9.562 -11.345 -4.769 1.00 87.31 358 LYS A CA 1
ATOM 2842 C C . LYS A 1 358 ? -10.725 -10.901 -5.657 1.00 87.31 358 LYS A C 1
ATOM 2844 O O . LYS A 1 358 ? -11.892 -11.119 -5.329 1.00 87.31 358 LYS A O 1
ATOM 2849 N N . GLN A 1 359 ? -10.407 -10.285 -6.787 1.00 93.38 359 GLN A N 1
ATOM 2850 C CA . GLN A 1 359 ? -11.374 -9.881 -7.801 1.00 93.38 359 GLN A CA 1
ATOM 2851 C C . GLN A 1 359 ? -11.613 -11.017 -8.801 1.00 93.38 359 GLN A C 1
ATOM 2853 O O . GLN A 1 359 ? -10.782 -11.902 -8.975 1.00 93.38 359 GLN A O 1
ATOM 2858 N N . GLN A 1 360 ? -12.786 -11.022 -9.438 1.00 82.38 360 GLN A N 1
ATOM 2859 C CA . GLN A 1 360 ? -13.217 -12.151 -10.273 1.00 82.38 360 GLN A CA 1
ATOM 2860 C C . GLN A 1 360 ? -12.463 -12.266 -11.605 1.00 82.38 360 GLN A C 1
ATOM 2862 O O . GLN A 1 360 ? -12.417 -13.355 -12.175 1.00 82.38 360 GLN A O 1
ATOM 2867 N N . GLY A 1 361 ? -11.920 -11.163 -12.129 1.00 83.81 361 GLY A N 1
ATOM 2868 C CA . GLY A 1 361 ? -11.156 -11.180 -13.372 1.00 83.81 361 GLY A CA 1
ATOM 2869 C C . GLY A 1 361 ? -9.711 -11.603 -13.137 1.00 83.81 361 GLY A C 1
ATOM 2870 O O . GLY A 1 361 ? -9.040 -11.068 -12.259 1.00 83.81 361 GLY A O 1
ATOM 2871 N N . SER A 1 362 ? -9.249 -12.526 -13.974 1.00 89.62 362 SER A N 1
ATOM 2872 C CA . SER A 1 362 ? -7.864 -12.981 -14.057 1.00 89.62 362 SER A CA 1
ATOM 2873 C C . SER A 1 362 ? -7.389 -12.825 -15.499 1.00 89.62 362 SER A C 1
ATOM 2875 O O . SER A 1 362 ? -8.189 -12.945 -16.436 1.00 89.62 362 SER A O 1
ATOM 2877 N N . ILE A 1 363 ? -6.112 -12.516 -15.683 1.00 92.31 363 ILE A N 1
ATOM 2878 C CA . ILE A 1 363 ? -5.487 -12.293 -16.995 1.00 92.31 363 ILE A CA 1
ATOM 2879 C C . ILE A 1 363 ? -4.252 -13.213 -17.142 1.00 92.31 363 ILE A C 1
ATOM 2881 O O . ILE A 1 363 ? -3.900 -13.893 -16.179 1.00 92.31 363 ILE A O 1
ATOM 2885 N N . PRO A 1 364 ? -3.597 -13.302 -18.317 1.00 87.94 364 PRO A N 1
ATOM 2886 C CA . PRO A 1 364 ? -2.452 -14.202 -18.509 1.00 87.94 364 PRO A CA 1
ATOM 2887 C C . PRO A 1 364 ? -1.265 -13.891 -17.579 1.00 87.94 364 PRO A C 1
ATOM 2889 O O . PRO A 1 364 ? -0.793 -12.759 -17.565 1.00 87.94 364 PRO A O 1
ATOM 2892 N N . GLY A 1 365 ? -0.744 -14.895 -16.861 1.00 80.50 365 GLY A N 1
ATOM 2893 C CA . GLY A 1 365 ? 0.331 -14.717 -15.864 1.00 80.50 365 GLY A CA 1
ATOM 2894 C C . GLY A 1 365 ? 1.713 -14.382 -16.413 1.00 80.50 365 GLY A C 1
ATOM 2895 O O . GLY A 1 365 ? 2.560 -13.831 -15.716 1.00 80.50 365 GLY A O 1
ATOM 2896 N N . ASN A 1 366 ? 1.955 -14.632 -17.697 1.00 80.00 366 ASN A N 1
ATOM 2897 C CA . ASN A 1 366 ? 3.232 -14.310 -18.332 1.00 80.00 366 ASN A CA 1
ATOM 2898 C C . ASN A 1 366 ? 3.407 -12.815 -18.663 1.00 80.00 366 ASN A C 1
ATOM 2900 O O . ASN A 1 366 ? 4.383 -12.457 -19.327 1.00 80.00 366 ASN A O 1
ATOM 2904 N N . LEU A 1 367 ? 2.484 -11.948 -18.236 1.00 86.56 367 LEU A N 1
ATOM 2905 C CA . LEU A 1 367 ? 2.612 -10.506 -18.402 1.00 86.56 367 LEU A CA 1
ATOM 2906 C C . LEU A 1 367 ? 3.656 -9.956 -17.415 1.00 86.56 367 LEU A C 1
ATOM 2908 O O . LEU A 1 367 ? 3.540 -10.156 -16.203 1.00 86.56 367 LEU A O 1
ATOM 2912 N N . PRO A 1 368 ? 4.698 -9.263 -17.897 1.00 88.94 368 PRO A N 1
ATOM 2913 C CA . PRO A 1 368 ? 5.689 -8.690 -17.009 1.00 88.94 368 PRO A CA 1
ATOM 2914 C C . PRO A 1 368 ? 5.167 -7.397 -16.364 1.00 88.94 368 PRO A C 1
ATOM 2916 O O . PRO A 1 368 ? 4.376 -6.661 -16.961 1.00 88.94 368 PRO A O 1
ATOM 2919 N N . LEU A 1 369 ? 5.632 -7.091 -15.152 1.00 91.44 369 LEU A N 1
ATOM 2920 C CA . LEU A 1 369 ? 5.306 -5.848 -14.459 1.00 91.44 369 LEU A CA 1
ATOM 2921 C C . LEU A 1 369 ? 6.060 -4.679 -15.121 1.00 91.44 369 LEU A C 1
ATOM 2923 O O . LEU A 1 369 ? 7.297 -4.665 -15.107 1.00 91.44 369 LEU A O 1
ATOM 2927 N N . PRO A 1 370 ? 5.362 -3.682 -15.698 1.00 86.31 370 PRO A N 1
ATOM 2928 C CA . PRO A 1 370 ? 6.017 -2.494 -16.224 1.00 86.31 370 PRO A CA 1
ATOM 2929 C C . PRO A 1 370 ? 6.598 -1.657 -15.079 1.00 86.31 370 PRO A C 1
ATOM 2931 O O . PRO A 1 370 ? 5.872 -1.264 -14.178 1.00 86.31 370 PRO A O 1
ATOM 2934 N N . LEU A 1 371 ? 7.894 -1.338 -15.125 1.00 80.62 371 LEU A N 1
ATOM 2935 C CA . LEU A 1 371 ? 8.568 -0.550 -14.077 1.00 80.62 371 LEU A CA 1
ATOM 2936 C C . LEU A 1 371 ? 9.384 0.626 -14.637 1.00 80.62 371 LEU A C 1
ATOM 2938 O O . LEU A 1 371 ? 10.280 1.159 -13.989 1.00 80.62 371 LEU A O 1
ATOM 2942 N N . ARG A 1 372 ? 9.077 1.091 -15.853 1.00 75.94 372 ARG A N 1
ATOM 2943 C CA . ARG A 1 372 ? 9.815 2.211 -16.459 1.00 75.94 372 ARG A CA 1
ATOM 2944 C C . ARG A 1 372 ? 9.320 3.575 -15.978 1.00 75.94 372 ARG A C 1
ATOM 2946 O O . ARG A 1 372 ? 10.093 4.536 -15.965 1.00 75.94 372 ARG A O 1
ATOM 2953 N N . GLY A 1 373 ? 8.063 3.691 -15.561 1.00 75.75 373 GLY A N 1
ATOM 2954 C CA . GLY A 1 373 ? 7.560 4.904 -14.924 1.00 75.75 373 GLY A CA 1
ATOM 2955 C C . GLY A 1 373 ? 6.121 4.812 -14.431 1.00 75.75 373 GLY A C 1
ATOM 2956 O O . GLY A 1 373 ? 5.377 3.924 -14.833 1.00 75.75 373 GLY A O 1
ATOM 2957 N N . ILE A 1 374 ? 5.752 5.772 -13.585 1.00 81.00 374 ILE A N 1
ATOM 2958 C CA . ILE A 1 374 ? 4.413 5.990 -13.035 1.00 81.00 374 ILE A CA 1
ATOM 2959 C C . ILE A 1 374 ? 3.756 7.161 -13.763 1.00 81.00 374 ILE A C 1
ATOM 2961 O O . ILE A 1 374 ? 4.413 8.175 -14.015 1.00 81.00 374 ILE A O 1
ATOM 2965 N N . GLY A 1 375 ? 2.470 7.044 -14.099 1.00 74.25 375 GLY A N 1
ATOM 2966 C CA . GLY A 1 375 ? 1.714 8.134 -14.730 1.00 74.25 375 GLY A CA 1
ATOM 2967 C C . GLY A 1 375 ? 2.159 8.491 -16.148 1.00 74.25 375 GLY A C 1
ATOM 2968 O O . GLY A 1 375 ? 1.773 9.530 -16.674 1.00 74.25 375 GLY A O 1
ATOM 2969 N N . LYS A 1 376 ? 2.995 7.654 -16.779 1.00 66.25 376 LYS A N 1
ATOM 2970 C CA . LYS A 1 376 ? 3.607 7.937 -18.081 1.00 66.25 376 LYS A CA 1
ATOM 2971 C C . LYS A 1 376 ? 3.693 6.692 -18.959 1.00 66.25 376 LYS A C 1
ATOM 2973 O O . LYS A 1 376 ? 4.200 5.662 -18.526 1.00 66.25 376 LYS A O 1
ATOM 2978 N N . HIS A 1 377 ? 3.350 6.845 -20.241 1.00 55.62 377 HIS A N 1
ATOM 2979 C CA . HIS A 1 377 ? 3.806 5.933 -21.293 1.00 55.62 377 HIS A CA 1
ATOM 2980 C C . HIS A 1 377 ? 5.221 6.350 -21.756 1.00 55.62 377 HIS A C 1
ATOM 2982 O O . HIS A 1 377 ? 5.409 7.463 -22.262 1.00 55.62 377 HIS A O 1
ATOM 2988 N N . PRO A 1 378 ? 6.257 5.516 -21.587 1.00 46.62 378 PRO A N 1
ATOM 2989 C CA . PRO A 1 378 ? 7.651 5.924 -21.760 1.00 46.62 378 PRO A CA 1
ATOM 2990 C C . PRO A 1 378 ? 8.123 6.099 -23.215 1.00 46.62 378 PRO A C 1
ATOM 2992 O O . PRO A 1 378 ? 9.302 6.368 -23.419 1.00 46.62 378 PRO A O 1
ATOM 2995 N N . GLY A 1 379 ? 7.251 5.981 -24.219 1.00 46.16 379 GLY A N 1
ATOM 2996 C CA . GLY A 1 379 ? 7.605 6.150 -25.638 1.00 46.16 379 GLY A CA 1
ATOM 2997 C C . GLY A 1 379 ? 7.385 7.549 -26.235 1.00 46.16 379 GLY A C 1
ATOM 2998 O O . GLY A 1 379 ? 7.873 7.820 -27.330 1.00 46.16 379 GLY A O 1
ATOM 2999 N N . TYR A 1 380 ? 6.664 8.449 -25.558 1.00 45.62 380 TYR A N 1
ATOM 3000 C CA . TYR A 1 380 ? 6.215 9.697 -26.185 1.00 45.62 380 TYR A CA 1
ATOM 3001 C C . TYR A 1 380 ? 7.208 10.852 -26.025 1.00 45.62 380 TYR A C 1
ATOM 3003 O O . TYR A 1 380 ? 7.309 11.487 -24.974 1.00 45.62 380 TYR A O 1
ATOM 3011 N N . TRP A 1 381 ? 7.877 11.177 -27.130 1.00 41.25 381 TRP A N 1
ATOM 3012 C CA . TRP A 1 381 ? 8.327 12.529 -27.428 1.00 41.25 381 TRP A CA 1
ATOM 3013 C C . TRP A 1 381 ? 7.519 13.048 -28.614 1.00 41.25 381 TRP A C 1
ATOM 3015 O O . TRP A 1 381 ? 7.693 12.593 -29.742 1.00 41.25 381 TRP A O 1
ATOM 3025 N N . SER A 1 382 ? 6.678 14.054 -28.396 1.00 38.09 382 SER A N 1
ATOM 3026 C CA . SER A 1 382 ? 6.352 14.964 -29.484 1.00 38.09 382 SER A CA 1
ATOM 3027 C C . SER A 1 382 ? 6.328 16.389 -28.950 1.00 38.09 382 SER A C 1
ATOM 3029 O O . SER A 1 382 ? 5.658 16.708 -27.972 1.00 38.09 382 SER A O 1
ATOM 3031 N N . ALA A 1 383 ? 7.095 17.261 -29.601 1.00 35.19 383 ALA A N 1
ATOM 3032 C CA . ALA A 1 383 ? 7.006 18.703 -29.412 1.00 35.19 383 ALA A CA 1
ATOM 3033 C C . ALA A 1 383 ? 5.702 19.287 -30.003 1.00 35.19 383 ALA A C 1
ATOM 3035 O O . ALA A 1 383 ? 5.564 20.508 -30.053 1.00 35.19 383 ALA A O 1
ATOM 3036 N N . ASP A 1 384 ? 4.779 18.436 -30.467 1.00 35.09 384 ASP A N 1
ATOM 3037 C CA . ASP A 1 384 ? 3.478 18.802 -31.010 1.00 35.09 384 ASP A CA 1
ATOM 3038 C C . ASP A 1 384 ? 2.407 18.525 -29.944 1.00 35.09 384 ASP A C 1
ATOM 3040 O O . ASP A 1 384 ? 2.305 17.429 -29.402 1.00 35.09 384 ASP A O 1
ATOM 3044 N N . ALA A 1 385 ? 1.613 19.534 -29.608 1.00 33.38 385 ALA A N 1
ATOM 3045 C CA . ALA A 1 385 ? 0.634 19.529 -28.519 1.00 33.38 385 ALA A CA 1
ATOM 3046 C C . ALA A 1 385 ? -0.604 18.638 -28.788 1.00 33.38 385 ALA A C 1
ATOM 3048 O O . ALA A 1 385 ? -1.706 18.959 -28.348 1.00 33.38 385 ALA A O 1
ATOM 3049 N N . ARG A 1 386 ? -0.460 17.569 -29.582 1.00 36.59 386 ARG A N 1
ATOM 3050 C CA . ARG A 1 386 ? -1.572 16.825 -30.197 1.00 36.59 386 ARG A CA 1
ATOM 3051 C C . ARG A 1 386 ? -1.607 15.324 -29.902 1.00 36.59 386 ARG A C 1
ATOM 3053 O O . ARG A 1 386 ? -2.611 14.704 -30.233 1.00 36.59 386 ARG A O 1
ATOM 3060 N N . ALA A 1 387 ? -0.595 14.753 -29.247 1.00 38.28 387 ALA A N 1
ATOM 3061 C CA . ALA A 1 387 ? -0.713 13.419 -28.657 1.00 38.28 387 ALA A CA 1
ATOM 3062 C C . ALA A 1 387 ? -1.150 13.572 -27.188 1.00 38.28 387 ALA A C 1
ATOM 3064 O O . ALA A 1 387 ? -0.400 14.170 -26.413 1.00 38.28 387 ALA A O 1
ATOM 3065 N N . PRO A 1 388 ? -2.361 13.130 -26.798 1.00 40.69 388 PRO A N 1
ATOM 3066 C CA . PRO A 1 388 ? -2.834 13.282 -25.432 1.00 40.69 388 PRO A CA 1
ATOM 3067 C C . PRO A 1 388 ? -1.948 12.455 -24.506 1.00 40.69 388 PRO A C 1
ATOM 3069 O O . PRO A 1 388 ? -1.887 11.232 -24.589 1.00 40.69 388 PRO A O 1
ATOM 3072 N N . PHE A 1 389 ? -1.246 13.149 -23.621 1.00 48.81 389 PHE A N 1
ATOM 3073 C CA . PHE A 1 389 ? -0.612 12.528 -22.480 1.00 48.81 389 PHE A CA 1
ATOM 3074 C C . PHE A 1 389 ? -1.677 11.797 -21.662 1.00 48.81 389 PHE A C 1
ATOM 3076 O O . PHE A 1 389 ? -2.724 12.360 -21.320 1.00 48.81 389 PHE A O 1
ATOM 3083 N N . VAL A 1 390 ? -1.418 10.531 -21.375 1.00 54.19 390 VAL A N 1
ATOM 3084 C CA . VAL A 1 390 ? -2.292 9.686 -20.567 1.00 54.19 390 VAL A CA 1
ATOM 3085 C C . VAL A 1 390 ? -1.989 9.927 -19.098 1.00 54.19 390 VAL A C 1
ATOM 3087 O O . VAL A 1 390 ? -1.269 9.170 -18.456 1.00 54.19 390 VAL A O 1
ATOM 3090 N N . GLY A 1 391 ? -2.472 11.072 -18.616 1.00 62.62 391 GLY A N 1
ATOM 3091 C CA . GLY A 1 391 ? -2.294 11.523 -17.243 1.00 62.62 391 GLY A CA 1
ATOM 3092 C C . GLY A 1 391 ? -2.874 10.550 -16.230 1.00 62.62 391 GLY A C 1
ATOM 3093 O O . GLY A 1 391 ? -3.964 10.004 -16.416 1.00 62.62 391 GLY A O 1
ATOM 3094 N N . LEU A 1 392 ? -2.158 10.377 -15.125 1.00 78.38 392 LEU A N 1
ATOM 3095 C CA . LEU A 1 392 ? -2.694 9.744 -13.931 1.00 78.38 392 LEU A CA 1
ATOM 3096 C C . LEU A 1 392 ? -3.479 10.794 -13.134 1.00 78.38 392 LEU A C 1
ATOM 3098 O O . LEU A 1 392 ? -2.938 11.836 -12.790 1.00 78.38 392 LEU A O 1
ATOM 3102 N N . HIS A 1 393 ? -4.754 10.517 -12.862 1.00 82.31 393 HIS A N 1
ATOM 3103 C CA . HIS A 1 393 ? -5.589 11.303 -11.947 1.00 82.31 393 HIS A CA 1
ATOM 3104 C C . HIS A 1 393 ? -5.843 10.478 -10.686 1.00 82.31 393 HIS A C 1
ATOM 3106 O O . HIS A 1 393 ? -6.895 9.840 -10.540 1.00 82.31 393 HIS A O 1
ATOM 3112 N N . ALA A 1 394 ? -4.820 10.393 -9.839 1.00 87.94 394 ALA A N 1
ATOM 3113 C CA . ALA A 1 394 ? -4.838 9.605 -8.618 1.00 87.94 394 ALA A CA 1
ATOM 3114 C C . ALA A 1 394 ? -3.808 10.104 -7.599 1.00 87.94 394 ALA A C 1
ATOM 3116 O O . ALA A 1 394 ? -2.784 10.672 -7.962 1.00 87.94 394 ALA A O 1
ATOM 3117 N N . GLU A 1 395 ? -4.059 9.829 -6.327 1.00 88.19 395 GLU A N 1
ATOM 3118 C CA . GLU A 1 395 ? -3.072 9.882 -5.250 1.00 88.19 395 GLU A CA 1
ATOM 3119 C C . GLU A 1 395 ? -2.536 8.457 -5.027 1.00 88.19 395 GLU A C 1
ATOM 3121 O O . GLU A 1 395 ? -3.317 7.498 -5.047 1.00 88.19 395 GLU A O 1
ATOM 3126 N N . LEU A 1 396 ? -1.216 8.314 -4.879 1.00 89.12 396 LEU A N 1
ATOM 3127 C CA . LEU A 1 396 ? -0.531 7.041 -4.632 1.00 89.12 396 LEU A CA 1
ATOM 3128 C C . LEU A 1 396 ? 0.205 7.071 -3.297 1.00 89.12 396 LEU A C 1
ATOM 3130 O O . LEU A 1 396 ? 0.789 8.097 -2.948 1.00 89.12 396 LEU A O 1
ATOM 3134 N N . ASP A 1 397 ? 0.200 5.943 -2.600 1.00 83.44 397 ASP A N 1
ATOM 3135 C CA . ASP A 1 397 ? 0.907 5.771 -1.334 1.00 83.44 397 ASP A CA 1
ATOM 3136 C C . ASP A 1 397 ? 1.397 4.314 -1.168 1.00 83.44 397 ASP A C 1
ATOM 3138 O O . ASP A 1 397 ? 0.815 3.399 -1.755 1.00 83.44 397 ASP A O 1
ATOM 3142 N N . GLU A 1 398 ? 2.473 4.100 -0.408 1.00 82.19 398 GLU A N 1
ATOM 3143 C CA . GLU A 1 398 ? 3.018 2.790 -0.013 1.00 82.19 398 GLU A CA 1
ATOM 3144 C C . GLU A 1 398 ? 3.095 1.750 -1.162 1.00 82.19 398 GLU A C 1
ATOM 3146 O O . GLU A 1 398 ? 2.456 0.696 -1.120 1.00 82.19 398 GLU A O 1
ATOM 3151 N N . MET A 1 399 ? 3.865 2.035 -2.223 1.00 89.00 399 MET A N 1
ATOM 3152 C CA . MET A 1 399 ? 4.066 1.107 -3.345 1.00 89.00 399 MET A CA 1
ATOM 3153 C C . MET A 1 399 ? 5.225 0.157 -3.058 1.00 89.00 399 MET A C 1
ATOM 3155 O O . MET A 1 399 ? 6.372 0.582 -2.937 1.00 89.00 399 MET A O 1
ATOM 3159 N N . VAL A 1 400 ? 4.947 -1.139 -3.041 1.00 86.00 400 VAL A N 1
ATOM 3160 C CA . VAL A 1 400 ? 5.914 -2.192 -2.743 1.00 86.00 400 VAL A CA 1
ATOM 3161 C C . VAL A 1 400 ? 5.902 -3.235 -3.859 1.00 86.00 400 VAL A C 1
ATOM 3163 O O . VAL A 1 400 ? 4.842 -3.611 -4.365 1.00 86.00 400 VAL A O 1
ATOM 3166 N N . VAL A 1 401 ? 7.084 -3.702 -4.253 1.00 88.69 401 VAL A N 1
ATOM 3167 C CA . VAL A 1 401 ? 7.261 -4.720 -5.295 1.00 88.69 401 VAL A CA 1
ATOM 3168 C C . VAL A 1 401 ? 8.056 -5.884 -4.728 1.00 88.69 401 VAL A C 1
ATOM 3170 O O . VAL A 1 401 ? 9.117 -5.677 -4.143 1.00 88.69 401 VAL A O 1
ATOM 3173 N N . TRP A 1 402 ? 7.571 -7.097 -4.962 1.00 86.94 402 TRP A N 1
ATOM 3174 C CA . TRP A 1 402 ? 8.297 -8.345 -4.762 1.00 86.94 402 TRP A CA 1
ATOM 3175 C C . TRP A 1 402 ? 8.536 -8.991 -6.114 1.00 86.94 402 TRP A C 1
ATOM 3177 O O . TRP A 1 402 ? 7.663 -8.976 -6.987 1.00 86.94 402 TRP A O 1
ATOM 3187 N N . ASP A 1 403 ? 9.679 -9.640 -6.262 1.00 86.38 403 ASP A N 1
ATOM 3188 C CA . ASP A 1 403 ? 9.949 -10.512 -7.396 1.00 86.38 403 ASP A CA 1
ATOM 3189 C C . ASP A 1 403 ? 9.367 -11.914 -7.187 1.00 86.38 403 ASP A C 1
ATOM 3191 O O . ASP A 1 403 ? 9.778 -12.852 -7.850 1.00 86.38 403 ASP A O 1
ATOM 3195 N N . GLU A 1 404 ? 8.385 -12.090 -6.296 1.00 86.25 404 G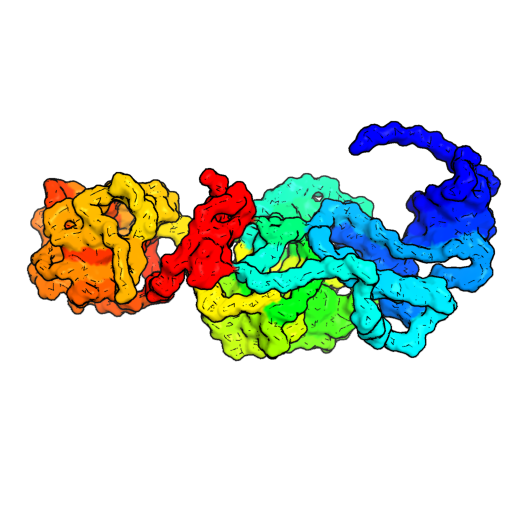LU A N 1
ATOM 3196 C CA . GLU A 1 404 ? 7.719 -13.359 -6.002 1.00 86.25 404 GLU A CA 1
ATOM 3197 C C . GLU A 1 404 ? 6.207 -13.215 -5.793 1.00 86.25 404 GLU A C 1
ATOM 3199 O O . GLU A 1 404 ? 5.668 -12.115 -5.690 1.00 86.25 404 GLU A O 1
ATOM 3204 N N . VAL A 1 405 ? 5.517 -14.354 -5.752 1.00 87.50 405 VAL A N 1
ATOM 3205 C CA . VAL A 1 405 ? 4.070 -14.452 -5.520 1.00 87.50 405 VAL A CA 1
ATOM 3206 C C . VAL A 1 405 ? 3.817 -14.486 -4.018 1.00 87.50 405 VAL A C 1
ATOM 3208 O O . VAL A 1 405 ? 4.214 -15.437 -3.341 1.00 87.50 405 VAL A O 1
ATOM 3211 N N . LEU A 1 406 ? 3.130 -13.471 -3.496 1.00 79.25 406 LEU A N 1
ATOM 3212 C CA . LEU A 1 406 ? 2.636 -13.498 -2.122 1.00 79.25 406 LEU A CA 1
ATOM 3213 C C . LEU A 1 406 ? 1.446 -14.456 -1.999 1.00 79.25 406 LEU A C 1
ATOM 3215 O O . LEU A 1 406 ? 0.612 -14.566 -2.901 1.00 79.25 406 LEU A O 1
ATOM 3219 N N . SER A 1 407 ? 1.351 -15.151 -0.863 1.00 76.38 407 SER A N 1
ATOM 3220 C CA . SER A 1 407 ? 0.191 -15.999 -0.581 1.00 76.38 407 SER A CA 1
ATOM 3221 C C . SER A 1 407 ? -1.057 -15.148 -0.334 1.00 76.38 407 SER A C 1
ATOM 3223 O O . SER A 1 407 ? -0.955 -14.013 0.121 1.00 76.38 407 SER A O 1
ATOM 3225 N N . GLU A 1 408 ? -2.255 -15.696 -0.558 1.00 71.56 408 GLU A N 1
ATOM 3226 C CA . GLU A 1 408 ? -3.507 -14.979 -0.258 1.00 71.56 408 GLU A CA 1
ATOM 3227 C C . GLU A 1 408 ? -3.564 -14.507 1.205 1.00 71.56 408 GLU A C 1
ATOM 3229 O O . GLU A 1 408 ? -4.021 -13.402 1.481 1.00 71.56 408 GLU A O 1
ATOM 3234 N N . GLN A 1 409 ? -3.015 -15.297 2.132 1.00 59.53 409 GLN A N 1
ATOM 3235 C CA . GLN A 1 409 ? -2.886 -14.910 3.537 1.00 59.53 409 GLN A CA 1
ATOM 3236 C C . GLN A 1 409 ? -1.977 -13.692 3.718 1.00 59.53 409 GLN A C 1
ATOM 3238 O O . GLN A 1 409 ? -2.341 -12.788 4.459 1.00 59.53 409 GLN A O 1
ATOM 3243 N N . ASP A 1 410 ? -0.845 -13.630 3.014 1.00 64.69 410 ASP A N 1
ATOM 3244 C CA . ASP A 1 410 ? 0.083 -12.492 3.071 1.00 64.69 410 ASP A CA 1
ATOM 3245 C C . ASP A 1 410 ? -0.506 -11.235 2.443 1.00 64.69 410 ASP A C 1
ATOM 3247 O O . ASP A 1 410 ? -0.381 -10.150 3.002 1.00 64.69 410 ASP A O 1
ATOM 3251 N N . ILE A 1 411 ? -1.201 -11.374 1.314 1.00 70.25 411 ILE A N 1
ATOM 3252 C CA . ILE A 1 411 ? -1.902 -10.268 0.651 1.00 70.25 411 ILE A CA 1
ATOM 3253 C C . ILE A 1 411 ? -2.971 -9.702 1.580 1.00 70.25 411 ILE A C 1
ATOM 3255 O O . ILE A 1 411 ? -3.098 -8.488 1.741 1.00 70.25 411 ILE A O 1
ATOM 3259 N N . VAL A 1 412 ? -3.742 -10.585 2.213 1.00 60.59 412 VAL A N 1
ATOM 3260 C CA . VAL A 1 412 ? -4.754 -10.209 3.191 1.00 60.59 412 VAL A CA 1
ATOM 3261 C C . VAL A 1 412 ? -4.095 -9.571 4.415 1.00 60.59 412 VAL A C 1
ATOM 3263 O O . VAL A 1 412 ? -4.545 -8.510 4.829 1.00 60.59 412 VAL A O 1
ATOM 3266 N N . ALA A 1 413 ? -3.027 -10.144 4.975 1.00 56.09 413 ALA A N 1
ATOM 3267 C CA . ALA A 1 413 ? -2.300 -9.603 6.126 1.00 56.09 413 ALA A CA 1
ATOM 3268 C C . ALA A 1 413 ? -1.696 -8.224 5.838 1.00 56.09 413 ALA A C 1
ATOM 3270 O O . ALA A 1 413 ? -1.809 -7.314 6.652 1.00 56.09 413 ALA A O 1
ATOM 3271 N N . GLN A 1 414 ? -1.137 -8.027 4.652 1.00 59.78 414 GLN A N 1
ATOM 3272 C CA . GLN A 1 414 ? -0.599 -6.752 4.208 1.00 59.78 414 GLN A CA 1
ATOM 3273 C C . GLN A 1 414 ? -1.709 -5.724 3.985 1.00 59.78 414 GLN A C 1
ATOM 3275 O O . GLN A 1 414 ? -1.657 -4.622 4.530 1.00 59.78 414 GLN A O 1
ATOM 3280 N N . ALA A 1 415 ? -2.769 -6.101 3.264 1.00 56.62 415 ALA A N 1
ATOM 3281 C CA . ALA A 1 415 ? -3.950 -5.262 3.138 1.00 56.62 415 ALA A CA 1
ATOM 3282 C C . ALA A 1 415 ? -4.528 -4.921 4.515 1.00 56.62 415 ALA A C 1
ATOM 3284 O O . ALA A 1 415 ? -4.994 -3.807 4.681 1.00 56.62 415 ALA A O 1
ATOM 3285 N N . ARG A 1 416 ? -4.466 -5.822 5.504 1.00 51.06 416 ARG A N 1
ATOM 3286 C CA . ARG A 1 416 ? -4.886 -5.599 6.898 1.00 51.06 416 ARG A CA 1
ATOM 3287 C C . ARG A 1 416 ? -3.953 -4.663 7.669 1.00 51.06 416 ARG A C 1
ATOM 3289 O O . ARG A 1 416 ? -4.465 -3.803 8.376 1.00 51.06 416 ARG A O 1
ATOM 3296 N N . PHE A 1 417 ? -2.636 -4.799 7.511 1.00 46.84 417 PHE A N 1
ATOM 3297 C CA . PHE A 1 417 ? -1.622 -3.933 8.123 1.00 46.84 417 PHE A CA 1
ATOM 3298 C C . PHE A 1 417 ? -1.812 -2.480 7.682 1.00 46.84 417 PHE A C 1
ATOM 3300 O O . PHE A 1 417 ? -1.824 -1.575 8.511 1.00 46.84 417 PHE A O 1
ATOM 3307 N N . TYR A 1 418 ? -2.079 -2.272 6.391 1.00 45.66 418 TYR A N 1
ATOM 3308 C CA . TYR A 1 418 ? -2.345 -0.942 5.861 1.00 45.66 418 TYR A CA 1
ATOM 3309 C C . TYR A 1 418 ? -3.805 -0.474 6.012 1.00 45.66 418 TYR A C 1
ATOM 3311 O O . TYR A 1 418 ? -4.075 0.723 6.035 1.00 45.66 418 TYR A O 1
ATOM 3319 N N . ARG A 1 419 ? -4.782 -1.390 6.101 1.00 42.12 419 ARG A N 1
ATOM 3320 C CA . ARG A 1 419 ? -6.208 -1.079 6.347 1.00 42.12 419 ARG A CA 1
ATOM 3321 C C . ARG A 1 419 ? -6.534 -0.921 7.820 1.00 42.12 419 ARG A C 1
ATOM 3323 O O . ARG A 1 419 ? -7.698 -0.977 8.201 1.00 42.12 419 ARG A O 1
ATOM 3330 N N . VAL A 1 420 ? -5.554 -0.632 8.654 1.00 43.91 420 VAL A N 1
ATOM 3331 C CA . VAL A 1 420 ? -5.836 0.238 9.783 1.00 43.91 420 VAL A CA 1
ATOM 3332 C C . VAL A 1 420 ? -5.777 1.658 9.198 1.00 43.91 420 VAL A C 1
ATOM 3334 O O . VAL A 1 420 ? -4.689 2.226 9.197 1.00 43.91 420 VAL A O 1
ATOM 3337 N N . PRO A 1 421 ? -6.882 2.282 8.715 1.00 38.78 421 PRO A N 1
ATOM 3338 C CA . PRO A 1 421 ? -6.909 3.707 8.356 1.00 38.78 421 PRO A CA 1
ATOM 3339 C C . PRO A 1 421 ? -6.683 4.617 9.580 1.00 38.78 421 PRO A C 1
ATOM 3341 O O . PRO A 1 421 ? -7.170 5.736 9.643 1.00 38.78 421 PRO A O 1
ATOM 3344 N N . TYR A 1 422 ? -5.986 4.129 10.603 1.00 46.28 422 TYR A N 1
ATOM 3345 C CA . TYR A 1 422 ? -6.010 4.662 11.944 1.00 46.28 422 TYR A CA 1
ATOM 3346 C C . TYR A 1 422 ? -4.635 4.864 12.555 1.00 46.28 422 TYR A C 1
ATOM 3348 O O . TYR A 1 422 ? -4.565 5.133 13.750 1.00 46.28 422 TYR A O 1
ATOM 3356 N N . ALA A 1 423 ? -3.548 4.827 11.781 1.00 43.91 423 ALA A N 1
ATOM 3357 C CA . ALA A 1 423 ? -2.343 5.487 12.273 1.00 43.91 423 ALA A CA 1
ATOM 3358 C C . ALA A 1 423 ? -2.629 6.982 12.535 1.00 43.91 423 ALA A C 1
ATOM 3360 O O . ALA A 1 423 ? -2.092 7.516 13.495 1.00 43.91 423 ALA A O 1
ATOM 3361 N N . GLY A 1 424 ? -3.533 7.609 11.759 1.00 46.53 424 GLY A N 1
ATOM 3362 C CA . GLY A 1 424 ? -3.966 9.008 11.911 1.00 46.53 424 GLY A CA 1
ATOM 3363 C C . GLY A 1 424 ? -5.167 9.278 12.837 1.00 46.53 424 GLY A C 1
ATOM 3364 O O . GLY A 1 424 ? -5.306 10.408 13.292 1.00 46.53 424 GLY A O 1
ATOM 3365 N N . ASP A 1 425 ? -5.975 8.260 13.182 1.00 61.06 425 ASP A N 1
ATOM 3366 C CA . ASP A 1 425 ? -7.253 8.425 13.919 1.00 61.06 425 ASP A CA 1
ATOM 3367 C C . ASP A 1 425 ? -7.383 7.575 15.212 1.00 61.06 425 ASP A C 1
ATOM 3369 O O . ASP A 1 425 ? -8.298 7.789 16.017 1.00 61.06 425 ASP A O 1
ATOM 3373 N N . ARG A 1 426 ? -6.513 6.573 15.435 1.00 71.94 426 ARG A N 1
ATOM 3374 C CA . ARG A 1 426 ? -6.522 5.743 16.656 1.00 71.94 426 ARG A CA 1
ATOM 3375 C C . ARG A 1 426 ? -5.746 6.454 17.750 1.00 71.94 426 ARG A C 1
ATOM 3377 O O . ARG A 1 426 ? -4.515 6.471 17.754 1.00 71.94 426 ARG A O 1
ATOM 3384 N N . VAL A 1 427 ? -6.477 7.036 18.689 1.00 80.44 427 VAL A N 1
ATOM 3385 C CA . VAL A 1 427 ? -5.889 7.847 19.757 1.00 80.44 427 VAL A CA 1
ATOM 3386 C C . VAL A 1 427 ? -5.094 7.004 20.753 1.00 80.44 427 VAL A C 1
ATOM 3388 O O . VAL A 1 427 ? -4.007 7.431 21.141 1.00 80.44 427 VAL A O 1
ATOM 3391 N N . HIS A 1 428 ? -5.569 5.790 21.058 1.00 79.25 428 HIS A N 1
ATOM 3392 C CA . HIS A 1 428 ? -4.885 4.828 21.928 1.00 79.25 428 HIS A CA 1
ATOM 3393 C C . HIS A 1 428 ? -4.945 3.405 21.368 1.00 79.25 428 HIS A C 1
ATOM 3395 O O . HIS A 1 428 ? -5.977 2.984 20.839 1.00 79.25 428 HIS A O 1
ATOM 3401 N N . ASP A 1 429 ? -3.852 2.664 21.519 1.00 77.62 429 ASP A N 1
ATOM 3402 C CA . ASP A 1 429 ? -3.750 1.237 21.225 1.00 77.62 429 ASP A CA 1
ATOM 3403 C C . ASP A 1 429 ? -2.834 0.546 22.241 1.00 77.62 429 ASP A C 1
ATOM 3405 O O . ASP A 1 429 ? -1.616 0.733 22.225 1.00 77.62 429 ASP A O 1
ATOM 3409 N N . TRP A 1 430 ? -3.421 -0.266 23.116 1.00 77.00 430 TRP A N 1
ATOM 3410 C CA . TRP A 1 430 ? -2.697 -1.060 24.102 1.00 77.00 430 TRP A CA 1
ATOM 3411 C C . TRP A 1 430 ? -2.785 -2.545 23.741 1.00 77.00 430 TRP A C 1
ATOM 3413 O O . TRP A 1 430 ? -3.755 -3.228 24.082 1.00 77.00 430 TRP A O 1
ATOM 3423 N N . GLY A 1 431 ? -1.732 -3.048 23.091 1.00 68.44 431 GLY A N 1
ATOM 3424 C CA . GLY A 1 431 ? -1.491 -4.480 22.897 1.00 68.44 431 GLY A CA 1
ATOM 3425 C C . GLY A 1 431 ? -0.618 -5.056 24.017 1.00 68.44 431 GLY A C 1
ATOM 3426 O O . GLY A 1 431 ? 0.360 -4.435 24.442 1.00 68.44 431 GLY A O 1
ATOM 3427 N N . PHE A 1 432 ? -0.921 -6.263 24.507 1.00 66.88 432 PHE A N 1
ATOM 3428 C CA . PHE A 1 432 ? -0.209 -6.842 25.662 1.00 66.88 432 PHE A CA 1
ATOM 3429 C C . PHE A 1 432 ? 0.923 -7.813 25.292 1.00 66.88 432 PHE A C 1
ATOM 3431 O O . PHE A 1 432 ? 1.481 -8.497 26.153 1.00 66.88 432 PHE A O 1
ATOM 3438 N N . GLY A 1 433 ? 1.358 -7.802 24.028 1.00 58.47 433 GLY A N 1
ATOM 3439 C CA . GLY A 1 433 ? 2.540 -8.533 23.559 1.00 58.47 433 GLY A CA 1
ATOM 3440 C C . GLY A 1 433 ? 3.853 -8.121 24.249 1.00 58.47 433 GLY A C 1
ATOM 3441 O O . GLY A 1 433 ? 4.751 -8.954 24.405 1.00 58.47 433 GLY A O 1
ATOM 3442 N N . GLN A 1 434 ? 3.959 -6.870 24.722 1.00 50.66 434 GLN A N 1
ATOM 3443 C CA . GLN A 1 434 ? 5.193 -6.272 25.260 1.00 50.66 434 GLN A CA 1
ATOM 3444 C C . GLN A 1 434 ? 4.994 -5.514 26.592 1.00 50.66 434 GLN A C 1
ATOM 3446 O O . GLN A 1 434 ? 5.497 -4.407 26.771 1.00 50.66 434 GLN A O 1
ATOM 3451 N N . VAL A 1 435 ? 4.284 -6.091 27.569 1.00 56.97 435 VAL A N 1
ATOM 3452 C CA . VAL A 1 435 ? 4.241 -5.502 28.924 1.00 56.97 435 VAL A CA 1
ATOM 3453 C C . VAL A 1 435 ? 5.593 -5.704 29.618 1.00 56.97 435 VAL A C 1
ATOM 3455 O O . VAL A 1 435 ? 6.009 -6.836 29.867 1.00 56.97 435 VAL A O 1
ATOM 3458 N N . SER A 1 436 ? 6.266 -4.607 29.972 1.00 58.19 436 SER A N 1
ATOM 3459 C CA . SER A 1 436 ? 7.530 -4.611 30.721 1.00 58.19 436 SER A CA 1
ATOM 3460 C C . SER A 1 436 ? 7.408 -3.736 31.965 1.00 58.19 436 SER A C 1
ATOM 3462 O O . SER A 1 436 ? 6.825 -2.656 31.925 1.00 58.19 436 SER A O 1
ATOM 3464 N N . GLY A 1 437 ? 7.908 -4.216 33.106 1.00 63.72 437 GLY A N 1
ATOM 3465 C CA . GLY A 1 437 ? 7.919 -3.443 34.355 1.00 63.72 437 GLY A CA 1
ATOM 3466 C C . GLY A 1 437 ? 6.540 -3.044 34.910 1.00 63.72 437 GLY A C 1
ATOM 3467 O O . GLY A 1 437 ? 6.471 -2.141 35.738 1.00 63.72 437 GLY A O 1
ATOM 3468 N N . GLY A 1 438 ? 5.450 -3.693 34.476 1.00 74.12 438 GLY A N 1
ATOM 3469 C CA . GLY A 1 438 ? 4.083 -3.357 34.899 1.00 74.12 438 GLY A CA 1
ATOM 3470 C C . GLY A 1 438 ? 3.462 -2.172 34.152 1.00 74.12 438 GLY A C 1
ATOM 3471 O O . GLY A 1 438 ? 2.528 -1.556 34.661 1.00 74.12 438 GLY A O 1
ATOM 3472 N N . VAL A 1 439 ? 3.967 -1.845 32.961 1.00 74.50 439 VAL A N 1
ATOM 3473 C CA . VAL A 1 439 ? 3.427 -0.798 32.087 1.00 74.50 439 VAL A CA 1
ATOM 3474 C C . VAL A 1 439 ? 3.068 -1.408 30.732 1.00 74.50 439 VAL A C 1
ATOM 3476 O O . VAL A 1 439 ? 3.877 -2.121 30.137 1.00 74.50 439 VAL A O 1
ATOM 3479 N N . ALA A 1 440 ? 1.850 -1.146 30.260 1.00 70.88 440 ALA A N 1
ATOM 3480 C CA . ALA A 1 440 ? 1.417 -1.435 28.900 1.00 70.88 440 ALA A CA 1
ATOM 3481 C C . ALA A 1 440 ? 1.704 -0.216 28.014 1.00 70.88 440 ALA A C 1
ATOM 3483 O O . ALA A 1 440 ? 1.316 0.909 28.340 1.00 70.88 440 ALA A O 1
ATOM 3484 N N . VAL A 1 441 ? 2.419 -0.444 26.915 1.00 70.31 441 VAL A N 1
ATOM 3485 C CA . VAL A 1 441 ? 2.794 0.606 25.964 1.00 70.31 441 VAL A CA 1
ATOM 3486 C C . VAL A 1 441 ? 1.583 0.968 25.112 1.00 70.31 441 VAL A C 1
ATOM 3488 O O . VAL A 1 441 ? 0.875 0.082 24.644 1.00 70.31 441 VAL A O 1
ATOM 3491 N N . ASP A 1 442 ? 1.363 2.267 24.923 1.00 67.69 442 ASP A N 1
ATOM 3492 C CA . ASP A 1 442 ? 0.396 2.790 23.960 1.00 67.69 442 ASP A CA 1
ATOM 3493 C C . ASP A 1 442 ? 1.087 3.037 22.622 1.00 67.69 442 ASP A C 1
ATOM 3495 O O . ASP A 1 442 ? 2.002 3.862 22.529 1.00 67.69 442 ASP A O 1
ATOM 3499 N N . VAL A 1 443 ? 0.655 2.329 21.584 1.00 65.31 443 VAL A N 1
ATOM 3500 C CA . VAL A 1 443 ? 1.135 2.523 20.213 1.00 65.31 443 VAL A CA 1
ATOM 3501 C C . VAL A 1 443 ? 0.185 3.386 19.374 1.00 65.31 443 VAL A C 1
ATOM 3503 O O . VAL A 1 443 ? 0.488 3.645 18.209 1.00 65.31 443 VAL A O 1
ATOM 3506 N N . GLY A 1 444 ? -0.895 3.913 19.957 1.00 59.00 444 GLY A N 1
ATOM 3507 C CA . GLY A 1 444 ? -1.782 4.915 19.358 1.00 59.00 444 GLY A CA 1
ATOM 3508 C C . GLY A 1 444 ? -1.119 6.285 19.177 1.00 59.00 444 GLY A C 1
ATOM 3509 O O . GLY A 1 444 ? 0.068 6.462 19.451 1.00 59.00 444 GLY A O 1
ATOM 3510 N N . LEU A 1 445 ? -1.868 7.269 18.682 1.00 65.19 445 LEU A N 1
ATOM 3511 C CA . LEU A 1 445 ? -1.362 8.619 18.387 1.00 65.19 445 LEU A CA 1
ATOM 3512 C C . LEU A 1 445 ? -0.810 9.348 19.608 1.00 65.19 445 LEU A C 1
ATOM 3514 O O . LEU A 1 445 ? 0.199 10.044 19.505 1.00 65.19 445 LEU A O 1
ATOM 3518 N N . LEU A 1 446 ? -1.485 9.218 20.752 1.00 68.25 446 LEU A N 1
ATOM 3519 C CA . LEU A 1 446 ? -1.167 10.006 21.940 1.00 68.25 446 LEU A CA 1
ATOM 3520 C C . LEU A 1 446 ? -0.015 9.409 22.756 1.00 68.25 446 LEU A C 1
ATOM 3522 O O . LEU A 1 446 ? 0.574 10.122 23.568 1.00 68.25 446 LEU A O 1
ATOM 3526 N N . LYS A 1 447 ? 0.346 8.140 22.509 1.00 72.19 447 LYS A N 1
ATOM 3527 C CA . LYS A 1 447 ? 1.474 7.437 23.147 1.00 72.19 447 LYS A CA 1
ATOM 3528 C C . LYS A 1 447 ? 1.421 7.511 24.681 1.00 72.19 447 LYS A C 1
ATOM 3530 O O . LYS A 1 447 ? 2.453 7.665 25.337 1.00 72.19 447 LYS A O 1
ATOM 3535 N N . GLN A 1 448 ? 0.224 7.417 25.261 1.00 74.06 448 GLN A N 1
ATOM 3536 C CA . GLN A 1 448 ? -0.002 7.502 26.703 1.00 74.06 448 GLN A CA 1
ATOM 3537 C C . GLN A 1 448 ? -0.049 6.103 27.334 1.00 74.06 448 GLN A C 1
ATOM 3539 O O . GLN A 1 448 ? -1.052 5.395 27.217 1.00 74.06 448 GLN A O 1
ATOM 3544 N N . PRO A 1 449 ? 1.024 5.663 28.013 1.00 76.31 449 PRO A N 1
ATOM 3545 C CA . PRO A 1 449 ? 1.094 4.310 28.544 1.00 76.31 449 PRO A CA 1
ATOM 3546 C C . PRO A 1 449 ? 0.072 4.077 29.661 1.00 76.31 449 PRO A C 1
ATOM 3548 O O . PRO A 1 449 ? -0.306 4.993 30.391 1.00 76.31 449 PRO A O 1
ATOM 3551 N N . ALA A 1 450 ? -0.311 2.816 29.847 1.00 78.25 450 ALA A N 1
ATOM 3552 C CA . ALA A 1 450 ? -1.196 2.399 30.924 1.00 78.25 450 ALA A CA 1
ATOM 3553 C C . ALA A 1 450 ? -0.416 1.640 32.008 1.00 78.25 450 ALA A C 1
ATOM 3555 O O . ALA A 1 450 ? 0.324 0.695 31.728 1.00 78.25 450 ALA A O 1
ATOM 3556 N N . VAL A 1 451 ? -0.587 2.022 33.272 1.00 86.62 451 VAL A N 1
ATOM 3557 C CA . VAL A 1 451 ? 0.055 1.347 34.407 1.00 86.62 451 VAL A CA 1
ATOM 3558 C C . VAL A 1 451 ? -0.811 0.184 34.871 1.00 86.62 451 VAL A C 1
ATOM 3560 O O . VAL A 1 451 ? -1.953 0.372 35.292 1.00 86.62 451 VAL A O 1
ATOM 3563 N N . VAL A 1 452 ? -0.245 -1.019 34.861 1.00 86.25 452 VAL A N 1
ATOM 3564 C CA . VAL A 1 452 ? -0.908 -2.241 35.315 1.00 86.25 452 VAL A CA 1
ATOM 3565 C C . VAL A 1 452 ? -0.959 -2.260 36.845 1.00 86.25 452 VAL A C 1
ATOM 3567 O O . VAL A 1 452 ? 0.070 -2.189 37.525 1.00 86.25 452 VAL A O 1
ATOM 3570 N N . ARG A 1 453 ? -2.162 -2.356 37.418 1.00 87.81 453 ARG A N 1
ATOM 3571 C CA . ARG A 1 453 ? -2.386 -2.502 38.862 1.00 87.81 453 ARG A CA 1
ATOM 3572 C C . ARG A 1 453 ? -2.982 -3.877 39.129 1.00 87.81 453 ARG A C 1
ATOM 3574 O O . ARG A 1 453 ? -4.106 -4.128 38.722 1.00 87.81 453 ARG A O 1
ATOM 3581 N N . GLY A 1 454 ? -2.224 -4.748 39.795 1.00 84.25 454 GLY A N 1
ATOM 3582 C CA . GLY A 1 454 ? -2.675 -6.072 40.252 1.00 84.25 454 GLY A CA 1
ATOM 3583 C C . GLY A 1 454 ? -2.758 -7.156 39.167 1.00 84.25 454 GLY A C 1
ATOM 3584 O O . GLY A 1 454 ? -2.287 -8.268 39.405 1.00 84.25 454 GLY A O 1
ATOM 3585 N N . ALA A 1 455 ? -3.232 -6.810 37.963 1.00 85.56 455 ALA A N 1
ATOM 3586 C CA . ALA A 1 455 ? -3.398 -7.757 36.862 1.00 85.56 455 ALA A CA 1
ATOM 3587 C C . ALA A 1 455 ? -2.078 -8.442 36.469 1.00 85.56 455 ALA A C 1
ATOM 3589 O O . ALA A 1 455 ? -0.998 -7.842 36.493 1.00 85.56 455 ALA A O 1
ATOM 3590 N N . SER A 1 456 ? -2.177 -9.706 36.061 1.00 83.50 456 SER A N 1
ATOM 3591 C CA . SER A 1 456 ? -1.021 -10.532 35.704 1.00 83.50 456 SER A CA 1
ATOM 3592 C C . SER A 1 456 ? -0.919 -10.746 34.196 1.00 83.50 456 SER A C 1
ATOM 3594 O O . SER A 1 456 ? -1.899 -11.082 33.531 1.00 83.50 456 SER A O 1
ATOM 3596 N N . LEU A 1 457 ? 0.287 -10.575 33.647 1.00 78.44 457 LEU A N 1
ATOM 3597 C CA . LEU A 1 457 ? 0.563 -10.943 32.261 1.00 78.44 457 LEU A CA 1
ATOM 3598 C C . LEU A 1 457 ? 0.563 -12.466 32.144 1.00 78.44 457 LEU A C 1
ATOM 3600 O O . LEU A 1 457 ? 1.373 -13.144 32.777 1.00 78.44 457 LEU A O 1
ATOM 3604 N N . THR A 1 458 ? -0.346 -12.994 31.333 1.00 69.75 458 THR A N 1
ATOM 3605 C CA . THR A 1 458 ? -0.473 -14.428 31.087 1.00 69.75 458 THR A CA 1
ATOM 3606 C C . THR A 1 458 ? 0.043 -14.759 29.689 1.00 69.75 458 THR A C 1
ATOM 3608 O O . THR A 1 458 ? -0.262 -14.080 28.712 1.00 69.75 458 THR A O 1
ATOM 3611 N N . THR A 1 459 ? 0.848 -15.816 29.599 1.00 59.97 459 THR A N 1
ATOM 3612 C CA . THR A 1 459 ? 1.445 -16.328 28.359 1.00 59.97 459 THR A CA 1
ATOM 3613 C C . THR A 1 459 ? 1.132 -17.809 28.263 1.00 59.97 459 THR A C 1
ATOM 3615 O O . THR A 1 459 ? 1.847 -18.564 28.917 1.00 59.97 459 THR A O 1
ATOM 3618 N N . VAL A 1 460 ? 0.123 -18.302 27.540 1.00 60.50 460 VAL A N 1
ATOM 3619 C CA . VAL A 1 460 ? 0.042 -19.774 27.454 1.00 60.50 460 VAL A CA 1
ATOM 3620 C C . VAL A 1 460 ? -0.908 -20.364 26.416 1.00 60.50 460 VAL A C 1
ATOM 3622 O O . VAL A 1 460 ? -1.996 -19.862 26.208 1.00 60.50 460 VAL A O 1
ATOM 3625 N N . ASN A 1 461 ? -0.507 -21.564 25.974 1.00 48.47 461 ASN A N 1
ATOM 3626 C CA . ASN A 1 461 ? -1.303 -22.697 25.483 1.00 48.47 461 ASN A CA 1
ATOM 3627 C C . ASN A 1 461 ? -1.988 -22.593 24.110 1.00 48.47 461 ASN A C 1
ATOM 3629 O O . ASN A 1 461 ? -2.497 -21.565 23.681 1.00 48.47 461 ASN A O 1
ATOM 3633 N N . ALA A 1 462 ? -2.021 -23.745 23.428 1.00 39.59 462 ALA A N 1
ATOM 3634 C CA . ALA A 1 462 ? -2.710 -23.922 22.157 1.00 39.59 462 ALA A CA 1
ATOM 3635 C C . ALA A 1 462 ? -4.220 -23.683 22.337 1.00 39.59 462 ALA A C 1
ATOM 3637 O O . ALA A 1 462 ? -4.898 -24.480 22.988 1.00 39.59 462 ALA A O 1
ATOM 3638 N N . GLY A 1 463 ? -4.725 -22.585 21.767 1.00 48.38 463 GLY A N 1
ATOM 3639 C CA . GLY A 1 463 ? -6.142 -22.204 21.783 1.00 48.38 463 GLY A CA 1
ATOM 3640 C C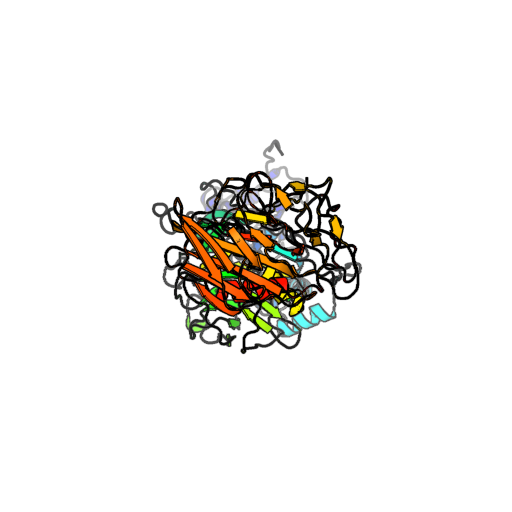 . GLY A 1 463 ? -6.459 -20.840 22.412 1.00 48.38 463 GLY A C 1
ATOM 3641 O O . GLY A 1 463 ? -7.606 -20.410 22.318 1.00 48.38 463 GLY A O 1
ATOM 3642 N N . ASP A 1 464 ? -5.486 -20.153 23.019 1.00 52.91 464 ASP A N 1
ATOM 3643 C CA . ASP A 1 464 ? -5.647 -18.783 23.529 1.00 52.91 464 ASP A CA 1
ATOM 3644 C C . ASP A 1 464 ? -5.086 -17.728 22.544 1.00 52.91 464 ASP A C 1
ATOM 3646 O O . ASP A 1 464 ? -4.205 -18.022 21.733 1.00 52.91 464 ASP A O 1
ATOM 3650 N N . ARG A 1 465 ? -5.607 -16.489 22.608 1.00 61.19 465 ARG A N 1
ATOM 3651 C CA . ARG A 1 465 ? -5.042 -15.322 21.906 1.00 61.19 465 ARG A CA 1
ATOM 3652 C C . ARG A 1 465 ? -3.737 -14.912 22.600 1.00 61.19 465 ARG A C 1
ATOM 3654 O O . ARG A 1 465 ? -3.796 -14.446 23.732 1.00 61.19 465 ARG A O 1
ATOM 3661 N N . GLY A 1 466 ? -2.590 -15.118 21.945 1.00 63.38 466 GLY A N 1
ATOM 3662 C CA . GLY A 1 466 ? -1.293 -14.507 22.277 1.00 63.38 466 GLY A CA 1
ATOM 3663 C C . GLY A 1 466 ? -0.959 -14.312 23.770 1.00 63.38 466 GLY A C 1
ATOM 3664 O O . GLY A 1 466 ? -1.127 -15.209 24.599 1.00 63.38 466 GLY A O 1
ATOM 3665 N N . ARG A 1 467 ? -0.404 -13.137 24.099 1.00 72.00 467 ARG A N 1
ATOM 3666 C CA . ARG A 1 467 ? -0.191 -12.662 25.477 1.00 72.00 467 ARG A CA 1
ATOM 3667 C C . ARG A 1 467 ? -1.321 -11.711 25.841 1.00 72.00 467 ARG A C 1
ATOM 3669 O O . ARG A 1 467 ? -1.562 -10.778 25.093 1.00 72.00 467 ARG A O 1
ATOM 3676 N N . TYR A 1 468 ? -1.925 -11.886 27.010 1.00 77.69 468 TYR A N 1
ATOM 3677 C CA . TYR A 1 468 ? -3.031 -11.046 27.476 1.00 77.69 468 TYR A CA 1
ATOM 3678 C C . TYR A 1 468 ? -2.887 -10.713 28.967 1.00 77.69 468 TYR A C 1
ATOM 3680 O O . TYR A 1 468 ? -2.142 -11.375 29.702 1.00 77.69 468 TYR A O 1
ATOM 3688 N N . LEU A 1 469 ? -3.616 -9.700 29.442 1.00 83.56 469 LEU A N 1
ATOM 3689 C CA . LEU A 1 469 ? -3.686 -9.377 30.870 1.00 83.56 469 LEU A CA 1
ATOM 3690 C C . LEU A 1 469 ? -4.866 -10.091 31.531 1.00 83.56 469 LEU A C 1
ATOM 3692 O O . LEU A 1 469 ? -6.009 -9.967 31.089 1.00 83.56 469 LEU A O 1
ATOM 3696 N N . ALA A 1 470 ? -4.586 -10.832 32.600 1.00 88.88 470 ALA A N 1
ATOM 3697 C CA . ALA A 1 470 ? -5.580 -11.513 33.417 1.00 88.88 470 ALA A CA 1
ATOM 3698 C C . ALA A 1 470 ? -5.923 -10.677 34.656 1.00 88.88 470 ALA A C 1
ATOM 3700 O O . ALA A 1 470 ? -5.042 -10.368 35.462 1.00 88.88 470 ALA A O 1
ATOM 3701 N N . PHE A 1 471 ? -7.210 -10.365 34.793 1.00 92.25 471 PHE A N 1
ATOM 3702 C CA . PHE A 1 471 ? -7.826 -9.632 35.894 1.00 92.25 471 PHE A CA 1
ATOM 3703 C C . PHE A 1 471 ? -8.664 -10.604 36.731 1.00 92.25 471 PHE A C 1
ATOM 3705 O O . PHE A 1 471 ? -9.497 -11.344 36.192 1.00 92.25 471 PHE A O 1
ATOM 3712 N N . ASP A 1 472 ? -8.465 -10.609 38.046 1.00 92.62 472 ASP A N 1
ATOM 3713 C CA . ASP A 1 472 ? -9.063 -11.581 38.970 1.00 92.62 472 ASP A CA 1
ATOM 3714 C C . ASP A 1 472 ? -10.406 -11.137 39.588 1.00 92.62 472 ASP A C 1
ATOM 3716 O O . ASP A 1 472 ? -11.107 -11.928 40.226 1.00 92.62 472 ASP A O 1
ATOM 3720 N N . GLY A 1 473 ? -10.800 -9.880 39.372 1.00 92.81 473 GLY A N 1
ATOM 3721 C CA . GLY A 1 473 ? -12.008 -9.274 39.928 1.00 92.81 473 GLY A CA 1
ATOM 3722 C C . GLY A 1 473 ? -11.890 -8.806 41.382 1.00 92.81 473 GLY A C 1
ATOM 3723 O O . GLY A 1 473 ? -12.917 -8.571 42.025 1.00 92.81 473 GLY A O 1
ATOM 3724 N N . VAL A 1 474 ? -10.693 -8.667 41.942 1.00 93.38 474 VAL A N 1
ATOM 3725 C CA . VAL A 1 474 ? -10.491 -8.247 43.337 1.00 93.38 474 VAL A CA 1
ATOM 3726 C C . VAL A 1 474 ? -9.979 -6.819 43.423 1.00 93.38 474 VAL A C 1
ATOM 3728 O O . VAL A 1 474 ? -10.595 -6.012 44.119 1.00 93.38 474 VAL A O 1
ATOM 3731 N N . ASN A 1 475 ? -8.874 -6.503 42.754 1.00 92.00 475 ASN A N 1
ATOM 3732 C CA . ASN A 1 475 ? -8.214 -5.195 42.843 1.00 92.00 475 ASN A CA 1
ATOM 3733 C C . ASN A 1 475 ? -7.518 -4.756 41.542 1.00 92.00 475 ASN A C 1
ATOM 3735 O O . ASN A 1 475 ? -6.755 -3.786 41.557 1.00 92.00 475 ASN A O 1
ATOM 3739 N N . ASP A 1 476 ? -7.811 -5.441 40.437 1.00 93.12 476 ASP A N 1
ATOM 3740 C CA . ASP A 1 476 ? -7.080 -5.310 39.182 1.00 93.12 476 ASP A CA 1
ATOM 3741 C C . ASP A 1 476 ? -7.668 -4.243 38.251 1.00 93.12 476 ASP A C 1
ATOM 3743 O O . ASP A 1 476 ? -8.876 -4.215 38.014 1.00 93.12 476 ASP A O 1
ATOM 3747 N N . TYR A 1 477 ? -6.821 -3.370 37.702 1.00 93.75 477 TYR A N 1
ATOM 3748 C CA . TYR A 1 477 ? -7.187 -2.396 36.665 1.00 93.75 477 TYR A CA 1
ATOM 3749 C C . TYR A 1 477 ? -5.942 -1.853 35.946 1.00 93.75 477 TYR A C 1
ATOM 3751 O O . TYR A 1 477 ? -4.830 -1.893 36.477 1.00 93.75 477 TYR A O 1
ATOM 3759 N N . LEU A 1 478 ? -6.122 -1.296 34.752 1.00 91.69 478 LEU A N 1
ATOM 3760 C CA . LEU A 1 478 ? -5.153 -0.380 34.155 1.00 91.69 478 LEU A CA 1
ATOM 3761 C C . LEU A 1 478 ? -5.476 1.042 34.595 1.00 91.69 478 LEU A C 1
ATOM 3763 O O . LEU A 1 478 ? -6.632 1.455 34.536 1.00 91.69 478 LEU A O 1
ATOM 3767 N N . SER A 1 479 ? -4.457 1.771 35.032 1.00 90.75 479 SER A N 1
ATOM 3768 C CA . SER A 1 479 ? -4.523 3.208 35.297 1.00 90.75 479 SER A CA 1
ATOM 3769 C C . SER A 1 479 ? -3.950 3.939 34.093 1.00 90.75 479 SER A C 1
ATOM 3771 O O . SER A 1 479 ? -2.804 3.671 33.730 1.00 90.75 479 SER A O 1
ATOM 3773 N N . THR A 1 480 ? -4.709 4.849 33.500 1.00 88.31 480 THR A N 1
ATOM 3774 C CA . THR A 1 480 ? -4.243 5.680 32.383 1.00 88.31 480 THR A CA 1
ATOM 3775 C C . THR A 1 480 ? -4.306 7.155 32.778 1.00 88.31 480 THR A C 1
ATOM 3777 O O . THR A 1 480 ? -5.067 7.517 33.674 1.00 88.31 480 THR A O 1
ATOM 3780 N N . ASP A 1 481 ? -3.505 7.984 32.109 1.00 87.38 481 ASP A N 1
ATOM 3781 C CA . ASP A 1 481 ? -3.631 9.448 32.153 1.00 87.38 481 ASP A CA 1
ATOM 3782 C C . ASP A 1 481 ? -4.405 9.966 30.918 1.00 87.38 481 ASP A C 1
ATOM 3784 O O . ASP A 1 481 ? -4.247 11.120 30.518 1.00 87.38 481 ASP A O 1
ATOM 3788 N N . ALA A 1 482 ? -5.184 9.090 30.267 1.00 84.56 482 ALA A N 1
ATOM 3789 C CA . ALA A 1 482 ? -5.913 9.410 29.049 1.00 84.56 482 ALA A CA 1
ATOM 3790 C C . ALA A 1 482 ? -7.209 10.157 29.354 1.00 84.56 482 ALA A C 1
ATOM 3792 O O . ALA A 1 482 ? -8.038 9.704 30.147 1.00 84.56 482 ALA A O 1
ATOM 3793 N N . ASP A 1 483 ? -7.400 11.285 28.670 1.00 89.06 483 ASP A N 1
ATOM 3794 C CA . ASP A 1 483 ? -8.620 12.073 28.779 1.00 89.06 483 ASP A CA 1
ATOM 3795 C C . ASP A 1 483 ? -9.832 11.283 28.263 1.00 89.06 483 ASP A C 1
ATOM 3797 O O . ASP A 1 483 ? -9.752 10.512 27.303 1.00 89.06 483 ASP A O 1
ATOM 3801 N N . ALA A 1 484 ? -10.995 11.514 28.876 1.00 91.94 484 ALA A N 1
ATOM 3802 C CA . ALA A 1 484 ? -12.241 10.957 28.369 1.00 91.94 484 ALA A CA 1
ATOM 3803 C C . ALA A 1 484 ? -12.538 11.478 26.952 1.00 91.94 484 ALA A C 1
ATOM 3805 O O . ALA A 1 484 ? -12.442 12.678 26.680 1.00 91.94 484 ALA A O 1
ATOM 3806 N N . VAL A 1 485 ? -12.955 10.587 26.052 1.00 93.81 485 VAL A N 1
ATOM 3807 C CA . VAL A 1 485 ? -13.257 10.951 24.659 1.00 93.81 485 VAL A CA 1
ATOM 3808 C C . VAL A 1 485 ? -14.714 11.383 24.555 1.00 93.81 485 VAL A C 1
ATOM 3810 O O . VAL A 1 485 ? -15.619 10.637 24.938 1.00 93.81 485 VAL A O 1
ATOM 3813 N N . SER A 1 486 ? -14.957 12.593 24.047 1.00 93.88 486 SER A N 1
ATOM 3814 C CA . SER A 1 486 ? -16.304 13.160 24.080 1.00 93.88 486 SER A CA 1
ATOM 3815 C C . SER A 1 486 ? -17.264 12.504 23.089 1.00 93.88 486 SER A C 1
ATOM 3817 O O . SER A 1 486 ? -16.933 12.331 21.917 1.00 93.88 486 SER A O 1
ATOM 3819 N N . TYR A 1 487 ? -18.500 12.231 23.521 1.00 92.88 487 TYR A N 1
ATOM 3820 C CA . TYR A 1 487 ? -19.557 11.729 22.627 1.00 92.88 487 TYR A CA 1
ATOM 3821 C C . TYR A 1 487 ? -19.944 12.723 21.526 1.00 92.88 487 TYR A C 1
ATOM 3823 O O . TYR A 1 487 ? -20.474 12.317 20.496 1.00 92.88 487 TYR A O 1
ATOM 3831 N N . ALA A 1 488 ? -19.690 14.023 21.718 1.00 92.38 488 ALA A N 1
ATOM 3832 C CA . ALA A 1 488 ? -20.086 15.054 20.761 1.00 92.38 488 ALA A CA 1
ATOM 3833 C C . ALA A 1 488 ? -19.365 14.915 19.407 1.00 92.38 488 ALA A C 1
ATOM 3835 O O . ALA A 1 488 ? -19.935 15.265 18.377 1.00 92.38 488 ALA A O 1
ATOM 3836 N N . GLY A 1 489 ? -18.131 14.397 19.410 1.00 85.56 489 GLY A N 1
ATOM 3837 C CA . GLY A 1 489 ? -17.383 14.039 18.197 1.00 85.56 489 GLY A CA 1
ATOM 3838 C C . GLY A 1 489 ? -17.579 12.584 17.756 1.00 85.56 489 GLY A C 1
ATOM 3839 O O . GLY A 1 489 ? -17.078 12.185 16.707 1.00 85.56 489 GLY A O 1
ATOM 3840 N N . GLY A 1 490 ? -18.313 11.798 18.547 1.00 93.19 490 GLY A N 1
ATOM 3841 C CA . GLY A 1 490 ? -18.347 10.346 18.466 1.00 93.19 490 GLY A CA 1
ATOM 3842 C C . GLY A 1 490 ? -17.063 9.699 18.991 1.00 93.19 490 GLY A C 1
ATOM 3843 O O . GLY A 1 490 ? -15.983 10.285 18.976 1.00 93.19 490 GLY A O 1
ATOM 3844 N N . TRP A 1 491 ? -17.164 8.456 19.437 1.00 95.56 491 TRP A N 1
ATOM 3845 C CA . TRP A 1 491 ? -16.026 7.644 19.851 1.00 95.56 491 TRP A CA 1
ATOM 3846 C C . TRP A 1 491 ? -16.285 6.172 19.561 1.00 95.56 491 TRP A C 1
ATOM 3848 O O . TRP A 1 491 ? -17.431 5.726 19.457 1.00 95.56 491 TRP A O 1
ATOM 3858 N N . THR A 1 492 ? -15.201 5.406 19.461 1.00 96.25 492 THR A N 1
ATOM 3859 C CA . THR A 1 492 ? -15.266 3.947 19.362 1.00 96.25 492 THR A CA 1
ATOM 3860 C C . THR A 1 492 ? -14.230 3.311 20.275 1.00 96.25 492 THR A C 1
ATOM 3862 O O . THR A 1 492 ? -13.075 3.727 20.284 1.00 96.25 492 THR A O 1
ATOM 3865 N N . ALA A 1 493 ? -14.639 2.296 21.035 1.00 95.88 493 ALA A N 1
ATOM 3866 C CA . ALA A 1 493 ? -13.770 1.501 21.896 1.00 95.88 493 ALA A CA 1
ATOM 3867 C C . ALA A 1 493 ? -13.886 0.023 21.517 1.00 95.88 493 ALA A C 1
ATOM 3869 O O . ALA A 1 493 ? -14.974 -0.551 21.586 1.00 95.88 493 ALA A O 1
ATOM 3870 N N . ALA A 1 494 ? -12.772 -0.589 21.132 1.00 92.69 494 ALA A N 1
ATOM 3871 C CA . ALA A 1 494 ? -12.679 -1.987 20.738 1.00 92.69 494 ALA A CA 1
ATOM 3872 C C . ALA A 1 494 ? -11.718 -2.741 21.657 1.00 92.69 494 ALA A C 1
ATOM 3874 O O . ALA A 1 494 ? -10.706 -2.188 22.082 1.00 92.69 494 ALA A O 1
ATOM 3875 N N . LEU A 1 495 ? -12.052 -3.987 21.985 1.00 92.00 495 LEU A N 1
ATOM 3876 C CA . LEU A 1 495 ? -11.203 -4.863 22.787 1.00 92.00 495 LEU A CA 1
ATOM 3877 C C . LEU A 1 495 ? -11.590 -6.332 22.624 1.00 92.00 495 LEU A C 1
ATOM 3879 O O . LEU A 1 495 ? -12.768 -6.679 22.460 1.00 92.00 495 LEU A O 1
ATOM 3883 N N . TRP A 1 496 ? -10.604 -7.211 22.768 1.00 89.44 496 TRP A N 1
ATOM 3884 C CA . TRP A 1 496 ? -10.850 -8.619 23.042 1.00 89.44 496 TRP A CA 1
ATOM 3885 C C . TRP A 1 496 ? -11.046 -8.835 24.530 1.00 89.44 496 TRP A C 1
ATOM 3887 O O . TRP A 1 496 ? -10.264 -8.376 25.363 1.00 89.44 496 TRP A O 1
ATOM 3897 N N . VAL A 1 497 ? -12.095 -9.577 24.870 1.00 93.75 497 VAL A N 1
ATOM 3898 C CA . VAL A 1 497 ? -12.411 -9.913 26.255 1.00 93.75 497 VAL A CA 1
ATOM 3899 C C . VAL A 1 497 ? -12.784 -11.381 26.395 1.00 93.75 497 VAL A C 1
ATOM 3901 O O . VAL A 1 497 ? -13.538 -11.943 25.599 1.00 93.75 497 VAL A O 1
ATOM 3904 N N . ARG A 1 498 ? -12.281 -12.003 27.459 1.00 92.75 498 ARG A N 1
ATOM 3905 C CA . ARG A 1 498 ? -12.662 -13.339 27.915 1.00 92.75 498 ARG A CA 1
ATOM 3906 C C . ARG A 1 498 ? -13.185 -13.246 29.336 1.00 92.75 498 ARG A C 1
ATOM 3908 O O . ARG A 1 498 ? -12.407 -13.071 30.266 1.00 92.75 498 ARG A O 1
ATOM 3915 N N . ARG A 1 499 ? -14.495 -13.398 29.535 1.00 95.19 499 ARG A N 1
ATOM 3916 C CA . ARG A 1 499 ? -15.085 -13.409 30.885 1.00 95.19 499 ARG A CA 1
ATOM 3917 C C . ARG A 1 499 ? -14.633 -14.656 31.648 1.00 95.19 499 ARG A C 1
ATOM 3919 O O . ARG A 1 499 ? -14.918 -15.757 31.188 1.00 95.19 499 ARG A O 1
ATOM 3926 N N . THR A 1 500 ? -14.002 -14.517 32.814 1.00 94.38 500 THR A N 1
ATOM 3927 C CA . THR A 1 500 ? -13.483 -15.671 33.584 1.00 94.38 500 THR A CA 1
ATOM 3928 C C . THR A 1 500 ? -14.356 -16.045 34.779 1.00 94.38 500 THR A C 1
ATOM 3930 O O . THR A 1 500 ? -14.349 -17.198 35.210 1.00 94.38 500 THR A O 1
ATOM 3933 N N . GLN A 1 501 ? -15.155 -15.110 35.300 1.00 93.75 501 GLN A N 1
ATOM 3934 C CA . GLN A 1 501 ? -16.082 -15.348 36.411 1.00 93.75 501 GLN A CA 1
ATOM 3935 C C . GLN A 1 501 ? -17.380 -14.555 36.232 1.00 93.75 501 GLN A C 1
ATOM 3937 O O . GLN A 1 501 ? -17.439 -13.613 35.447 1.00 93.75 501 GLN A O 1
ATOM 3942 N N . SER A 1 502 ? -18.429 -14.934 36.966 1.00 93.25 502 SER A N 1
ATOM 3943 C CA . SER A 1 502 ? -19.674 -14.162 37.018 1.00 93.25 502 SER A CA 1
ATOM 3944 C C . SER A 1 502 ? -19.656 -13.198 38.199 1.00 93.25 502 SER A C 1
ATOM 3946 O O . SER A 1 502 ? -19.320 -13.598 39.313 1.00 93.25 502 SER A O 1
ATOM 3948 N N . ARG A 1 503 ? -20.058 -11.946 37.974 1.00 92.56 503 ARG A N 1
ATOM 3949 C CA . ARG A 1 503 ? -20.083 -10.883 38.980 1.00 92.56 503 ARG A CA 1
ATOM 3950 C C . ARG A 1 503 ? -21.343 -10.034 38.843 1.00 92.56 503 ARG A C 1
ATOM 3952 O O . ARG A 1 503 ? -21.858 -9.883 37.742 1.00 92.56 503 ARG A O 1
ATOM 3959 N N . ASP A 1 504 ? -21.783 -9.436 39.953 1.00 91.94 504 ASP A N 1
ATOM 3960 C CA . ASP A 1 504 ? -22.861 -8.427 39.947 1.00 91.94 504 ASP A CA 1
ATOM 3961 C C . ASP A 1 504 ? -22.453 -7.171 39.156 1.00 91.94 504 ASP A C 1
ATOM 3963 O O . ASP A 1 504 ? -23.287 -6.525 38.535 1.00 91.94 504 ASP A O 1
ATOM 3967 N N . LEU A 1 505 ? -21.160 -6.828 39.154 1.00 95.94 505 LEU A N 1
ATOM 3968 C CA . LEU A 1 505 ? -20.607 -5.738 38.354 1.00 95.94 505 LEU A CA 1
ATOM 3969 C C . LEU A 1 505 ? -19.174 -6.069 37.917 1.00 95.94 505 LEU A C 1
ATOM 3971 O O . LEU A 1 505 ? -18.344 -6.456 38.746 1.00 95.94 505 LEU A O 1
ATOM 3975 N N . SER A 1 506 ? -18.902 -5.896 36.625 1.00 97.12 506 SER A N 1
ATOM 3976 C CA . SER A 1 506 ? -17.578 -6.035 36.004 1.00 97.12 506 SER A CA 1
ATOM 3977 C C . SER A 1 506 ? -17.394 -4.901 34.995 1.00 97.12 506 SER A C 1
ATOM 3979 O O . SER A 1 506 ? -18.025 -4.927 33.937 1.00 97.12 506 SER A O 1
ATOM 3981 N N . VAL A 1 507 ? -16.578 -3.897 35.320 1.00 97.81 507 VAL A N 1
ATOM 3982 C CA . VAL A 1 507 ? -16.389 -2.688 34.494 1.00 97.81 507 VAL A CA 1
ATOM 3983 C C . VAL A 1 507 ? -15.263 -2.875 33.479 1.00 97.81 507 VAL A C 1
ATOM 3985 O O . VAL A 1 507 ? -14.198 -3.354 33.839 1.00 97.81 507 VAL A O 1
ATOM 3988 N N . LEU A 1 508 ? -15.485 -2.478 32.224 1.00 97.94 508 LEU A N 1
ATOM 3989 C CA . LEU A 1 508 ? -14.449 -2.449 31.185 1.00 97.94 508 LEU A CA 1
ATOM 3990 C C . LEU A 1 508 ? -13.774 -1.082 31.121 1.00 97.94 508 LEU A C 1
ATOM 3992 O O . LEU A 1 508 ? -12.561 -1.021 31.246 1.00 97.94 508 LEU A O 1
ATOM 3996 N N . PHE A 1 509 ? -14.559 -0.011 31.004 1.00 98.00 509 PHE A N 1
ATOM 3997 C CA . PHE A 1 509 ? -14.074 1.367 30.900 1.00 98.00 509 PHE A CA 1
ATOM 3998 C C . PHE A 1 509 ? -14.760 2.222 31.961 1.00 98.00 509 PHE A C 1
ATOM 4000 O O . PHE A 1 509 ? -15.993 2.263 32.013 1.00 98.00 509 PHE A O 1
ATOM 4007 N N . GLY A 1 510 ? -13.987 2.882 32.818 1.00 95.56 510 GLY A N 1
ATOM 4008 C CA . GLY A 1 510 ? -14.487 3.677 33.932 1.00 95.56 510 GLY A CA 1
ATOM 4009 C C . GLY A 1 510 ? -13.587 4.865 34.254 1.00 95.56 510 GLY A C 1
ATOM 4010 O O . GLY A 1 510 ? -12.438 4.942 33.833 1.00 95.56 510 GLY A O 1
ATOM 4011 N N . SER A 1 511 ? -14.139 5.816 35.004 1.00 94.12 511 SER A N 1
ATOM 4012 C CA . SER A 1 511 ? -13.390 6.982 35.481 1.00 94.12 511 SER A CA 1
ATOM 4013 C C . SER A 1 511 ? -12.883 6.745 36.896 1.00 94.12 511 SER A C 1
ATOM 4015 O O . SER A 1 511 ? -13.478 5.970 37.650 1.00 94.12 511 SER A O 1
ATOM 4017 N N . ASP A 1 512 ? -11.815 7.427 37.292 1.00 93.06 512 ASP A N 1
ATOM 4018 C CA . ASP A 1 512 ? -11.374 7.466 38.682 1.00 93.06 512 ASP A CA 1
ATOM 4019 C C . ASP A 1 512 ? -12.176 8.448 39.549 1.00 93.06 512 ASP A C 1
ATOM 4021 O O . ASP A 1 512 ? -11.996 8.480 40.762 1.00 93.06 512 ASP A O 1
ATOM 4025 N N . GLN A 1 513 ? -13.106 9.196 38.961 1.00 92.19 513 GLN A N 1
ATOM 4026 C CA . GLN A 1 513 ? -13.959 10.141 39.666 1.00 92.19 513 GLN A CA 1
ATOM 4027 C C . GLN A 1 513 ? -15.221 9.478 40.233 1.00 92.19 513 GLN A C 1
ATOM 4029 O O . GLN A 1 513 ? -15.739 8.478 39.724 1.00 92.19 513 GLN A O 1
ATOM 4034 N N . VAL A 1 514 ? -15.765 10.081 41.291 1.00 90.56 514 VAL A N 1
ATOM 4035 C CA . VAL A 1 514 ? -16.989 9.594 41.936 1.00 90.56 514 VAL A CA 1
ATOM 4036 C C . VAL A 1 514 ? -18.208 9.839 41.053 1.00 90.56 514 VAL A C 1
ATOM 4038 O O . VAL A 1 514 ? -18.414 10.949 40.568 1.00 90.56 514 VAL A O 1
ATOM 4041 N N . ASN A 1 515 ? -19.052 8.811 40.903 1.00 87.81 515 ASN A N 1
ATOM 4042 C CA . ASN A 1 515 ? -20.333 8.883 40.188 1.00 87.81 515 ASN A CA 1
ATOM 4043 C C . ASN A 1 515 ? -20.201 9.410 38.746 1.00 87.81 515 ASN A C 1
ATOM 4045 O O . ASN A 1 515 ? -20.946 10.295 38.328 1.00 87.81 515 ASN A O 1
ATOM 4049 N N . LYS A 1 516 ? -19.246 8.871 37.984 1.00 92.25 516 LYS A N 1
ATOM 4050 C CA . LYS A 1 516 ? -19.136 9.075 36.533 1.00 92.25 516 LYS A CA 1
ATOM 4051 C C . LYS A 1 516 ? -19.620 7.855 35.761 1.00 92.25 516 LYS A C 1
ATOM 4053 O O . LYS A 1 516 ? -19.675 6.751 36.306 1.00 92.25 516 LYS A O 1
ATOM 4058 N N . GLY A 1 517 ? -20.017 8.083 34.508 1.00 94.19 517 GLY A N 1
ATOM 4059 C CA . GLY A 1 517 ? -20.473 7.017 33.623 1.00 94.19 517 GLY A CA 1
ATOM 4060 C C . GLY A 1 517 ? -19.390 5.965 33.380 1.00 94.19 517 GLY A C 1
ATOM 4061 O O . GLY A 1 517 ? -18.208 6.235 33.583 1.00 94.19 517 GLY A O 1
ATOM 4062 N N . PHE A 1 518 ? -19.802 4.757 33.002 1.00 97.44 518 PHE A N 1
ATOM 4063 C CA . PHE A 1 518 ? -18.904 3.639 32.715 1.00 97.44 518 PHE A CA 1
ATOM 4064 C C . PHE A 1 518 ? -19.553 2.618 31.774 1.00 97.44 518 PHE A C 1
ATOM 4066 O O . PHE A 1 518 ? -20.782 2.506 31.701 1.00 97.44 518 PHE A O 1
ATOM 4073 N N . ILE A 1 519 ? -18.708 1.825 31.115 1.00 98.31 519 ILE A N 1
ATOM 4074 C CA . ILE A 1 519 ? -19.094 0.677 30.290 1.00 98.31 519 ILE A CA 1
ATOM 4075 C C . ILE A 1 519 ? -18.792 -0.603 31.067 1.00 98.31 519 ILE A C 1
ATOM 4077 O O . ILE A 1 519 ? -17.674 -0.810 31.544 1.00 98.31 519 ILE A O 1
ATOM 4081 N N . ALA A 1 520 ? -19.784 -1.478 31.196 1.00 97.88 520 ALA A N 1
ATOM 4082 C CA . ALA A 1 520 ? -19.692 -2.720 31.947 1.00 97.88 520 ALA A CA 1
ATOM 4083 C C . ALA A 1 520 ? -19.794 -3.948 31.039 1.00 97.88 520 ALA A C 1
ATOM 4085 O O . ALA A 1 520 ? -20.677 -4.041 30.190 1.00 97.88 520 ALA A O 1
ATOM 4086 N N . LEU A 1 521 ? -18.937 -4.938 31.293 1.00 98.06 521 LEU A N 1
ATOM 4087 C CA . LEU A 1 521 ? -19.084 -6.296 30.768 1.00 98.06 521 LEU A CA 1
ATOM 4088 C C . LEU A 1 521 ? -20.277 -7.014 31.409 1.00 98.06 521 LEU A C 1
ATOM 4090 O O . LEU A 1 521 ? -20.947 -7.814 30.765 1.00 98.06 521 LEU A O 1
ATOM 4094 N N . GLN A 1 522 ? -20.485 -6.763 32.705 1.00 97.50 522 GLN A N 1
ATOM 4095 C CA . GLN A 1 522 ? -21.611 -7.272 33.482 1.00 97.50 522 GLN A CA 1
ATOM 4096 C C . GLN A 1 522 ? -22.232 -6.099 34.218 1.00 97.50 522 GLN A C 1
ATOM 4098 O O . GLN A 1 522 ? -21.619 -5.549 35.136 1.00 97.50 522 GLN A O 1
ATOM 4103 N N . GLN A 1 523 ? -23.417 -5.700 33.776 1.00 95.62 523 GLN A N 1
ATOM 4104 C CA . GLN A 1 523 ? -24.144 -4.559 34.290 1.00 95.62 523 GLN A CA 1
ATOM 4105 C C . GLN A 1 523 ? -24.924 -4.933 35.549 1.00 95.62 523 GLN A C 1
ATOM 4107 O O . GLN A 1 523 ? -25.595 -5.968 35.616 1.00 95.62 523 GLN A O 1
ATOM 4112 N N . ARG A 1 524 ? -24.884 -4.048 36.543 1.00 90.50 524 ARG A N 1
ATOM 4113 C CA . ARG A 1 524 ? -25.555 -4.283 37.822 1.00 90.50 524 ARG A CA 1
ATOM 4114 C C . ARG A 1 524 ? -27.067 -4.392 37.651 1.00 90.50 524 ARG A C 1
ATOM 4116 O O . ARG A 1 524 ? -27.652 -3.591 36.926 1.00 90.50 524 ARG A O 1
ATOM 4123 N N . PHE A 1 525 ? -27.688 -5.318 38.384 1.00 88.38 525 PHE A N 1
ATOM 4124 C CA . PHE A 1 525 ? -29.133 -5.600 38.334 1.00 88.38 525 PHE A CA 1
ATOM 4125 C C . PHE A 1 525 ? -29.643 -6.151 36.990 1.00 88.38 525 PHE A C 1
ATOM 4127 O O . PHE A 1 525 ? -30.844 -6.113 36.731 1.00 88.38 525 PHE A O 1
ATOM 4134 N N . THR A 1 526 ? -28.748 -6.693 36.164 1.00 85.88 526 THR A N 1
ATOM 4135 C CA . THR A 1 526 ? -29.085 -7.423 34.931 1.00 85.88 526 THR A CA 1
ATOM 4136 C C . THR A 1 526 ? -28.660 -8.886 35.050 1.00 85.88 526 THR A C 1
ATOM 4138 O O . THR A 1 526 ? -27.984 -9.273 36.009 1.00 85.88 526 THR A O 1
ATOM 4141 N N . SER A 1 527 ? -29.003 -9.717 34.065 1.00 83.88 527 SER A N 1
ATOM 4142 C CA . SER A 1 527 ? -28.602 -11.130 34.024 1.00 83.88 527 SER A CA 1
ATOM 4143 C C . SER A 1 527 ? -27.170 -11.327 33.499 1.00 83.88 527 SER A C 1
ATOM 4145 O O . SER A 1 527 ? -26.923 -12.215 32.688 1.00 83.88 527 SER A O 1
ATOM 4147 N N . ASN A 1 528 ? -26.200 -10.543 33.993 1.00 89.06 528 ASN A N 1
ATOM 4148 C CA . ASN A 1 528 ? -24.812 -10.487 33.500 1.00 89.06 528 ASN A CA 1
ATOM 4149 C C . ASN A 1 528 ? -24.691 -9.950 32.065 1.00 89.06 528 ASN A C 1
ATOM 4151 O O . ASN A 1 528 ? -23.890 -10.459 31.274 1.00 89.06 528 ASN A O 1
ATOM 4155 N N . GLU A 1 529 ? -25.514 -8.974 31.706 1.00 96.31 529 GLU A N 1
ATOM 4156 C CA . GLU A 1 529 ? -25.499 -8.380 30.372 1.00 96.31 529 GLU A CA 1
ATOM 4157 C C . GLU A 1 529 ? -24.437 -7.284 30.274 1.00 96.31 529 GLU A C 1
ATOM 4159 O O . GLU A 1 529 ? -24.147 -6.586 31.247 1.00 96.31 529 GLU A O 1
ATOM 4164 N N . VAL A 1 530 ? -23.873 -7.117 29.082 1.00 98.31 530 VAL A N 1
ATOM 4165 C CA . VAL A 1 530 ? -23.057 -5.959 28.725 1.00 98.31 530 VAL A CA 1
ATOM 4166 C C . VAL A 1 530 ? -23.953 -4.722 28.761 1.00 98.31 530 VAL A C 1
ATOM 4168 O O . VAL A 1 530 ? -25.098 -4.765 28.299 1.00 98.31 530 VAL A O 1
ATOM 4171 N N . GLY A 1 531 ? -23.454 -3.615 29.306 1.00 97.38 531 GLY A N 1
ATOM 4172 C CA . GLY A 1 531 ? -24.270 -2.419 29.472 1.00 97.38 531 GLY A CA 1
ATOM 4173 C C . GLY A 1 531 ? -23.498 -1.144 29.767 1.00 97.38 531 GLY A C 1
ATOM 4174 O O . GLY A 1 531 ? -22.276 -1.136 29.906 1.00 97.38 531 GLY A O 1
ATOM 4175 N N . VAL A 1 532 ? -24.253 -0.056 29.871 1.00 97.50 532 VAL A N 1
ATOM 4176 C CA . VAL A 1 532 ? -23.757 1.305 30.084 1.00 97.50 532 VAL A CA 1
ATOM 4177 C C . VAL A 1 532 ? -24.471 1.910 31.285 1.00 97.50 532 VAL A C 1
ATOM 4179 O O . VAL A 1 532 ? -25.693 1.792 31.420 1.00 97.50 532 VAL A O 1
ATOM 4182 N N . THR A 1 533 ? -23.711 2.553 32.171 1.00 96.31 533 THR A N 1
ATOM 4183 C CA . THR A 1 533 ? -24.255 3.345 33.280 1.00 96.31 533 THR A CA 1
ATOM 4184 C C . THR A 1 533 ? -23.882 4.803 33.100 1.00 96.31 533 THR A C 1
ATOM 4186 O O . THR A 1 533 ? -22.716 5.107 32.858 1.00 96.31 533 THR A O 1
ATOM 4189 N N . THR A 1 534 ? -24.835 5.708 33.305 1.00 95.00 534 THR A N 1
ATOM 4190 C CA . THR A 1 534 ? -24.580 7.149 33.407 1.00 95.00 534 THR A CA 1
ATOM 4191 C C . THR A 1 534 ? -25.152 7.715 34.698 1.00 95.00 534 THR A C 1
ATOM 4193 O O . THR A 1 534 ? -26.072 7.161 35.309 1.00 95.00 534 THR A O 1
ATOM 4196 N N . TYR A 1 535 ? -24.559 8.821 35.135 1.00 91.06 535 TYR A N 1
ATOM 4197 C CA . TYR A 1 535 ? -24.970 9.561 36.316 1.00 91.06 535 TYR A CA 1
ATOM 4198 C C . TYR A 1 535 ? -25.376 10.964 35.881 1.00 91.06 535 TYR A C 1
ATOM 4200 O O . TYR A 1 535 ? -24.578 11.670 35.267 1.00 91.06 535 TYR A O 1
ATOM 4208 N N . ASP A 1 536 ? -26.594 11.363 36.229 1.00 80.69 536 ASP A N 1
ATOM 4209 C CA . ASP A 1 536 ? -27.095 12.722 36.039 1.00 80.69 536 ASP A CA 1
ATOM 4210 C C . ASP A 1 536 ? -27.523 13.280 37.400 1.00 80.69 536 ASP A C 1
ATOM 4212 O O . ASP A 1 536 ? -28.615 13.008 37.911 1.00 80.69 536 ASP A O 1
ATOM 4216 N N . GLY A 1 537 ? -26.590 13.975 38.053 1.00 77.38 537 GLY A N 1
ATOM 4217 C CA . GLY A 1 537 ? -26.772 14.488 39.408 1.00 77.38 537 GLY A CA 1
ATOM 4218 C C . GLY A 1 537 ? -27.072 13.376 40.418 1.00 77.38 537 GLY A C 1
ATOM 4219 O O . GLY A 1 537 ? -26.178 12.641 40.834 1.00 77.38 537 GLY A O 1
ATOM 4220 N N . SER A 1 538 ? -28.332 13.275 40.851 1.00 78.38 538 SER A N 1
ATOM 4221 C CA . SER A 1 538 ? -28.808 12.261 41.804 1.00 78.38 538 SER A CA 1
ATOM 4222 C C . SER A 1 538 ? -29.382 10.998 41.152 1.00 78.38 538 SER A C 1
ATOM 4224 O O . SER A 1 538 ? -29.704 10.045 41.867 1.00 78.38 538 SER A O 1
ATOM 4226 N N . SER A 1 539 ? -29.523 10.972 39.825 1.00 85.69 539 SER A N 1
ATOM 4227 C CA . SER A 1 539 ? -30.115 9.855 39.088 1.00 85.69 539 SER A CA 1
ATOM 4228 C C . SER A 1 539 ? -29.041 8.967 38.470 1.00 85.69 539 SER A C 1
ATOM 4230 O O . SER A 1 539 ? -28.019 9.450 37.987 1.00 85.69 539 SER A O 1
ATOM 4232 N N . VAL A 1 540 ? -29.288 7.655 38.474 1.00 91.94 540 VAL A N 1
ATOM 4233 C CA . VAL A 1 540 ? -28.419 6.670 37.820 1.00 91.94 540 VAL A CA 1
ATOM 4234 C C . VAL A 1 540 ? -29.221 5.944 36.756 1.00 91.94 540 VAL A C 1
ATOM 4236 O O . VAL A 1 540 ? -30.168 5.227 37.087 1.00 91.94 540 VAL A O 1
ATOM 4239 N N . VAL A 1 541 ? -28.821 6.106 35.500 1.00 93.06 541 VAL A N 1
ATOM 4240 C CA . VAL A 1 541 ? -29.402 5.391 34.364 1.00 93.06 541 VAL A CA 1
ATOM 4241 C C . VAL A 1 541 ? -28.539 4.169 34.088 1.00 93.06 541 VAL A C 1
ATOM 4243 O O . VAL A 1 541 ? -27.314 4.262 34.052 1.00 93.06 541 VAL A O 1
ATOM 4246 N N . ARG A 1 542 ? -29.178 3.008 33.942 1.00 93.50 542 ARG A N 1
ATOM 4247 C CA . ARG A 1 542 ? -28.528 1.743 33.592 1.00 93.50 542 ARG A CA 1
ATOM 4248 C C . ARG A 1 542 ? -29.260 1.153 32.405 1.00 93.50 542 ARG A C 1
ATOM 4250 O O . ARG A 1 542 ? -30.461 0.921 32.505 1.00 93.50 542 ARG A O 1
ATOM 4257 N N . SER A 1 543 ? -28.517 0.874 31.348 1.00 95.31 543 SER A N 1
ATOM 4258 C CA . SER A 1 543 ? -29.025 0.195 30.160 1.00 95.31 543 SER A CA 1
ATOM 4259 C C . SER A 1 543 ? -28.140 -1.004 29.839 1.00 95.31 543 SER A C 1
ATOM 4261 O O . SER A 1 543 ? -26.954 -1.012 30.190 1.00 95.31 543 SER A O 1
ATOM 4263 N N . SER A 1 544 ? -28.712 -2.015 29.197 1.00 96.06 544 SER A N 1
ATOM 4264 C CA . SER A 1 544 ? -28.018 -3.210 28.717 1.00 96.06 544 SER A CA 1
ATOM 4265 C C . SER A 1 544 ? -28.374 -3.489 27.259 1.00 96.06 544 SER A C 1
ATOM 4267 O O . SER A 1 544 ? -29.341 -2.945 26.731 1.00 96.06 544 SER A O 1
ATOM 4269 N N . PHE A 1 545 ? -27.552 -4.307 26.604 1.00 97.12 545 PHE A N 1
ATOM 4270 C CA . PHE A 1 545 ? -27.687 -4.660 25.185 1.00 97.12 545 PHE A CA 1
ATOM 4271 C C . PHE A 1 545 ? -28.319 -6.045 24.960 1.00 97.12 545 PHE A C 1
ATOM 4273 O O . PHE A 1 545 ? -28.123 -6.638 23.899 1.00 97.12 545 PHE A O 1
ATOM 4280 N N . ASP A 1 546 ? -28.982 -6.606 25.980 1.00 95.19 546 ASP A N 1
ATOM 4281 C CA . ASP A 1 546 ? -29.529 -7.973 25.980 1.00 95.19 546 ASP A CA 1
ATOM 4282 C C . ASP A 1 546 ? -28.510 -9.046 25.537 1.00 95.19 546 ASP A C 1
ATOM 4284 O O . ASP A 1 546 ? -28.845 -10.053 24.910 1.00 95.19 546 ASP A O 1
ATOM 4288 N N . TYR A 1 547 ? -27.229 -8.828 25.853 1.00 97.56 547 TYR A N 1
ATOM 4289 C CA . TYR A 1 547 ? -26.132 -9.713 25.475 1.00 97.56 547 TYR A CA 1
ATOM 4290 C C . TYR A 1 547 ? -25.213 -9.993 26.654 1.00 97.56 547 TYR A C 1
ATOM 4292 O O . TYR A 1 547 ? -24.705 -9.073 27.290 1.00 97.56 547 TYR A O 1
ATOM 4300 N N . SER A 1 548 ? -24.932 -11.269 26.902 1.00 97.38 548 SER A N 1
ATOM 4301 C CA . SER A 1 548 ? -23.971 -11.712 27.909 1.00 97.38 548 SER A CA 1
ATOM 4302 C C . SER A 1 548 ? -22.784 -12.390 27.242 1.00 97.38 548 SER A C 1
ATOM 4304 O O . SER A 1 548 ? -22.947 -13.395 26.552 1.00 97.38 548 SER A O 1
ATOM 4306 N N . VAL A 1 549 ? -21.573 -11.906 27.526 1.00 96.31 549 VAL A N 1
ATOM 4307 C CA . VAL A 1 549 ? -20.337 -12.557 27.063 1.00 96.31 549 VAL A CA 1
ATOM 4308 C C . VAL A 1 549 ? -20.254 -13.980 27.622 1.00 96.31 549 VAL A C 1
ATOM 4310 O O . VAL A 1 549 ? -20.320 -14.131 28.840 1.00 96.31 549 VAL A O 1
ATOM 4313 N N . PRO A 1 550 ? -20.096 -15.035 26.804 1.00 95.75 550 PRO A N 1
ATOM 4314 C CA . PRO A 1 550 ? -19.991 -16.400 27.311 1.00 95.75 550 PRO A CA 1
ATOM 4315 C C . PRO A 1 550 ? -18.796 -16.589 28.254 1.00 95.75 550 PRO A C 1
ATOM 4317 O O . PRO A 1 550 ? -17.746 -15.964 28.106 1.00 95.75 550 PRO A O 1
ATOM 4320 N N . LEU A 1 551 ? -18.944 -17.470 29.249 1.00 94.50 551 LEU A N 1
ATOM 4321 C CA . LEU A 1 551 ? -17.855 -17.756 30.184 1.00 94.50 551 LEU A CA 1
ATOM 4322 C C . LEU A 1 551 ? -16.696 -18.450 29.449 1.00 94.50 551 LEU A C 1
ATOM 4324 O O . LEU A 1 551 ? -16.916 -19.359 28.651 1.00 94.50 551 LEU A O 1
ATOM 4328 N N . ASN A 1 552 ? -15.469 -18.032 29.745 1.00 91.00 552 ASN A N 1
ATOM 4329 C CA . ASN A 1 552 ? -14.210 -18.578 29.242 1.00 91.00 552 ASN A CA 1
ATOM 4330 C C . ASN A 1 552 ? -14.053 -18.581 27.715 1.00 91.00 552 ASN A C 1
ATOM 4332 O O . ASN A 1 552 ? -13.195 -19.304 27.211 1.00 91.00 552 ASN A O 1
ATOM 4336 N N . THR A 1 553 ? -14.812 -17.747 27.001 1.00 90.62 553 THR A N 1
ATOM 4337 C CA . THR A 1 553 ? -14.747 -17.606 25.540 1.00 90.62 553 THR A CA 1
ATOM 4338 C C . THR A 1 553 ? -14.268 -16.207 25.172 1.00 90.62 553 THR A C 1
ATOM 4340 O O . THR A 1 553 ? -14.757 -15.230 25.738 1.00 90.62 553 THR A O 1
ATOM 4343 N N . TRP A 1 554 ? -13.317 -16.116 24.241 1.00 88.94 554 TRP A N 1
ATOM 4344 C CA . TRP A 1 554 ? -12.889 -14.843 23.668 1.00 88.94 554 TRP A CA 1
ATOM 4345 C C . TRP A 1 554 ? -13.973 -14.286 22.750 1.00 88.94 554 TRP A C 1
ATOM 4347 O O . TRP A 1 554 ? -14.450 -14.976 21.849 1.00 88.94 554 TRP A O 1
ATOM 4357 N N . VAL A 1 555 ? -14.340 -13.031 22.972 1.00 93.62 555 VAL A N 1
ATOM 4358 C CA . VAL A 1 555 ? -15.215 -12.264 22.086 1.00 93.62 555 VAL A CA 1
ATOM 4359 C C . VAL A 1 555 ? -14.584 -10.907 21.824 1.00 93.62 555 VAL A C 1
ATOM 4361 O O . VAL A 1 555 ? -13.946 -10.333 22.709 1.00 93.62 555 VAL A O 1
ATOM 4364 N N . HIS A 1 556 ? -14.774 -10.394 20.616 1.00 92.12 556 HIS A N 1
ATOM 4365 C CA . HIS A 1 556 ? -14.412 -9.026 20.284 1.00 92.12 556 HIS A CA 1
ATOM 4366 C C . HIS A 1 556 ? -15.627 -8.139 20.525 1.00 92.12 556 HIS A C 1
ATOM 4368 O O . HIS A 1 556 ? -16.670 -8.342 19.895 1.00 92.12 556 HIS A O 1
ATOM 4374 N N . LEU A 1 557 ? -15.510 -7.193 21.453 1.00 97.88 557 LEU A N 1
ATOM 4375 C CA . LEU A 1 557 ? -16.550 -6.202 21.703 1.00 97.88 557 LEU A CA 1
ATOM 4376 C C . LEU A 1 557 ? -16.118 -4.869 21.113 1.00 97.88 557 LEU A C 1
ATOM 4378 O O . LEU A 1 557 ? -14.983 -4.442 21.316 1.00 97.88 557 LEU A O 1
ATOM 4382 N N . VAL A 1 558 ? -17.044 -4.204 20.428 1.00 97.56 558 VAL A N 1
ATOM 4383 C CA . VAL A 1 558 ? -16.859 -2.826 19.975 1.00 97.56 558 VAL A CA 1
ATOM 4384 C C . VAL A 1 558 ? -18.041 -1.993 20.435 1.00 97.56 558 VAL A C 1
ATOM 4386 O O . VAL A 1 558 ? -19.194 -2.328 20.162 1.00 97.56 558 VAL A O 1
ATOM 4389 N N . PHE A 1 559 ? -17.745 -0.914 21.143 1.00 98.56 559 PHE A N 1
ATOM 4390 C CA . PHE A 1 559 ? -18.710 0.082 21.578 1.00 98.56 559 PHE A CA 1
ATOM 4391 C C . PHE A 1 559 ? -18.545 1.324 20.717 1.00 98.56 559 PHE A C 1
ATOM 4393 O O . PHE A 1 559 ? -17.426 1.811 20.570 1.00 98.56 559 PHE A O 1
ATOM 4400 N N . VAL A 1 560 ? -19.645 1.837 20.179 1.00 98.06 560 VAL A N 1
ATOM 4401 C CA . VAL A 1 560 ? -19.665 3.082 19.402 1.00 98.06 560 VAL A CA 1
ATOM 4402 C C . VAL A 1 560 ? -20.624 4.035 20.085 1.00 98.06 560 VAL A C 1
ATOM 4404 O O . VAL A 1 560 ? -21.803 3.704 20.203 1.00 98.06 560 VAL A O 1
ATOM 4407 N N . GLY A 1 561 ? -20.130 5.174 20.556 1.00 97.31 561 GLY A N 1
ATOM 4408 C CA . GLY A 1 561 ? -20.952 6.205 21.180 1.00 97.31 561 GLY A CA 1
ATOM 4409 C C . GLY A 1 561 ? -20.925 7.491 20.376 1.00 97.31 561 GLY A C 1
ATOM 4410 O O . GLY A 1 561 ? -19.874 7.907 19.899 1.00 97.31 561 GLY A O 1
ATOM 4411 N N . ASP A 1 562 ? -22.076 8.128 20.235 1.00 95.81 562 ASP A N 1
ATOM 4412 C CA . ASP A 1 562 ? -22.238 9.425 19.586 1.00 95.81 562 ASP A CA 1
ATOM 4413 C C . ASP A 1 562 ? -23.394 10.201 20.243 1.00 95.81 562 ASP A C 1
ATOM 4415 O O . ASP A 1 562 ? -23.805 9.908 21.369 1.00 95.81 562 ASP A O 1
ATOM 4419 N N . VAL A 1 563 ? -23.894 11.235 19.568 1.00 96.25 563 VAL A N 1
ATOM 4420 C CA . VAL A 1 563 ? -25.016 12.051 20.053 1.00 96.25 563 VAL A CA 1
ATOM 4421 C C . VAL A 1 563 ? -26.358 11.311 20.061 1.00 96.25 563 VAL A C 1
ATOM 4423 O O . VAL A 1 563 ? -27.271 11.758 20.755 1.00 96.25 563 VAL A O 1
ATOM 4426 N N . ASP A 1 564 ? -26.480 10.204 19.327 1.00 93.75 564 ASP A N 1
ATOM 4427 C CA . ASP A 1 564 ? -27.716 9.433 19.188 1.00 93.75 564 ASP A CA 1
ATOM 4428 C C . ASP A 1 564 ? -27.796 8.281 20.204 1.00 93.75 564 ASP A C 1
ATOM 4430 O O . ASP A 1 564 ? -28.887 7.808 20.519 1.00 93.75 564 ASP A O 1
ATOM 4434 N N . GLY A 1 565 ? -26.666 7.839 20.764 1.00 96.75 565 GLY A N 1
ATOM 4435 C CA . GLY A 1 565 ? -26.634 6.828 21.820 1.00 96.75 565 GLY A CA 1
ATOM 4436 C C . GLY A 1 565 ? -25.347 6.014 21.829 1.00 96.75 565 GLY A C 1
ATOM 4437 O O . GLY A 1 565 ? -24.305 6.457 21.355 1.00 96.75 565 GLY A O 1
ATOM 4438 N N . THR A 1 566 ? -25.423 4.799 22.375 1.00 98.44 566 THR A N 1
ATOM 4439 C CA . THR A 1 566 ? -24.312 3.838 22.362 1.00 98.44 566 THR A CA 1
ATOM 4440 C C . THR A 1 566 ? -24.752 2.543 21.692 1.00 98.44 566 THR A C 1
ATOM 4442 O O . THR A 1 566 ? -25.809 1.998 22.011 1.00 98.44 566 THR A O 1
ATOM 4445 N N . LYS A 1 567 ? -23.933 2.016 20.784 1.00 98.56 567 LYS A N 1
ATOM 4446 C CA . LYS A 1 567 ? -24.117 0.730 20.100 1.00 98.56 567 LYS A CA 1
ATOM 4447 C C . LYS A 1 567 ? -23.097 -0.284 20.595 1.00 98.56 567 LYS A C 1
ATOM 4449 O O . LYS A 1 567 ? -21.964 0.077 20.906 1.00 98.56 567 LYS A O 1
ATOM 4454 N N . LEU A 1 568 ? -23.494 -1.552 20.617 1.00 98.69 568 LEU A N 1
ATOM 4455 C CA . LEU A 1 568 ? -22.617 -2.690 20.865 1.00 98.69 568 LEU A CA 1
ATOM 4456 C C . LEU A 1 568 ? -22.540 -3.554 19.611 1.00 98.69 568 LEU A C 1
ATOM 4458 O O . LEU A 1 568 ? -23.566 -3.975 19.078 1.00 98.69 568 LEU A O 1
ATOM 4462 N N . TYR A 1 569 ? -21.323 -3.895 19.213 1.00 98.31 569 TYR A N 1
ATOM 4463 C CA . TYR A 1 569 ? -21.032 -4.904 18.211 1.00 98.31 569 TYR A CA 1
ATOM 4464 C C . TYR A 1 569 ? -20.290 -6.057 18.876 1.00 98.31 569 TYR A C 1
ATOM 4466 O O . TYR A 1 569 ? -19.396 -5.853 19.701 1.00 98.31 569 TYR A O 1
ATOM 4474 N N . VAL A 1 570 ? -20.657 -7.275 18.499 1.00 97.75 570 VAL A N 1
ATOM 4475 C CA . VAL A 1 570 ? -20.044 -8.512 18.972 1.00 97.75 570 VAL A CA 1
ATOM 4476 C C . VAL A 1 570 ? -19.493 -9.228 17.757 1.00 97.75 570 VAL A C 1
ATOM 4478 O O . VAL A 1 570 ? -20.235 -9.527 16.823 1.00 97.75 570 VAL A O 1
ATOM 4481 N N . ASN A 1 571 ? -18.193 -9.511 17.765 1.00 91.88 571 ASN A N 1
ATOM 4482 C CA . ASN A 1 571 ? -17.531 -10.232 16.680 1.00 91.88 571 ASN A CA 1
ATOM 4483 C C . ASN A 1 571 ? -17.807 -9.602 15.298 1.00 91.88 571 ASN A C 1
ATOM 4485 O O . ASN A 1 571 ? -18.126 -10.291 14.332 1.00 91.88 571 ASN A O 1
ATOM 4489 N N . GLY A 1 572 ? -17.741 -8.268 15.229 1.00 84.69 572 GLY A N 1
ATOM 4490 C CA . GLY A 1 572 ? -17.923 -7.501 13.992 1.00 84.69 572 GLY A CA 1
ATOM 4491 C C . GLY A 1 572 ? -19.376 -7.269 13.562 1.00 84.69 572 GLY A C 1
ATOM 4492 O O . GLY A 1 572 ? -19.595 -6.598 12.559 1.00 84.69 572 GLY A O 1
ATOM 4493 N N . VAL A 1 573 ? -20.369 -7.782 14.298 1.00 91.44 573 VAL A N 1
ATOM 4494 C CA . VAL A 1 573 ? -21.799 -7.663 13.960 1.00 91.44 573 VAL A CA 1
ATOM 4495 C C . VAL A 1 573 ? -22.531 -6.829 15.009 1.00 91.44 573 VAL A C 1
ATOM 4497 O O . VAL A 1 573 ? -22.305 -7.011 16.204 1.00 91.44 573 VAL A O 1
ATOM 4500 N N . LEU A 1 574 ? -23.419 -5.925 14.577 1.00 96.38 574 LEU A N 1
ATOM 4501 C CA . LEU A 1 574 ? -24.248 -5.121 15.481 1.00 96.38 574 LEU A CA 1
ATOM 4502 C C . LEU A 1 574 ? -25.136 -6.035 16.336 1.00 96.38 574 LEU A C 1
ATOM 4504 O O . LEU A 1 574 ? -25.961 -6.780 15.810 1.00 96.38 574 LEU A O 1
ATOM 4508 N N . GLN A 1 575 ? -24.981 -5.943 17.653 1.00 97.88 575 GLN A N 1
ATOM 4509 C CA . GLN A 1 575 ? -25.790 -6.666 18.631 1.00 97.88 575 GLN A CA 1
ATOM 4510 C C . GLN A 1 575 ? -27.015 -5.848 19.049 1.00 97.88 575 GLN A C 1
ATOM 4512 O O . GLN A 1 575 ? -28.110 -6.392 19.169 1.00 97.88 575 GLN A O 1
ATOM 4517 N N . GLY A 1 576 ? -26.843 -4.545 19.275 1.00 97.06 576 GLY A N 1
ATOM 4518 C CA . GLY A 1 576 ? -27.931 -3.671 19.701 1.00 97.06 576 GLY A CA 1
ATOM 4519 C C . GLY A 1 576 ? -27.472 -2.250 20.007 1.00 97.06 576 GLY A C 1
ATOM 4520 O O . GLY A 1 576 ? -26.282 -1.937 19.961 1.00 97.06 576 GLY A O 1
ATOM 4521 N N . SER A 1 577 ? -28.433 -1.394 20.339 1.00 97.31 577 SER A N 1
ATOM 4522 C CA . SER A 1 577 ? -28.212 0.006 20.697 1.00 97.31 577 SER A CA 1
ATOM 4523 C C . SER A 1 577 ? -29.027 0.389 21.924 1.00 97.31 577 SER A C 1
ATOM 4525 O O . SER A 1 577 ? -30.107 -0.151 22.156 1.00 97.31 577 SER A O 1
ATOM 4527 N N . VAL A 1 578 ? -28.514 1.346 22.687 1.00 97.00 578 VAL A N 1
ATOM 4528 C CA . VAL A 1 578 ? -29.209 1.974 23.809 1.00 97.00 578 VAL A CA 1
ATOM 4529 C C . VAL A 1 578 ? -29.174 3.488 23.636 1.00 97.00 578 VAL A C 1
ATOM 4531 O O . VAL A 1 578 ? -28.143 4.043 23.253 1.00 97.00 578 VAL A O 1
ATOM 4534 N N . ASP A 1 579 ? -30.266 4.159 23.997 1.00 95.88 579 ASP A N 1
ATOM 4535 C CA . ASP A 1 579 ? -30.394 5.625 23.948 1.00 95.88 579 ASP A CA 1
ATOM 4536 C C . ASP A 1 579 ? -29.698 6.270 25.164 1.00 95.88 579 ASP A C 1
ATOM 4538 O O . ASP A 1 579 ? -30.279 7.037 25.934 1.00 95.88 579 ASP A O 1
ATOM 4542 N N . VAL A 1 580 ? -28.449 5.871 25.404 1.00 94.75 580 VAL A N 1
ATOM 4543 C CA . VAL A 1 580 ? -27.594 6.383 26.473 1.00 94.75 580 VAL A CA 1
ATOM 4544 C C . VAL A 1 580 ? -26.339 6.950 25.844 1.00 94.75 580 VAL A C 1
ATOM 4546 O O . VAL A 1 580 ? -25.598 6.246 25.162 1.00 94.75 580 VAL A O 1
ATOM 4549 N N . VAL A 1 581 ? -26.106 8.223 26.129 1.00 94.94 581 VAL A N 1
ATOM 4550 C CA . VAL A 1 581 ? -24.961 8.992 25.657 1.00 94.94 581 VAL A CA 1
ATOM 4551 C C . VAL A 1 581 ? -24.006 9.216 26.828 1.00 94.94 581 VAL A C 1
ATOM 4553 O O . VAL A 1 581 ? -24.436 9.559 27.933 1.00 94.94 581 VAL A O 1
ATOM 4556 N N . LEU A 1 582 ? -22.712 9.007 26.601 1.00 95.50 582 LEU A N 1
ATOM 4557 C CA . LEU A 1 582 ? -21.654 9.242 27.581 1.00 95.50 582 LEU A CA 1
ATOM 4558 C C . LEU A 1 582 ? -20.336 9.564 26.889 1.00 95.50 582 LEU A C 1
ATOM 4560 O O . LEU A 1 582 ? -20.036 8.985 25.848 1.00 95.50 582 LEU A O 1
ATOM 4564 N N . ASP A 1 583 ? -19.528 10.424 27.503 1.00 95.75 583 ASP A N 1
ATOM 4565 C CA . ASP A 1 583 ? -18.105 10.486 27.171 1.00 95.75 583 ASP A CA 1
ATOM 4566 C C . ASP A 1 583 ? -17.462 9.149 27.568 1.00 95.75 583 ASP A C 1
ATOM 4568 O O . ASP A 1 583 ? -17.783 8.608 28.631 1.00 95.75 583 ASP A O 1
ATOM 4572 N N . LEU A 1 584 ? -16.581 8.606 26.726 1.00 96.94 584 LEU A N 1
ATOM 4573 C CA . LEU A 1 584 ? -15.876 7.354 26.990 1.00 96.94 584 LEU A CA 1
ATOM 4574 C C . LEU A 1 584 ? -14.828 7.579 28.088 1.00 96.94 584 LEU A C 1
ATOM 4576 O O . LEU A 1 584 ? -13.843 8.275 27.835 1.00 96.94 584 LEU A O 1
ATOM 4580 N N . PRO A 1 585 ? -14.989 7.001 29.289 1.00 95.81 585 PRO A N 1
ATOM 4581 C CA . PRO A 1 585 ? -14.026 7.198 30.363 1.00 95.81 585 PRO A CA 1
ATOM 4582 C C . PRO A 1 585 ? -12.823 6.259 30.195 1.00 95.81 585 PRO A C 1
ATOM 4584 O O . PRO A 1 585 ? -13.007 5.058 29.996 1.00 95.81 585 PRO A O 1
ATOM 4587 N N . LEU A 1 586 ? -11.601 6.786 30.310 1.00 94.75 586 LEU A N 1
ATOM 4588 C CA . LEU A 1 586 ? -10.371 6.010 30.090 1.00 94.75 586 LEU A CA 1
ATOM 4589 C C . LEU A 1 586 ? -9.446 5.916 31.310 1.00 94.75 586 LEU A C 1
ATOM 4591 O O . LEU A 1 586 ? -8.571 5.050 31.307 1.00 94.75 586 LEU A O 1
ATOM 4595 N N . ASP A 1 587 ? -9.666 6.708 32.369 1.00 92.00 587 ASP A N 1
ATOM 4596 C CA . ASP A 1 587 ? -8.809 6.735 33.572 1.00 92.00 587 ASP A CA 1
ATOM 4597 C C . ASP A 1 587 ? -8.542 5.329 34.145 1.00 92.00 587 ASP A C 1
ATOM 4599 O O . ASP A 1 587 ? -7.451 5.017 34.636 1.00 92.00 587 ASP A O 1
ATOM 4603 N N . ARG A 1 588 ? -9.571 4.466 34.116 1.00 92.69 588 ARG A N 1
ATOM 4604 C CA . ARG A 1 588 ? -9.527 3.092 34.618 1.00 92.69 588 ARG A CA 1
ATOM 4605 C C . ARG A 1 588 ? -10.097 2.113 33.600 1.00 92.69 588 ARG A C 1
ATOM 4607 O O . ARG A 1 588 ? -11.284 2.152 33.283 1.00 92.69 588 ARG A O 1
ATOM 4614 N N . ILE A 1 589 ? -9.285 1.143 33.193 1.00 96.31 589 ILE A N 1
ATOM 4615 C CA . ILE A 1 589 ? -9.750 -0.015 32.419 1.00 96.31 589 ILE A CA 1
ATOM 4616 C C . ILE A 1 589 ? -9.794 -1.225 33.353 1.00 96.31 589 ILE A C 1
ATOM 4618 O O . ILE A 1 589 ? -8.794 -1.563 33.981 1.00 96.31 589 ILE A O 1
ATOM 4622 N N . GLY A 1 590 ? -10.953 -1.867 33.486 1.00 94.94 590 GLY A N 1
ATOM 4623 C CA . GLY A 1 590 ? -11.166 -2.974 34.428 1.00 94.94 590 GLY A CA 1
ATOM 4624 C C . GLY A 1 590 ? -11.750 -2.573 35.792 1.00 94.94 590 GLY A C 1
ATOM 4625 O O . GLY A 1 590 ? -12.015 -3.450 36.612 1.00 94.94 590 GLY A O 1
ATOM 4626 N N . ALA A 1 591 ? -11.971 -1.279 36.059 1.00 95.94 591 ALA A N 1
ATOM 4627 C CA . ALA A 1 591 ? -12.573 -0.765 37.297 1.00 95.94 591 ALA A CA 1
ATOM 4628 C C . ALA A 1 591 ? -13.189 0.633 37.092 1.00 95.94 591 ALA A C 1
ATOM 4630 O O . ALA A 1 591 ? -13.069 1.224 36.025 1.00 95.94 591 ALA A O 1
ATOM 4631 N N . TYR A 1 592 ? -13.820 1.186 38.130 1.00 95.25 592 TYR A N 1
ATOM 4632 C CA . TYR A 1 592 ? -14.287 2.578 38.169 1.00 95.25 592 TYR A CA 1
ATOM 4633 C C . TYR A 1 592 ? -14.187 3.163 39.587 1.00 95.25 592 TYR A C 1
ATOM 4635 O O . TYR A 1 592 ? -13.988 2.419 40.547 1.00 95.25 592 TYR A O 1
ATOM 4643 N N . ASN A 1 593 ? -14.428 4.470 39.718 1.00 93.12 593 ASN A N 1
ATOM 4644 C CA . ASN A 1 593 ? -14.576 5.232 40.960 1.00 93.12 593 ASN A CA 1
ATOM 4645 C C . ASN A 1 593 ? -13.270 5.472 41.752 1.00 93.12 593 ASN A C 1
ATOM 4647 O O . ASN A 1 593 ? -12.225 4.867 41.498 1.00 93.12 593 ASN A O 1
ATOM 4651 N N . THR A 1 594 ? -13.358 6.350 42.755 1.00 91.25 594 THR A N 1
ATOM 4652 C CA . THR A 1 594 ? -12.366 6.527 43.822 1.00 91.25 594 THR A CA 1
ATOM 4653 C C . THR A 1 594 ? -13.033 6.387 45.204 1.00 91.25 594 THR A C 1
ATOM 4655 O O . THR A 1 594 ? -13.960 7.137 45.522 1.00 91.25 594 THR A O 1
ATOM 4658 N N . PRO A 1 595 ? -12.608 5.424 46.050 1.00 92.56 595 PRO A N 1
ATOM 4659 C CA . PRO A 1 595 ? -11.655 4.355 45.742 1.00 92.56 595 PRO A CA 1
ATOM 4660 C C . PRO A 1 595 ? -12.191 3.404 44.657 1.00 92.56 595 PRO A C 1
ATOM 4662 O O . PRO A 1 595 ? -13.397 3.324 44.428 1.00 92.56 595 PRO A O 1
ATOM 4665 N N . ALA A 1 596 ? -11.276 2.682 44.007 1.00 92.62 596 ALA A N 1
ATOM 4666 C CA . ALA A 1 596 ? -11.595 1.770 42.912 1.00 92.62 596 ALA A CA 1
ATOM 4667 C C . ALA A 1 596 ? -12.602 0.683 43.329 1.00 92.62 596 ALA A C 1
ATOM 4669 O O . ALA A 1 596 ? -12.490 0.091 44.405 1.00 92.62 596 ALA A O 1
ATOM 4670 N N . ALA A 1 597 ? -13.569 0.411 42.458 1.00 94.31 597 ALA A N 1
ATOM 4671 C CA . ALA A 1 597 ? -14.628 -0.572 42.636 1.00 94.31 597 ALA A CA 1
ATOM 4672 C C . ALA A 1 597 ? -15.009 -1.217 41.291 1.00 94.31 597 ALA A C 1
ATOM 4674 O O . ALA A 1 597 ? -14.513 -0.837 40.232 1.00 94.31 597 ALA A O 1
ATOM 4675 N N . GLY A 1 598 ? -15.913 -2.205 41.328 1.00 94.38 598 GLY A N 1
ATOM 4676 C CA . GLY A 1 598 ? -16.446 -2.844 40.115 1.00 94.38 598 GLY A CA 1
ATOM 4677 C C . GLY A 1 598 ? -15.423 -3.650 39.314 1.00 94.38 598 GLY A C 1
ATOM 4678 O O . GLY A 1 598 ? -15.624 -3.829 38.115 1.00 94.38 598 GLY A O 1
ATOM 4679 N N . PHE A 1 599 ? -14.355 -4.112 39.975 1.00 97.00 599 PHE A N 1
ATOM 4680 C CA . PHE A 1 599 ? -13.234 -4.828 39.365 1.00 97.00 599 PHE A CA 1
ATOM 4681 C C . PHE A 1 599 ? -13.687 -5.970 38.458 1.00 97.00 599 PHE A C 1
ATOM 4683 O O . PHE A 1 599 ? -14.528 -6.791 38.853 1.00 97.00 599 PHE A O 1
ATOM 4690 N N . ALA A 1 600 ? -13.116 -6.020 37.260 1.00 94.50 600 ALA A N 1
ATOM 4691 C CA . ALA A 1 600 ? -13.435 -7.015 36.256 1.00 94.50 600 ALA A CA 1
ATOM 4692 C C . ALA A 1 600 ? -12.725 -8.349 36.504 1.00 94.50 600 ALA A C 1
ATOM 4694 O O . ALA A 1 600 ? -11.571 -8.377 36.914 1.00 94.50 600 ALA A O 1
ATOM 4695 N N . ALA A 1 601 ? -13.417 -9.455 36.222 1.00 93.75 601 ALA A N 1
ATOM 4696 C CA . ALA A 1 601 ? -12.832 -10.798 36.206 1.00 93.75 601 ALA A CA 1
ATOM 4697 C C . ALA A 1 601 ? -12.766 -11.303 34.758 1.00 93.75 601 ALA A C 1
ATOM 4699 O O . ALA A 1 601 ? -13.719 -11.903 34.242 1.00 93.75 601 ALA A O 1
ATOM 4700 N N . VAL A 1 602 ? -11.667 -10.973 34.078 1.00 93.38 602 VAL A N 1
ATOM 4701 C CA . VAL A 1 602 ? -11.528 -11.077 32.619 1.00 93.38 602 VAL A CA 1
ATOM 4702 C C . VAL A 1 602 ? -10.090 -11.353 32.181 1.00 93.38 602 VAL A C 1
ATOM 4704 O O . VAL A 1 602 ? -9.146 -10.997 32.876 1.00 93.38 602 VAL A O 1
ATOM 4707 N N . GLY A 1 603 ? -9.918 -11.933 30.996 1.00 90.38 603 GLY A N 1
ATOM 4708 C CA . GLY A 1 603 ? -8.733 -11.699 30.168 1.00 90.38 603 GLY A CA 1
ATOM 4709 C C . GLY A 1 603 ? -9.013 -10.558 29.190 1.00 90.38 603 GLY A C 1
ATOM 4710 O O . GLY A 1 603 ? -10.082 -10.575 28.577 1.00 90.38 603 GLY A O 1
ATOM 4711 N N . LEU A 1 604 ? -8.103 -9.589 29.058 1.00 88.06 604 LEU A N 1
ATOM 4712 C CA . LEU A 1 604 ? -8.195 -8.488 28.086 1.00 88.06 604 LEU A CA 1
ATOM 4713 C C . LEU A 1 604 ? -7.018 -8.506 27.115 1.00 88.06 604 LEU A C 1
ATOM 4715 O O . LEU A 1 604 ? -5.887 -8.743 27.546 1.00 88.06 604 LEU A O 1
ATOM 4719 N N . ASP A 1 605 ? -7.299 -8.209 25.846 1.00 83.50 605 ASP A N 1
ATOM 4720 C CA . ASP A 1 605 ? -6.296 -8.032 24.793 1.00 83.50 605 ASP A CA 1
ATOM 4721 C C . ASP A 1 605 ? -6.725 -7.015 23.720 1.00 83.50 605 ASP A C 1
ATOM 4723 O O . ASP A 1 605 ? -7.913 -6.695 23.620 1.00 83.50 605 ASP A O 1
ATOM 4727 N N . ASP A 1 606 ? -5.749 -6.512 22.959 1.00 79.44 606 ASP A N 1
ATOM 4728 C CA . ASP A 1 606 ? -5.865 -5.556 21.842 1.00 79.44 606 ASP A CA 1
ATOM 4729 C C . ASP A 1 606 ? -6.892 -4.424 22.085 1.00 79.44 606 ASP A C 1
ATOM 4731 O O . ASP A 1 606 ? -7.932 -4.348 21.422 1.00 79.44 606 ASP A O 1
ATOM 4735 N N . ILE A 1 607 ? -6.635 -3.542 23.058 1.00 86.38 607 ILE A N 1
ATOM 4736 C CA . ILE A 1 607 ? -7.542 -2.421 23.357 1.00 86.38 607 ILE A CA 1
ATOM 4737 C C . ILE A 1 607 ? -7.254 -1.261 22.404 1.00 86.38 607 ILE A C 1
ATOM 4739 O O . ILE A 1 607 ? -6.186 -0.665 22.477 1.00 86.38 607 ILE A O 1
ATOM 4743 N N . SER A 1 608 ? -8.225 -0.879 21.575 1.00 87.44 608 SER A N 1
ATOM 4744 C CA . SER A 1 608 ? -8.114 0.227 20.614 1.00 87.44 608 SER A CA 1
ATOM 4745 C C . SER A 1 608 ? -9.204 1.279 20.821 1.00 87.44 608 SER A C 1
ATOM 4747 O O . SER A 1 608 ? -10.391 0.947 20.881 1.00 87.44 608 SER A O 1
ATOM 4749 N N . ILE A 1 609 ? -8.811 2.555 20.884 1.00 89.62 609 ILE A N 1
ATOM 4750 C CA . ILE A 1 609 ? -9.708 3.705 21.062 1.00 89.62 609 ILE A CA 1
ATOM 4751 C C . ILE A 1 609 ? -9.604 4.667 19.872 1.00 89.62 609 ILE A C 1
ATOM 4753 O O . ILE A 1 609 ? -8.507 5.032 19.447 1.00 89.62 609 ILE A O 1
ATOM 4757 N N . PHE A 1 610 ? -10.752 5.135 19.384 1.00 87.81 610 PHE A N 1
ATOM 4758 C CA . PHE A 1 610 ? -10.882 6.084 18.275 1.00 87.81 610 PHE A CA 1
ATOM 4759 C C . PHE A 1 610 ? -11.693 7.307 18.710 1.00 87.81 610 PHE A C 1
ATOM 4761 O O . PHE A 1 610 ? -12.713 7.167 19.389 1.00 87.81 610 PHE A O 1
ATOM 4768 N N . SER A 1 611 ? -11.294 8.501 18.264 1.00 88.44 611 SER A N 1
ATOM 4769 C CA . SER A 1 611 ? -11.988 9.768 18.552 1.00 88.44 611 SER A CA 1
ATOM 4770 C C . SER A 1 611 ? -13.117 10.095 17.567 1.00 88.44 611 SER A C 1
ATOM 4772 O O . SER A 1 611 ? -13.364 11.263 17.269 1.00 88.44 611 SER A O 1
ATOM 4774 N N . ARG A 1 612 ? -13.752 9.056 17.013 1.00 89.31 612 ARG A N 1
ATOM 4775 C CA . ARG A 1 612 ? -14.935 9.143 16.150 1.00 89.31 612 ARG A CA 1
ATOM 4776 C C . ARG A 1 612 ? -15.776 7.873 16.242 1.00 89.31 612 ARG A C 1
ATOM 4778 O O . ARG A 1 612 ? -15.283 6.811 16.635 1.00 89.31 612 ARG A O 1
ATOM 4785 N N . ALA A 1 613 ? -17.034 7.968 15.826 1.00 90.25 613 ALA A N 1
ATOM 4786 C CA . ALA A 1 613 ? -17.888 6.803 15.634 1.00 90.25 613 ALA A CA 1
ATOM 4787 C C . ALA A 1 613 ? -17.472 6.041 14.361 1.00 90.25 613 ALA A C 1
ATOM 4789 O O . ALA A 1 613 ? -17.459 6.616 13.269 1.00 90.25 613 ALA A O 1
ATOM 4790 N N . LEU A 1 614 ? -17.105 4.763 14.497 1.00 84.69 614 LEU A N 1
ATOM 4791 C CA . LEU A 1 614 ? -16.853 3.880 13.357 1.00 84.69 614 LEU A CA 1
ATOM 4792 C C . LEU A 1 614 ? -18.175 3.378 12.770 1.00 84.69 614 LEU A C 1
ATOM 4794 O O . LEU A 1 614 ? -19.144 3.144 13.496 1.00 84.69 614 LEU A O 1
ATOM 4798 N N . VAL A 1 615 ? -18.207 3.178 11.456 1.00 82.94 615 VAL A N 1
ATOM 4799 C CA . VAL A 1 615 ? -19.366 2.611 10.748 1.00 82.94 615 VAL A CA 1
ATOM 4800 C C . VAL A 1 615 ? -19.304 1.079 10.696 1.00 82.94 615 VAL A C 1
ATOM 4802 O O . VAL A 1 615 ? -18.245 0.475 10.860 1.00 82.94 615 VAL A O 1
ATOM 4805 N N . ASP A 1 616 ? -20.433 0.424 10.414 1.00 77.06 616 ASP A N 1
ATOM 4806 C CA . ASP A 1 616 ? -20.567 -1.045 10.447 1.00 77.06 616 ASP A CA 1
ATOM 4807 C C . ASP A 1 616 ? -19.483 -1.788 9.645 1.00 77.06 616 ASP A C 1
ATOM 4809 O O . ASP A 1 616 ? -18.924 -2.781 10.114 1.00 77.06 616 ASP A O 1
ATOM 4813 N N . SER A 1 617 ? -19.144 -1.299 8.447 1.00 65.19 617 SER A N 1
ATOM 4814 C CA . SER A 1 617 ? -18.107 -1.910 7.609 1.00 65.19 617 SER A CA 1
ATOM 4815 C C . SER A 1 617 ? -16.706 -1.783 8.206 1.00 65.19 617 SER A C 1
ATOM 4817 O O . SER A 1 617 ? -15.900 -2.697 8.051 1.00 65.19 617 SER A O 1
ATOM 4819 N N . GLU A 1 618 ? -16.410 -0.681 8.901 1.00 71.56 618 GLU A N 1
ATOM 4820 C CA . GLU A 1 618 ? -15.136 -0.484 9.603 1.00 71.56 618 GLU A CA 1
ATOM 4821 C C . GLU A 1 618 ? -15.015 -1.429 10.806 1.00 71.56 618 GLU A C 1
ATOM 4823 O O . GLU A 1 618 ? -13.935 -1.947 11.081 1.00 71.56 618 GLU A O 1
ATOM 4828 N N . ILE A 1 619 ? -16.125 -1.717 11.489 1.00 77.81 619 ILE A N 1
ATOM 4829 C CA . ILE A 1 619 ? -16.165 -2.593 12.670 1.00 77.81 619 ILE A CA 1
ATOM 4830 C C . ILE A 1 619 ? -16.081 -4.072 12.284 1.00 77.81 619 ILE A C 1
ATOM 4832 O O . ILE A 1 619 ? -15.334 -4.836 12.902 1.00 77.81 619 ILE A O 1
ATOM 4836 N N . ALA A 1 620 ? -16.809 -4.481 11.242 1.00 69.50 620 ALA A N 1
ATOM 4837 C CA . ALA A 1 620 ? -16.682 -5.819 10.668 1.00 69.50 620 ALA A CA 1
ATOM 4838 C C . ALA A 1 620 ? -15.242 -6.074 10.198 1.00 69.50 620 ALA A C 1
ATOM 4840 O O . ALA A 1 620 ? -14.682 -7.146 10.433 1.00 69.50 620 ALA A O 1
ATOM 4841 N N . PHE A 1 621 ? -14.621 -5.054 9.601 1.00 59.25 621 PHE A N 1
ATOM 4842 C CA . PHE A 1 621 ? -13.222 -5.086 9.208 1.00 59.25 621 PHE A CA 1
ATOM 4843 C C . PHE A 1 621 ? -12.277 -5.216 10.419 1.00 59.25 621 PHE A C 1
ATOM 4845 O O . PHE A 1 621 ? -11.435 -6.113 10.429 1.00 59.25 621 PHE A O 1
ATOM 4852 N N . LEU A 1 622 ? -12.460 -4.402 11.467 1.00 68.19 622 LEU A N 1
ATOM 4853 C CA . LEU A 1 622 ? -11.655 -4.444 12.697 1.00 68.19 622 LEU A CA 1
ATOM 4854 C C . LEU A 1 622 ? -11.660 -5.836 13.356 1.00 68.19 622 LEU A C 1
ATOM 4856 O O . LEU A 1 622 ? -10.623 -6.323 13.800 1.00 68.19 622 LEU A O 1
ATOM 4860 N N . TYR A 1 623 ? -12.806 -6.522 13.364 1.00 70.62 623 TYR A N 1
ATOM 4861 C CA . TYR A 1 623 ? -12.905 -7.902 13.853 1.00 70.62 623 TYR A CA 1
ATOM 4862 C C . TYR A 1 623 ? -12.152 -8.920 12.977 1.00 70.62 623 TYR A C 1
ATOM 4864 O O . TYR A 1 623 ? -11.492 -9.825 13.497 1.00 70.62 623 TYR A O 1
ATOM 4872 N N . GLY A 1 624 ? -12.240 -8.778 11.651 1.00 55.97 624 GLY A N 1
ATOM 4873 C CA . GLY A 1 624 ? -11.561 -9.655 10.693 1.00 55.97 624 GLY A CA 1
ATOM 4874 C C . GLY A 1 624 ? -10.032 -9.553 10.739 1.00 55.97 624 GLY A C 1
ATOM 4875 O O . GLY A 1 624 ? -9.355 -10.544 10.488 1.00 55.97 624 GLY A O 1
ATOM 4876 N N . VAL A 1 625 ? -9.485 -8.386 11.099 1.00 50.91 625 VAL A N 1
ATOM 4877 C CA . VAL A 1 625 ? -8.039 -8.188 11.321 1.00 50.91 625 VAL A CA 1
ATOM 4878 C C . VAL A 1 625 ? -7.560 -8.970 12.540 1.00 50.91 625 VAL A C 1
ATOM 4880 O O . VAL A 1 625 ? -6.528 -9.630 12.489 1.00 50.91 625 VAL A O 1
ATOM 4883 N N . LEU A 1 626 ? -8.315 -8.916 13.637 1.00 50.88 626 LEU A N 1
ATOM 4884 C CA . LEU A 1 626 ? -7.854 -9.441 14.916 1.00 50.88 626 LEU A CA 1
ATOM 4885 C C . LEU A 1 626 ? -8.131 -10.943 15.094 1.00 50.88 626 LEU A C 1
ATOM 4887 O O . LEU A 1 626 ? -7.598 -11.548 16.011 1.00 50.88 626 LEU A O 1
ATOM 4891 N N . THR A 1 627 ? -8.961 -11.591 14.278 1.00 51.03 627 THR A N 1
ATOM 4892 C CA . THR A 1 627 ? -9.319 -13.018 14.452 1.00 51.03 627 THR A CA 1
ATOM 4893 C C . THR A 1 627 ? -8.259 -14.020 13.986 1.00 51.03 627 THR A C 1
ATOM 4895 O O . THR A 1 627 ? -8.284 -15.157 14.457 1.00 51.03 627 THR A O 1
ATOM 4898 N N . ASP A 1 628 ? -7.304 -13.618 13.144 1.00 45.47 628 ASP A N 1
ATOM 4899 C CA . ASP A 1 628 ? -6.197 -14.473 12.681 1.00 45.47 628 ASP A CA 1
ATOM 4900 C C . ASP A 1 628 ? -5.058 -14.512 13.716 1.00 45.47 628 ASP A C 1
ATOM 4902 O O . ASP A 1 628 ? -3.967 -13.978 13.539 1.00 45.47 628 ASP A O 1
ATOM 4906 N N . SER A 1 629 ? -5.303 -15.167 14.852 1.00 44.44 629 SER A N 1
ATOM 4907 C CA . SER A 1 629 ? -4.296 -15.346 15.905 1.00 44.44 629 SER A CA 1
ATOM 4908 C C . SER A 1 629 ? -3.216 -16.389 15.567 1.00 44.44 629 SER A C 1
ATOM 4910 O O . SER A 1 629 ? -2.451 -16.771 16.452 1.00 44.44 629 SER A O 1
ATOM 4912 N N . SER A 1 630 ? -3.146 -16.882 14.324 1.00 41.59 630 SER A N 1
ATOM 4913 C CA . SER A 1 630 ? -2.040 -17.728 13.855 1.00 41.59 630 SER A CA 1
ATOM 4914 C C . SER A 1 630 ? -0.761 -16.942 13.543 1.00 41.59 630 SER A C 1
ATOM 4916 O O . SER A 1 630 ? 0.291 -17.564 13.446 1.00 41.59 630 SER A O 1
ATOM 4918 N N . ASP A 1 631 ? -0.820 -15.607 13.461 1.00 41.56 631 ASP A N 1
ATOM 4919 C CA . ASP A 1 631 ? 0.325 -14.761 13.076 1.00 41.56 631 ASP A CA 1
ATOM 4920 C C . ASP A 1 631 ? 1.213 -14.279 14.238 1.00 41.56 631 ASP A C 1
ATOM 4922 O O . ASP A 1 631 ? 2.252 -13.658 14.018 1.00 41.56 631 ASP A O 1
ATOM 4926 N N . TYR A 1 632 ? 0.910 -14.624 15.493 1.00 41.84 632 TYR A N 1
ATOM 4927 C CA . TYR A 1 632 ? 1.789 -14.260 16.620 1.00 41.84 632 TYR A CA 1
ATOM 4928 C C . TYR A 1 632 ? 3.014 -15.180 16.786 1.00 41.84 632 TYR A C 1
ATOM 4930 O O . TYR A 1 632 ? 3.699 -15.115 17.808 1.00 41.84 632 TYR A O 1
ATOM 4938 N N . THR A 1 633 ? 3.325 -16.046 15.814 1.00 39.41 633 THR A N 1
ATOM 4939 C CA . THR A 1 633 ? 4.586 -16.812 15.812 1.00 39.41 633 THR A CA 1
ATOM 4940 C C . THR A 1 633 ? 5.767 -16.047 15.230 1.00 39.41 633 THR A C 1
ATOM 4942 O O . THR A 1 633 ? 6.878 -16.564 15.264 1.00 39.41 633 THR A O 1
ATOM 4945 N N . HIS A 1 634 ? 5.579 -14.839 14.708 1.00 40.22 634 HIS A N 1
ATOM 4946 C CA . HIS A 1 634 ? 6.674 -14.072 14.130 1.00 40.22 634 HIS A CA 1
ATOM 4947 C C . HIS A 1 634 ? 7.472 -13.332 15.216 1.00 40.22 634 HIS A C 1
ATOM 4949 O O . HIS A 1 634 ? 6.957 -12.469 15.925 1.00 40.22 634 HIS A O 1
ATOM 4955 N N . HIS A 1 635 ? 8.747 -13.698 15.357 1.00 37.31 635 HIS A N 1
ATOM 4956 C CA . HIS A 1 635 ? 9.700 -13.028 16.237 1.00 37.31 635 HIS A CA 1
ATOM 4957 C C . HIS A 1 635 ? 10.653 -12.217 15.363 1.00 37.31 635 HIS A C 1
ATOM 4959 O O . HIS A 1 635 ? 11.703 -12.701 14.931 1.00 37.31 635 HIS A O 1
ATOM 4965 N N . TRP A 1 636 ? 10.265 -10.978 15.083 1.00 45.53 636 TRP A N 1
ATOM 4966 C CA . TRP A 1 636 ? 11.161 -10.011 14.469 1.00 45.53 636 TRP A CA 1
ATOM 4967 C C . TRP A 1 636 ? 12.172 -9.564 15.518 1.00 45.53 636 TRP A C 1
ATOM 4969 O O . TRP A 1 636 ? 11.790 -9.057 16.572 1.00 45.53 636 TRP A O 1
ATOM 4979 N N . SER A 1 637 ? 13.454 -9.839 15.276 1.00 43.59 637 SER A N 1
ATOM 4980 C CA . SER A 1 637 ? 14.512 -9.566 16.257 1.00 43.59 637 SER A CA 1
ATOM 4981 C C . SER A 1 637 ? 14.756 -8.071 16.446 1.00 43.59 637 SER A C 1
ATOM 4983 O O . SER A 1 637 ? 15.251 -7.665 17.488 1.00 43.59 637 SER A O 1
ATOM 4985 N N . PHE A 1 638 ? 14.387 -7.269 15.443 1.00 47.09 638 PHE A N 1
ATOM 4986 C CA . PHE A 1 638 ? 14.692 -5.846 15.340 1.00 47.09 638 PHE A CA 1
ATOM 4987 C C . PHE A 1 638 ? 16.194 -5.512 15.504 1.00 47.09 638 PHE A C 1
ATOM 4989 O O . PHE A 1 638 ? 16.558 -4.377 15.799 1.00 47.09 638 PHE A O 1
ATOM 4996 N N . ASP A 1 639 ? 17.071 -6.493 15.272 1.00 46.06 639 ASP A N 1
ATOM 4997 C CA . ASP A 1 639 ? 18.527 -6.371 15.423 1.00 46.06 639 ASP A CA 1
ATOM 4998 C C . ASP A 1 639 ? 19.226 -5.916 14.121 1.00 46.06 639 ASP A C 1
ATOM 5000 O O . ASP A 1 639 ? 20.454 -5.841 14.066 1.00 46.06 639 ASP A O 1
ATOM 5004 N N . ASP A 1 640 ? 18.470 -5.635 13.052 1.00 53.53 640 ASP A N 1
ATOM 5005 C CA . ASP A 1 640 ? 19.008 -5.358 11.710 1.00 53.53 640 ASP A CA 1
ATOM 5006 C C . ASP A 1 640 ? 19.734 -4.004 11.609 1.00 53.53 640 ASP A C 1
ATOM 5008 O O . ASP A 1 640 ? 20.608 -3.826 10.760 1.00 53.53 640 ASP A O 1
ATOM 5012 N N . GLY A 1 641 ? 19.428 -3.057 12.504 1.00 37.34 641 GLY A N 1
ATOM 5013 C CA . GLY A 1 641 ? 20.222 -1.846 12.757 1.00 37.34 641 GLY A CA 1
ATOM 5014 C C . GLY A 1 641 ? 20.280 -0.797 11.633 1.00 37.34 641 GLY A C 1
ATOM 5015 O O . GLY A 1 641 ? 20.855 0.271 11.849 1.00 37.34 641 GLY A O 1
ATOM 5016 N N . ALA A 1 642 ? 19.712 -1.067 10.452 1.00 47.31 642 ALA A N 1
ATOM 5017 C CA . ALA A 1 642 ? 19.554 -0.137 9.329 1.00 47.31 642 ALA A CA 1
ATOM 5018 C C . ALA A 1 642 ? 18.525 -0.658 8.295 1.00 47.31 642 ALA A C 1
ATOM 5020 O O . ALA A 1 642 ? 18.286 -1.858 8.197 1.00 47.31 642 ALA A O 1
ATOM 5021 N N . GLY A 1 643 ? 17.939 0.238 7.487 1.00 49.31 643 GLY A N 1
ATOM 5022 C CA . GLY A 1 643 ? 16.990 -0.110 6.412 1.00 49.31 643 GLY A CA 1
ATOM 5023 C C . GLY A 1 643 ? 15.527 -0.187 6.862 1.00 49.31 643 GLY A C 1
ATOM 5024 O O . GLY A 1 643 ? 15.180 0.330 7.917 1.00 49.31 643 GLY A O 1
ATOM 5025 N N . PHE A 1 644 ? 14.669 -0.827 6.067 1.00 50.56 644 PHE A N 1
ATOM 5026 C CA . PHE A 1 644 ? 13.227 -0.936 6.340 1.00 50.56 644 PHE A CA 1
ATOM 5027 C C . PHE A 1 644 ? 12.762 -2.386 6.509 1.00 50.56 644 PHE A C 1
ATOM 5029 O O . PHE A 1 644 ? 11.573 -2.657 6.445 1.00 50.56 644 PHE A O 1
ATOM 5036 N N . ILE A 1 645 ? 13.680 -3.337 6.704 1.00 49.22 645 ILE A N 1
ATOM 5037 C CA . ILE A 1 645 ? 13.355 -4.763 6.821 1.00 49.22 645 ILE A CA 1
ATOM 5038 C C . ILE A 1 645 ? 13.756 -5.258 8.209 1.00 49.22 645 ILE A C 1
ATOM 5040 O O . ILE A 1 645 ? 14.931 -5.218 8.558 1.00 49.22 645 ILE A O 1
ATOM 5044 N N . ALA A 1 646 ? 12.788 -5.755 8.975 1.00 47.59 646 ALA A N 1
ATOM 5045 C CA . ALA A 1 646 ? 13.012 -6.475 10.218 1.00 47.59 646 ALA A CA 1
ATOM 5046 C C . ALA A 1 646 ? 13.114 -7.980 9.944 1.00 47.59 646 ALA A C 1
ATOM 5048 O O . ALA A 1 646 ? 12.178 -8.608 9.442 1.00 47.59 646 ALA A O 1
ATOM 5049 N N . THR A 1 647 ? 14.245 -8.589 10.281 1.00 48.66 647 THR A N 1
ATOM 5050 C CA . THR A 1 647 ? 14.468 -10.020 10.094 1.00 48.66 647 THR A CA 1
ATOM 5051 C C . THR A 1 647 ? 13.626 -10.816 11.084 1.00 48.66 647 THR A C 1
ATOM 5053 O O . THR A 1 647 ? 13.668 -10.609 12.298 1.00 48.66 647 THR A O 1
ATOM 5056 N N . ASN A 1 648 ? 12.855 -11.762 10.552 1.00 44.56 648 ASN A N 1
ATOM 5057 C CA . ASN A 1 648 ? 12.102 -12.720 11.345 1.00 44.56 648 ASN A CA 1
ATOM 5058 C C . ASN A 1 648 ? 12.930 -13.976 11.567 1.00 44.56 648 ASN A C 1
ATOM 5060 O O . ASN A 1 648 ? 13.288 -14.666 10.611 1.00 44.56 648 ASN A O 1
ATOM 5064 N N . THR A 1 649 ? 13.223 -14.279 12.826 1.00 50.50 649 THR A N 1
ATOM 5065 C CA . THR A 1 649 ? 13.986 -15.475 13.196 1.00 50.50 649 THR A CA 1
ATOM 5066 C C . THR A 1 649 ? 13.092 -16.688 13.461 1.00 50.50 649 THR A C 1
ATOM 5068 O O . THR A 1 649 ? 13.603 -17.784 13.694 1.00 50.50 649 THR A O 1
ATOM 5071 N N . ALA A 1 650 ? 11.767 -16.524 13.404 1.00 40.94 650 ALA A N 1
ATOM 5072 C CA . ALA A 1 650 ? 10.805 -17.609 13.553 1.00 40.94 650 ALA A CA 1
ATOM 5073 C C . ALA A 1 650 ? 10.457 -18.273 12.211 1.00 40.94 650 ALA A C 1
ATOM 5075 O O . ALA A 1 650 ? 10.676 -17.713 11.143 1.00 40.94 650 ALA A O 1
ATOM 5076 N N . THR A 1 651 ? 9.917 -19.493 12.261 1.00 40.25 651 THR A N 1
ATOM 5077 C CA . THR A 1 651 ? 9.528 -20.270 11.072 1.00 40.25 651 THR A CA 1
ATOM 5078 C C . THR A 1 651 ? 8.001 -20.252 10.896 1.00 40.25 651 THR A C 1
ATOM 5080 O O . THR A 1 651 ? 7.310 -20.610 11.852 1.00 40.25 651 THR A O 1
ATOM 5083 N N . PRO A 1 652 ? 7.459 -19.913 9.706 1.00 40.78 652 PRO A N 1
ATOM 5084 C CA . PRO A 1 652 ? 8.173 -19.514 8.489 1.00 40.78 652 PRO A CA 1
ATOM 5085 C C . PRO A 1 652 ? 8.824 -18.128 8.619 1.00 40.78 652 PRO A C 1
ATOM 5087 O O . PRO A 1 652 ? 8.261 -17.218 9.229 1.00 40.78 652 PRO A O 1
ATOM 5090 N N . THR A 1 653 ? 10.019 -17.989 8.038 1.00 49.69 653 THR A N 1
ATOM 5091 C CA . THR A 1 653 ? 10.850 -16.778 8.078 1.00 49.69 653 THR A CA 1
ATOM 5092 C C . THR A 1 653 ? 10.283 -15.726 7.133 1.00 49.69 653 THR A C 1
ATOM 5094 O O . THR A 1 653 ? 10.763 -15.567 6.016 1.00 49.69 653 THR A O 1
ATOM 5097 N N . LYS A 1 654 ? 9.222 -15.037 7.558 1.00 46.62 654 LYS A N 1
ATOM 5098 C CA . LYS A 1 654 ? 8.655 -13.898 6.824 1.00 46.62 654 LYS A CA 1
ATOM 5099 C C . LYS A 1 654 ? 9.190 -12.591 7.408 1.00 46.62 654 LYS A C 1
ATOM 5101 O O . LYS A 1 654 ? 8.826 -12.278 8.545 1.00 46.62 654 LYS A O 1
ATOM 5106 N N . PRO A 1 655 ? 10.073 -11.857 6.713 1.00 50.50 655 PRO A N 1
ATOM 5107 C CA . PRO A 1 655 ? 10.596 -10.590 7.212 1.00 50.50 655 PRO A CA 1
ATOM 5108 C C . PRO A 1 655 ? 9.473 -9.549 7.344 1.00 50.50 655 PRO A C 1
ATOM 5110 O O . PRO A 1 655 ? 8.474 -9.600 6.637 1.00 50.50 655 PRO A O 1
ATOM 5113 N N . GLY A 1 656 ? 9.612 -8.635 8.300 1.00 45.69 656 GLY A N 1
ATOM 5114 C CA . GLY A 1 656 ? 8.697 -7.514 8.508 1.00 45.69 656 GLY A CA 1
ATOM 5115 C C . GLY A 1 656 ? 9.203 -6.288 7.761 1.00 45.69 656 GLY A C 1
ATOM 5116 O O . GLY A 1 656 ? 10.412 -6.128 7.612 1.00 45.69 656 GLY A O 1
ATOM 5117 N N . ILE A 1 657 ? 8.305 -5.422 7.301 1.00 52.31 657 ILE A N 1
ATOM 5118 C CA . ILE A 1 657 ? 8.671 -4.160 6.650 1.00 52.31 657 ILE A CA 1
ATOM 5119 C C . ILE A 1 657 ? 8.315 -3.023 7.608 1.00 52.31 657 ILE A C 1
ATOM 5121 O O . ILE A 1 657 ? 7.187 -2.941 8.088 1.00 52.31 657 ILE A O 1
ATOM 5125 N N . LEU A 1 658 ? 9.286 -2.169 7.917 1.00 49.00 658 LEU A N 1
ATOM 5126 C CA . LEU A 1 658 ? 9.076 -0.915 8.627 1.00 49.00 658 LEU A CA 1
ATOM 5127 C C . LEU A 1 658 ? 8.488 0.097 7.636 1.00 49.00 658 LEU A C 1
ATOM 5129 O O . LEU A 1 658 ? 9.122 0.401 6.628 1.00 49.00 658 LEU A O 1
ATOM 5133 N N . THR A 1 659 ? 7.294 0.611 7.917 1.00 46.59 659 THR A N 1
ATOM 5134 C CA . THR A 1 659 ? 6.595 1.598 7.074 1.00 46.59 659 THR A CA 1
ATOM 5135 C C . THR A 1 659 ? 6.423 2.934 7.806 1.00 46.59 659 THR A C 1
ATOM 5137 O O . THR A 1 659 ? 6.736 3.036 8.999 1.00 46.59 659 THR A O 1
ATOM 5140 N N . GLY A 1 660 ? 5.955 3.977 7.107 1.00 44.59 660 GLY A N 1
ATOM 5141 C CA . GLY A 1 660 ?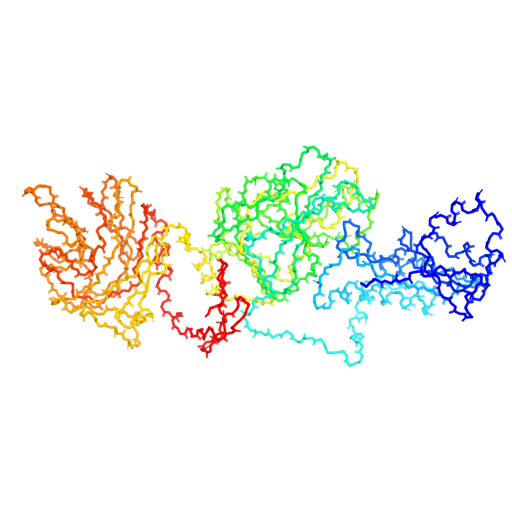 5.576 5.262 7.719 1.00 44.59 660 GLY A CA 1
ATOM 5142 C C . GLY A 1 660 ? 6.711 6.003 8.440 1.00 44.59 660 GLY A C 1
ATOM 5143 O O . GLY A 1 660 ? 6.500 6.578 9.509 1.00 44.59 660 GLY A O 1
ATOM 5144 N N . GLY A 1 661 ? 7.936 5.941 7.907 1.00 42.72 661 GLY A N 1
ATOM 5145 C CA . GLY A 1 661 ? 9.096 6.659 8.454 1.00 42.72 661 GLY A CA 1
ATOM 5146 C C . GLY A 1 661 ? 9.688 6.081 9.748 1.00 42.72 661 GLY A C 1
ATOM 5147 O O . GLY A 1 661 ? 10.509 6.740 10.390 1.00 42.72 661 GLY A O 1
ATOM 5148 N N . ALA A 1 662 ? 9.304 4.866 10.150 1.00 39.69 662 ALA A N 1
ATOM 5149 C CA . ALA A 1 662 ? 9.893 4.189 11.302 1.00 39.69 662 ALA A CA 1
ATOM 5150 C C . ALA A 1 662 ? 11.404 3.939 11.104 1.00 39.69 662 ALA A C 1
ATOM 5152 O O . ALA A 1 662 ? 11.828 3.373 10.097 1.00 39.69 662 ALA A O 1
ATOM 5153 N N . SER A 1 663 ? 12.218 4.340 12.086 1.00 47.12 663 SER A N 1
ATOM 5154 C CA . SER A 1 663 ? 13.678 4.181 12.077 1.00 47.12 663 SER A CA 1
ATOM 5155 C C . SER A 1 663 ? 14.166 3.347 13.260 1.00 47.12 663 SER A C 1
ATOM 5157 O O . SER A 1 663 ? 13.620 3.452 14.356 1.00 47.12 663 SER A O 1
ATOM 5159 N N . TRP A 1 664 ? 15.246 2.591 13.059 1.00 47.09 664 TRP A N 1
ATOM 5160 C CA . TRP A 1 664 ? 15.969 1.881 14.119 1.00 47.09 664 TRP A CA 1
ATOM 5161 C C . TRP A 1 664 ? 16.469 2.849 15.205 1.00 47.09 664 TRP A C 1
ATOM 5163 O O . TRP A 1 664 ? 17.029 3.896 14.872 1.00 47.09 664 TRP A O 1
ATOM 5173 N N . THR A 1 665 ? 16.292 2.505 16.486 1.00 48.09 665 THR A N 1
ATOM 5174 C CA . THR A 1 665 ? 16.783 3.288 17.642 1.00 48.09 665 THR A CA 1
ATOM 5175 C C . THR A 1 665 ? 17.574 2.446 18.618 1.00 48.09 665 THR A C 1
ATOM 5177 O O . THR A 1 665 ? 17.075 1.341 18.930 1.00 48.09 665 THR A O 1
#

Foldseek 3Di:
DPDDPDDDDQLNDDQAAEDADPPPPCVPPCVPVPVCVLVSGDQSYEYEDQDDDQVVNLVSNHAYEYQHPDPQLLEQEPPDLDGRQRPLQCLQAHQRPPVPPGDRYPYYHRYYHDLPDADDDDCLVVVSCVSVVLSRVCCRVVVDHHPDGSVVVVVVSVVVPDPPPDDHPDDDPQQDFLWKFFQQDWDADDQPPDPPVDNQKTFGTWTATQHNSQIKTKIARHPDPVPPPQGQDWDQDLFHTWGFFADLRTKIFSQGDFQWDFKKKKWKKAFADQFAQQFFFADQFKTFHLQHNVGQFTWMKGQPPSPDLDPQPDVVDPVSRPPIDIFGLPDHDDHRDIWIWMWGAHQAWIWIDILLHTGPGIDGRRDTHHRRIGQAHSRDDDPDPPDGRSGHRIIIGTITMDSHGDDSVRSNLVSLVSVPSFLPFFQWKFFLLDDDPQWTFTPHPPRWIWGWDPWDWDADDDPDQGIWTFFAQPTTKTFTPDDFQFQAQKKKKKWKKAAADDDLFKFFFAAQAPQAKTWTLAHHPDPRFTWIWGDDPPDIDIDGLPDHHDHRDIWMWMWIGHCQFIWIDILLHTSGTDRHHHGGHHRIGQFYYVVTHRGGRIIIGTIIMGSHGDDSVSSNSVSVNRPPSVPVQWDQVLPPQDTQWGFTPGPVTNIDGHHSPDHRD